Protein AF-A0A7C2YXE5-F1 (afdb_monomer)

Radius of gyration: 30.3 Å; Cα contacts (8 Å, |Δi|>4): 1051; chains: 1; bounding box: 99×69×76 Å

Solvent-accessible surface area (backbone atoms only — not comparable to full-atom values): 34344 Å² total; per-residue (Å²): 98,76,77,43,63,76,30,57,74,39,71,88,39,46,28,42,40,44,79,45,75,40,90,48,51,65,73,38,102,84,75,46,48,40,37,23,24,35,11,40,19,33,41,84,88,53,98,63,64,23,65,28,72,77,42,80,48,96,65,91,45,67,64,34,44,48,43,1,45,32,47,32,22,63,79,73,65,59,35,31,50,18,30,36,36,22,63,41,67,69,57,23,55,57,46,29,68,68,29,45,88,66,64,26,45,51,40,67,36,90,72,56,67,70,56,53,55,44,43,53,53,49,44,54,50,41,45,46,38,67,77,46,65,54,74,90,74,52,74,24,60,70,72,21,63,80,35,45,73,68,47,55,38,49,29,26,45,16,49,23,44,25,59,70,52,46,39,65,77,70,33,41,76,60,31,53,34,37,43,75,28,56,88,53,58,94,35,43,35,26,37,32,32,41,77,56,102,86,46,63,31,37,42,22,24,67,44,70,69,51,48,50,45,42,71,62,35,83,49,69,72,44,36,55,58,36,48,37,54,25,35,37,37,37,60,33,46,69,86,68,44,37,62,64,40,41,51,49,38,68,77,64,68,49,57,54,52,47,103,63,28,37,76,40,63,38,31,37,42,73,50,96,83,49,65,72,39,52,51,32,38,66,53,41,31,48,53,21,31,49,32,41,38,50,34,73,50,53,70,70,43,60,69,63,23,55,44,74,36,80,34,77,34,83,86,43,78,47,58,36,33,41,28,28,52,57,57,75,60,55,73,49,72,75,50,37,48,74,64,74,50,77,42,77,67,24,58,48,49,59,54,53,37,49,52,54,65,48,56,98,61,88,65,96,42,72,68,54,44,52,50,52,47,44,73,65,59,52,95,49,90,66,66,78,79,75,49,62,63,92,46,52,54,49,46,14,47,52,32,33,24,50,21,41,63,47,60,39,57,38,24,51,48,28,16,56,50,12,38,73,59,22,76,44,35,10,45,24,26,37,56,49,22,75,70,39,95,39,59,66,55,19,26,54,28,9,49,51,4,33,55,15,23,48,61,66,58,41,95,60,36,71,72,78,30,51,94,40,30,83,79,37,74,85,47,46,36,28,54,52,7,40,52,50,25,22,52,27,27,44,73,71,66,39,52,72,60,15,51,52,40,48,51,50,48,40,73,52,30,76,84,40,91,85,52,56,62,64,60,47,46,28,51,30,46,39,74,61,43,51,70,60,36,51,50,54,54,57,78,50,62,84,59,80,58,57,46,48,41,45,50,54,16,50,53,41,29,72,76,66,38,98,36,78,66,23,51,52,35,39,53,50,20,44,69,54,26,68,50,25,62,37,40,62,69,69,73,40,80,67,80,84,81,74,97,72,71,51,93,56,34,66,60,40,18,35,55,27,20,66,48,34,39,65,22,46,72,58,39,88,64,44,60,63,51,48,56,68,68,71,54,80,79,79,77,78,79,75,82,76,87,78,84,133

pLDDT: mean 84.81, std 15.54, range [29.86, 98.88]

Secondary structure (DSSP, 8-state):
-HHHHTSPEEEEEEEEEEEEEES-SSBPTTSSBPPEEEEEEEETT-S--EE---EES----HHHHHHHHHHHIIIIISSEEEEEEES-HHHHHHHHHHHGGGT-EEEE-S--HHHHHHHHHHHHHHHHHHHH--TTTPPPGGGSTT--HHHHHHHHHHHHHHHHH-GGGTS-TT-PEEEEES-PPTT-SEEEEEE-SS-EEEEEESSHHHHHHHHS--SHHHHHHHHTT-EEEEEE-GGGS-HHHHHHHHHHT---SBTTBEEEEEE--SSSSSPPBPP-HHHHHHHHHHHHHHHT--HHHHHHSEEEEEEEETTEEEEEEEE-HHHHSPPPHHHHHHTT---GGGGHHHHHHHHHHHTT---SSHHHHHHHHHHHHSSS---TTTS--SSHHHHHHHHHHHHHT--HHHHHHHHHHHHHH-TT-HHHHHHHHHT-SSHHHHHHHHHHHHHHHHHHH-TTHHHHSTTTTTT-GGGHHHHHHHHHHHHHHHHTT-HHHHHHHHHHHHHH-TT-TT-THHHHHHHHHHHT-HHHHHHHHHHTTT--STHHHHHHHHHHHHHH-S-HHHHHHHHHHHHH-SSHHHHHTTSSPPPS--S---TTSHHHHHHHHHHHHHHHHHSTTHHHHHHHHHS-------------

Mean predicted aligned error: 13.85 Å

Structure (mmCIF, N/CA/C/O backbone):
data_AF-A0A7C2YXE5-F1
#
_entry.id   AF-A0A7C2YXE5-F1
#
loop_
_atom_site.group_PDB
_atom_site.id
_atom_site.type_symbol
_atom_site.label_atom_id
_atom_site.label_alt_id
_atom_site.label_comp_id
_atom_site.label_asym_id
_atom_site.label_entity_id
_atom_site.label_seq_id
_atom_site.pdbx_PDB_ins_code
_atom_site.Cartn_x
_atom_site.Cartn_y
_atom_site.Cartn_z
_atom_site.occupancy
_atom_site.B_iso_or_equiv
_atom_site.auth_seq_id
_atom_site.auth_comp_id
_atom_site.auth_asym_id
_atom_site.auth_atom_id
_atom_site.pdbx_PDB_model_num
ATOM 1 N N . MET A 1 1 ? 34.137 -23.594 23.077 1.00 67.25 1 MET A N 1
ATOM 2 C CA . MET A 1 1 ? 35.209 -24.103 22.185 1.00 67.25 1 MET A CA 1
ATOM 3 C C . MET A 1 1 ? 35.049 -25.602 21.866 1.00 67.25 1 MET A C 1
ATOM 5 O O . MET A 1 1 ? 34.575 -25.885 20.777 1.00 67.25 1 MET A O 1
ATOM 9 N N . GLN A 1 2 ? 35.337 -26.566 22.759 1.00 70.00 2 GLN A N 1
ATOM 10 C CA . GLN A 1 2 ? 35.301 -28.020 22.436 1.00 70.00 2 GLN A CA 1
ATOM 11 C C . GLN A 1 2 ? 34.011 -28.496 21.724 1.00 70.00 2 GLN A C 1
ATOM 13 O O . GLN A 1 2 ? 34.077 -29.281 20.782 1.00 70.00 2 GLN A O 1
ATOM 18 N N . LYS A 1 3 ? 32.851 -27.936 22.100 1.00 76.25 3 LYS A N 1
ATOM 19 C CA . LYS A 1 3 ? 31.543 -28.190 21.463 1.00 76.25 3 LYS A CA 1
ATOM 20 C C . LYS A 1 3 ? 31.433 -27.756 19.990 1.00 76.25 3 LYS A C 1
ATOM 22 O O . LYS A 1 3 ? 30.605 -28.294 19.272 1.00 76.25 3 LYS A O 1
ATOM 27 N N . LEU A 1 4 ? 32.235 -26.796 19.530 1.00 79.50 4 LEU A N 1
ATOM 28 C CA . LEU A 1 4 ? 32.271 -26.356 18.127 1.00 79.50 4 LEU A CA 1
ATOM 29 C C . LEU A 1 4 ? 33.221 -27.221 17.290 1.00 79.50 4 LEU A C 1
ATOM 31 O O . LEU A 1 4 ? 32.920 -27.539 16.144 1.00 79.50 4 LEU A O 1
ATOM 35 N N . GLN A 1 5 ? 34.354 -27.643 17.863 1.00 83.50 5 GLN A N 1
ATOM 36 C CA . GLN A 1 5 ? 35.374 -28.441 17.163 1.00 83.50 5 GLN A CA 1
ATOM 37 C C . GLN A 1 5 ? 34.896 -29.838 16.755 1.00 83.50 5 GLN A C 1
ATOM 39 O O . GLN A 1 5 ? 35.437 -30.406 15.807 1.00 83.50 5 GLN A O 1
ATOM 44 N N . GLN A 1 6 ? 33.894 -30.382 17.449 1.00 86.31 6 GLN A N 1
ATOM 45 C CA . GLN A 1 6 ? 33.310 -31.683 17.118 1.00 86.31 6 GLN A CA 1
ATOM 46 C C . GLN A 1 6 ? 32.544 -31.678 15.785 1.00 86.31 6 GLN A C 1
ATOM 48 O O . GLN A 1 6 ? 32.343 -32.736 15.195 1.00 86.31 6 GLN A O 1
ATOM 53 N N . TRP A 1 7 ? 32.117 -30.504 15.307 1.00 88.88 7 TRP A N 1
ATOM 54 C CA . TRP A 1 7 ? 31.342 -30.370 14.078 1.00 88.88 7 TRP A CA 1
ATOM 55 C C . TRP A 1 7 ? 32.250 -30.123 12.863 1.00 88.88 7 TRP A C 1
ATOM 57 O O . TRP A 1 7 ? 33.243 -29.398 12.996 1.00 88.88 7 TRP A O 1
ATOM 67 N N . PRO A 1 8 ? 31.938 -30.685 11.677 1.00 90.81 8 PRO A N 1
ATOM 68 C CA . PRO A 1 8 ? 32.682 -30.418 10.446 1.00 90.81 8 PRO A CA 1
ATOM 69 C C . PRO A 1 8 ? 32.694 -28.922 10.118 1.00 90.81 8 PRO A C 1
ATOM 71 O O . PRO A 1 8 ? 31.759 -28.195 10.442 1.00 90.81 8 PRO A O 1
ATOM 74 N N . GLN A 1 9 ? 33.763 -28.453 9.478 1.00 92.12 9 GLN A N 1
ATOM 75 C CA . GLN A 1 9 ? 33.894 -27.048 9.105 1.00 92.12 9 GLN A CA 1
ATOM 76 C C . GLN A 1 9 ? 33.395 -26.794 7.681 1.00 92.12 9 GLN A C 1
ATOM 78 O O . GLN A 1 9 ? 33.798 -27.497 6.754 1.00 92.12 9 GLN A O 1
ATOM 83 N N . ARG A 1 10 ? 32.596 -25.739 7.504 1.00 90.06 10 ARG A N 1
ATOM 84 C CA . ARG A 1 10 ? 32.240 -25.165 6.201 1.00 90.06 10 ARG A CA 1
ATOM 85 C C . ARG A 1 10 ? 33.001 -23.864 5.985 1.00 90.06 10 ARG A C 1
ATOM 87 O O . ARG A 1 10 ? 32.605 -22.821 6.489 1.00 90.06 10 ARG A O 1
ATOM 94 N N . ALA A 1 11 ? 34.130 -23.945 5.283 1.00 86.25 11 ALA A N 1
ATOM 95 C CA . ALA A 1 11 ? 35.054 -22.821 5.109 1.00 86.25 11 ALA A CA 1
ATOM 96 C C . ALA A 1 11 ? 34.482 -21.658 4.271 1.00 86.25 11 ALA A C 1
ATOM 98 O O . ALA A 1 11 ? 35.005 -20.551 4.331 1.00 86.25 11 ALA A O 1
ATOM 99 N N . ASP A 1 12 ? 33.441 -21.922 3.486 1.00 83.75 12 ASP A N 1
ATOM 100 C CA . ASP A 1 12 ? 32.698 -20.978 2.648 1.00 83.75 12 ASP A CA 1
ATOM 101 C C . ASP A 1 12 ? 31.608 -20.209 3.410 1.00 83.75 12 ASP A C 1
ATOM 103 O O . ASP A 1 12 ? 31.162 -19.165 2.940 1.00 83.75 12 ASP A O 1
ATOM 107 N N . ASN A 1 13 ? 31.205 -20.694 4.587 1.00 87.31 13 ASN A N 1
ATOM 108 C CA . ASN A 1 13 ? 30.085 -20.139 5.332 1.00 87.31 13 ASN A CA 1
ATOM 109 C C . ASN A 1 13 ? 30.529 -19.078 6.352 1.00 87.31 13 ASN A C 1
ATOM 111 O O . ASN A 1 13 ? 31.520 -19.262 7.071 1.00 87.31 13 ASN A O 1
ATOM 115 N N . THR A 1 14 ? 29.754 -17.993 6.436 1.00 92.19 14 THR A N 1
ATOM 116 C CA . THR A 1 14 ? 29.951 -16.901 7.396 1.00 92.19 14 THR A CA 1
ATOM 117 C C . THR A 1 14 ? 28.808 -16.884 8.399 1.00 92.19 14 THR A C 1
ATOM 119 O O . THR A 1 14 ? 27.644 -17.045 8.035 1.00 92.19 14 THR A O 1
ATOM 122 N N . TRP A 1 15 ? 29.132 -16.719 9.677 1.00 93.06 15 TRP A N 1
ATOM 123 C CA . TRP A 1 15 ? 28.151 -16.417 10.717 1.00 93.06 15 TRP A CA 1
ATOM 124 C C . TRP A 1 15 ? 28.287 -14.959 11.134 1.00 93.06 15 TRP A C 1
ATOM 126 O O . TRP A 1 15 ? 29.371 -14.391 11.042 1.00 93.06 15 TRP A O 1
ATOM 136 N N . GLN A 1 16 ? 27.203 -14.364 11.606 1.00 93.50 16 GLN A N 1
ATOM 137 C CA . GLN A 1 16 ? 27.239 -13.090 12.311 1.00 93.50 16 GLN A CA 1
ATOM 138 C C . GLN A 1 16 ? 26.942 -13.352 13.781 1.00 93.50 16 GLN A C 1
ATOM 140 O O . GLN A 1 16 ? 26.162 -14.254 14.108 1.00 93.50 16 GLN A O 1
ATOM 145 N N . ALA A 1 17 ? 27.599 -12.612 14.667 1.00 89.31 17 ALA A N 1
ATOM 146 C CA . ALA A 1 17 ? 27.293 -12.653 16.082 1.00 89.31 17 ALA A CA 1
ATOM 147 C C . ALA A 1 17 ? 27.465 -11.283 16.730 1.00 89.31 17 ALA A C 1
ATOM 149 O O . ALA A 1 17 ? 28.431 -10.575 16.458 1.00 89.31 17 ALA A O 1
ATOM 150 N N . ALA A 1 18 ? 26.555 -10.934 17.627 1.00 88.44 18 ALA A N 1
ATOM 151 C CA . ALA A 1 18 ? 26.662 -9.718 18.419 1.00 88.44 18 ALA A CA 1
ATOM 152 C C . ALA A 1 18 ? 26.224 -9.989 19.848 1.00 88.44 18 ALA A C 1
ATOM 154 O O . ALA A 1 18 ? 25.384 -10.855 20.093 1.00 88.44 18 ALA A O 1
ATOM 155 N N . VAL A 1 19 ? 26.781 -9.217 20.775 1.00 84.19 19 VAL A N 1
ATOM 156 C CA . VAL A 1 19 ? 26.209 -9.062 22.109 1.00 84.19 19 VAL A CA 1
ATOM 157 C C . VAL A 1 19 ? 25.257 -7.877 22.033 1.00 84.19 19 VAL A C 1
ATOM 159 O O . VAL A 1 19 ? 25.683 -6.769 21.715 1.00 84.19 19 VAL A O 1
ATOM 162 N N . VAL A 1 20 ? 23.981 -8.125 22.289 1.00 76.06 20 VAL A N 1
ATOM 163 C CA . VAL A 1 20 ? 22.924 -7.116 22.261 1.00 76.06 20 VAL A CA 1
ATOM 164 C C . VAL A 1 20 ? 22.396 -6.895 23.672 1.00 76.06 20 VAL A C 1
ATOM 166 O O . VAL A 1 20 ? 22.384 -7.810 24.503 1.00 76.06 20 VAL A O 1
ATOM 169 N N . ARG A 1 21 ? 21.988 -5.657 23.946 1.00 72.81 21 ARG A N 1
ATOM 170 C CA . ARG A 1 21 ? 21.279 -5.306 25.174 1.00 72.81 21 ARG A CA 1
ATOM 171 C C . ARG A 1 21 ? 19.805 -5.240 24.849 1.00 72.81 21 ARG A C 1
ATOM 173 O O . ARG A 1 21 ? 19.418 -4.567 23.902 1.00 72.81 21 ARG A O 1
ATOM 180 N N . LEU A 1 22 ? 19.021 -5.939 25.643 1.00 64.12 22 LEU A N 1
ATOM 181 C CA . LEU A 1 22 ? 17.581 -5.900 25.574 1.00 64.12 22 LEU A CA 1
ATOM 182 C C . LEU A 1 22 ? 17.100 -4.935 26.665 1.00 64.12 22 LEU A C 1
ATOM 184 O O . LEU A 1 22 ? 17.575 -5.034 27.801 1.00 64.12 22 LEU A O 1
ATOM 188 N N . PRO A 1 23 ? 16.169 -4.015 26.370 1.00 57.69 23 PRO A N 1
ATOM 189 C CA . PRO A 1 23 ? 15.612 -3.083 27.352 1.00 57.69 23 PRO A CA 1
ATOM 190 C C . PRO A 1 23 ? 14.571 -3.762 28.267 1.00 57.69 23 PRO A C 1
ATOM 192 O O . PRO A 1 23 ? 13.574 -3.160 28.655 1.00 57.69 23 PRO A O 1
ATOM 195 N N . VAL A 1 24 ? 14.787 -5.037 28.590 1.00 58.22 24 VAL A N 1
ATOM 196 C CA . VAL A 1 24 ? 13.929 -5.873 29.436 1.00 58.22 24 VAL A CA 1
ATOM 197 C C . VAL A 1 24 ? 14.795 -6.508 30.518 1.00 58.22 24 VAL A C 1
ATOM 199 O O . VAL A 1 24 ? 15.936 -6.876 30.239 1.00 58.22 24 VAL A O 1
ATOM 202 N N . GLY A 1 25 ? 14.265 -6.639 31.734 1.00 57.34 25 GLY A N 1
ATOM 203 C CA . GLY A 1 25 ? 14.953 -7.242 32.876 1.00 57.34 25 GLY A CA 1
ATOM 204 C C . GLY A 1 25 ? 14.324 -6.861 34.219 1.00 57.34 25 GLY A C 1
ATOM 205 O O . GLY A 1 25 ? 13.336 -6.123 34.230 1.00 57.34 25 GLY A O 1
ATOM 206 N N . PRO A 1 26 ? 14.839 -7.399 35.340 1.00 50.72 26 PRO A N 1
ATOM 207 C CA . PRO A 1 26 ? 14.328 -7.092 36.673 1.00 50.72 26 PRO A CA 1
ATOM 208 C C . PRO A 1 26 ? 14.512 -5.609 37.009 1.00 50.72 26 PRO A C 1
ATOM 210 O O . PRO A 1 26 ? 15.459 -4.968 36.560 1.00 50.72 26 PRO A O 1
ATOM 213 N N . GLU A 1 27 ? 13.587 -5.057 37.785 1.00 46.47 27 GLU A N 1
ATOM 214 C CA . GLU A 1 27 ? 13.575 -3.637 38.132 1.00 46.47 27 GLU A CA 1
ATOM 215 C C . GLU A 1 27 ? 14.770 -3.276 39.032 1.00 46.47 27 GLU A C 1
ATOM 217 O O . GLU A 1 27 ? 14.989 -3.905 40.072 1.00 46.47 27 GLU A O 1
ATOM 222 N N . GLY A 1 28 ? 15.556 -2.283 38.609 1.00 54.50 28 GLY A N 1
ATOM 223 C CA . GLY A 1 28 ? 16.680 -1.749 39.370 1.00 54.50 28 GLY A CA 1
ATOM 224 C C . GLY A 1 28 ? 16.233 -0.813 40.495 1.00 54.50 28 GLY A C 1
ATOM 225 O O . GLY A 1 28 ? 15.082 -0.382 40.564 1.00 54.50 28 GLY A O 1
ATOM 226 N N . ASP A 1 29 ? 17.168 -0.433 41.371 1.00 41.59 29 ASP A N 1
ATOM 227 C CA . ASP A 1 29 ? 16.911 0.474 42.508 1.00 41.59 29 ASP A CA 1
ATOM 228 C C . ASP A 1 29 ? 16.362 1.865 42.090 1.00 41.59 29 ASP A C 1
ATOM 230 O O . ASP A 1 29 ? 15.897 2.634 42.937 1.00 41.59 29 ASP A O 1
ATOM 234 N N . ASP A 1 30 ? 16.432 2.212 40.800 1.00 45.12 30 ASP A N 1
ATOM 235 C CA . ASP A 1 30 ? 15.954 3.458 40.195 1.00 45.12 30 ASP A CA 1
ATOM 236 C C . ASP A 1 30 ? 14.589 3.344 39.483 1.00 45.12 30 ASP A C 1
ATOM 238 O O . ASP A 1 30 ? 14.102 4.350 38.959 1.00 45.12 30 ASP A O 1
ATOM 242 N N . GLY A 1 31 ? 13.950 2.169 39.505 1.00 39.34 31 GLY A N 1
ATOM 243 C CA . GLY A 1 31 ? 12.652 1.924 38.865 1.00 39.34 31 GLY A CA 1
ATOM 244 C C . GLY A 1 31 ? 12.721 1.737 37.344 1.00 39.34 31 GLY A C 1
ATOM 24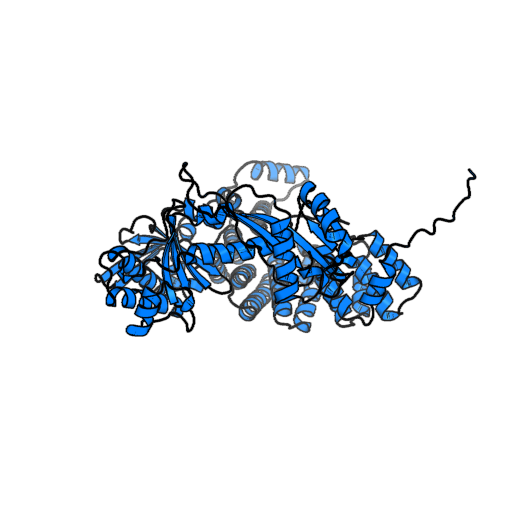5 O O . GLY A 1 31 ? 11.692 1.770 36.672 1.00 39.34 31 GLY A O 1
ATOM 246 N N . LEU A 1 32 ? 13.922 1.584 36.772 1.00 43.66 32 LEU A N 1
ATOM 247 C CA . LEU A 1 32 ? 14.116 1.196 35.373 1.00 43.66 32 LEU A CA 1
ATOM 248 C C . LEU A 1 32 ? 14.461 -0.301 35.299 1.00 43.66 32 LEU A C 1
ATOM 250 O O . LEU A 1 32 ? 15.183 -0.798 36.165 1.00 43.66 32 LEU A O 1
ATOM 254 N N . PRO A 1 33 ? 13.980 -1.046 34.283 1.00 53.44 33 PRO A N 1
ATOM 255 C CA . PRO A 1 33 ? 14.399 -2.430 34.094 1.00 53.44 33 PRO A CA 1
ATOM 256 C C . PRO A 1 33 ? 15.908 -2.472 33.844 1.00 53.44 33 PRO A C 1
ATOM 258 O O . PRO A 1 33 ? 16.414 -1.810 32.932 1.00 53.44 33 PRO A O 1
ATOM 261 N N . GLU A 1 34 ? 16.635 -3.251 34.648 1.00 60.53 34 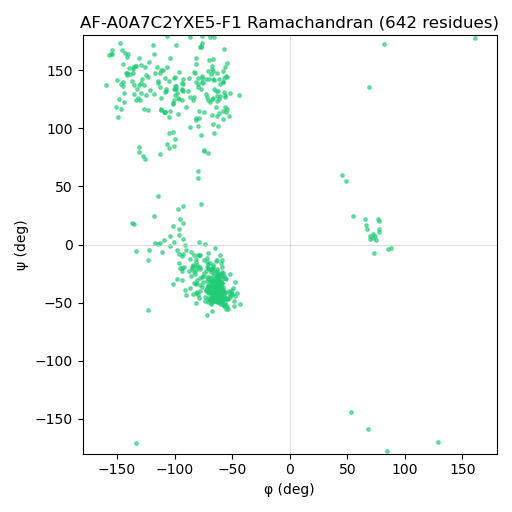GLU A N 1
ATOM 262 C CA . GLU A 1 34 ? 18.050 -3.484 34.402 1.00 60.53 34 GLU A CA 1
ATOM 263 C C . GLU A 1 34 ? 18.187 -4.230 33.068 1.00 60.53 34 GLU A C 1
ATOM 265 O O . GLU A 1 34 ? 17.683 -5.346 32.935 1.00 60.53 34 GLU A O 1
ATOM 270 N N . PRO A 1 35 ? 18.853 -3.651 32.056 1.00 63.12 35 PRO A N 1
ATOM 271 C CA . PRO A 1 35 ? 18.889 -4.240 30.726 1.00 63.12 35 PRO A CA 1
ATOM 272 C C . PRO A 1 35 ? 19.595 -5.597 30.754 1.00 63.12 35 PRO A C 1
ATOM 274 O O . PRO A 1 35 ? 20.768 -5.695 31.144 1.00 63.12 35 PRO A O 1
ATOM 277 N N . LEU A 1 36 ? 18.896 -6.635 30.293 1.00 68.25 36 LEU A N 1
ATOM 278 C CA . LEU A 1 36 ? 19.480 -7.950 30.077 1.00 68.25 36 LEU A CA 1
ATOM 279 C C . LEU A 1 36 ? 20.391 -7.930 28.850 1.00 68.25 36 LEU A C 1
ATOM 281 O O . LEU A 1 36 ? 20.114 -7.315 27.823 1.00 68.25 36 LEU A O 1
ATOM 285 N N . THR A 1 37 ? 21.493 -8.655 28.947 1.00 75.62 37 THR A N 1
ATOM 286 C CA . THR A 1 37 ? 22.448 -8.849 27.864 1.00 75.62 37 THR A CA 1
ATOM 287 C C . THR A 1 37 ? 22.326 -10.272 27.325 1.00 75.62 37 THR A C 1
ATOM 289 O O . THR A 1 37 ? 22.303 -11.241 28.088 1.00 75.62 37 THR A O 1
ATOM 292 N N . VAL A 1 38 ? 22.285 -10.415 26.001 1.00 80.81 38 VAL A N 1
ATOM 293 C CA . VAL A 1 38 ? 22.283 -11.709 25.300 1.00 80.81 38 VAL A CA 1
ATOM 294 C C . VAL A 1 38 ? 23.231 -11.651 24.109 1.00 80.81 38 VAL A C 1
ATOM 296 O O . VAL A 1 38 ? 23.443 -10.592 23.526 1.00 80.81 38 VAL A O 1
ATOM 299 N N . ALA A 1 39 ? 23.820 -12.780 23.724 1.00 85.62 39 ALA A N 1
ATOM 300 C CA . ALA A 1 39 ? 24.491 -12.892 22.438 1.00 85.62 39 ALA A CA 1
ATOM 301 C C . ALA A 1 39 ? 23.596 -13.596 21.425 1.00 85.62 39 ALA A C 1
ATOM 303 O O . ALA A 1 39 ? 23.043 -14.656 21.709 1.00 85.62 39 ALA A O 1
ATOM 304 N N . LEU A 1 40 ? 23.515 -13.043 20.222 1.00 84.50 40 LEU A N 1
ATOM 305 C CA . LEU A 1 40 ? 22.856 -13.669 19.084 1.00 84.50 40 LEU A CA 1
ATOM 306 C C . LEU A 1 40 ? 23.907 -14.192 18.122 1.00 84.50 40 LEU A C 1
ATOM 308 O O . LEU A 1 40 ? 24.927 -13.544 17.900 1.00 84.50 40 LEU A O 1
ATOM 312 N N . CYS A 1 41 ? 23.661 -15.368 17.549 1.00 87.25 41 CYS A N 1
ATOM 313 C CA . CYS A 1 41 ? 24.478 -15.907 16.474 1.00 87.25 41 CYS A CA 1
ATOM 314 C C . CYS A 1 41 ? 23.597 -16.484 15.368 1.00 87.25 41 CYS A C 1
ATOM 316 O O . CYS A 1 41 ? 22.716 -17.304 15.630 1.00 87.25 41 CYS A O 1
ATOM 318 N N . ALA A 1 42 ? 23.864 -16.084 14.129 1.00 86.25 42 ALA A N 1
ATOM 319 C CA . ALA A 1 42 ? 23.107 -16.492 12.954 1.00 86.25 42 ALA A CA 1
ATOM 320 C C . ALA A 1 42 ? 24.046 -16.846 11.794 1.00 86.25 42 ALA A C 1
ATOM 322 O O . ALA A 1 42 ? 25.163 -16.336 11.706 1.00 86.25 42 ALA A O 1
ATOM 323 N N . SER A 1 43 ? 23.607 -17.732 10.898 1.00 86.44 43 SER A N 1
ATOM 324 C CA . SER A 1 43 ? 24.360 -18.093 9.689 1.00 86.44 43 SER A CA 1
ATOM 325 C C . SER A 1 43 ? 23.821 -17.333 8.488 1.00 86.44 43 SER A C 1
ATOM 327 O O . SER A 1 43 ? 22.618 -17.339 8.274 1.00 86.44 43 SER A O 1
ATOM 329 N N . THR A 1 44 ? 24.695 -16.787 7.640 1.00 79.81 44 THR A N 1
ATOM 330 C CA . THR A 1 44 ? 24.296 -16.059 6.418 1.00 79.81 44 THR A CA 1
ATOM 331 C C . THR A 1 44 ? 23.595 -16.926 5.362 1.00 79.81 44 THR A C 1
ATOM 333 O O . THR A 1 44 ? 23.216 -16.420 4.314 1.00 79.81 44 THR A O 1
ATOM 336 N N . GLU A 1 45 ? 23.464 -18.234 5.599 1.00 73.69 45 GLU A N 1
ATOM 337 C CA . GLU A 1 45 ? 22.763 -19.193 4.732 1.00 73.69 45 GLU A CA 1
ATOM 338 C C . GLU A 1 45 ? 21.508 -19.798 5.394 1.00 73.69 45 GLU A C 1
ATOM 340 O O . GLU A 1 45 ? 20.875 -20.665 4.799 1.00 73.69 45 GLU A O 1
ATOM 345 N N . GLY A 1 46 ? 21.167 -19.414 6.632 1.00 57.59 46 GLY A N 1
ATOM 346 C CA . GLY A 1 46 ? 20.058 -20.004 7.389 1.00 57.59 46 GLY A CA 1
ATOM 347 C C . GLY A 1 46 ? 19.046 -18.964 7.866 1.00 57.59 46 GLY A C 1
ATOM 348 O O . GLY A 1 46 ? 19.423 -17.864 8.243 1.00 57.59 46 GLY A O 1
ATOM 349 N N . GLU A 1 47 ? 17.769 -19.346 7.903 1.00 50.62 47 GLU A N 1
ATOM 350 C CA . GLU A 1 47 ? 16.635 -18.456 8.215 1.00 50.62 47 GLU A CA 1
ATOM 351 C C . GLU A 1 47 ? 16.441 -18.154 9.721 1.00 50.62 47 GLU A C 1
ATOM 353 O O . GLU A 1 47 ? 15.476 -17.492 10.079 1.00 50.62 47 GLU A O 1
ATOM 358 N N . VAL A 1 48 ? 17.292 -18.657 10.638 1.00 55.97 48 VAL A N 1
ATOM 359 C CA . VAL A 1 48 ? 17.050 -18.557 12.101 1.00 55.97 48 VAL A CA 1
ATOM 360 C C . VAL A 1 48 ? 18.340 -18.359 12.919 1.00 55.97 48 VAL A C 1
ATOM 362 O O . VAL A 1 48 ? 19.289 -19.140 12.786 1.00 55.97 48 VAL A O 1
ATOM 365 N N . ALA A 1 49 ? 18.348 -17.372 13.826 1.00 71.19 49 ALA A N 1
ATOM 366 C CA . ALA A 1 49 ? 19.396 -17.149 14.834 1.00 71.19 49 ALA A CA 1
ATOM 367 C C . ALA A 1 49 ? 19.256 -18.045 16.077 1.00 71.19 49 ALA A C 1
ATOM 369 O O . ALA A 1 49 ? 18.185 -18.565 16.391 1.00 71.19 49 ALA A O 1
ATOM 370 N N . ARG A 1 50 ? 20.344 -18.197 16.841 1.00 78.81 50 ARG A N 1
ATOM 371 C CA . ARG A 1 50 ? 20.312 -18.755 18.199 1.00 78.81 50 ARG A CA 1
ATOM 372 C C . ARG A 1 50 ? 20.792 -17.740 19.235 1.00 78.81 50 ARG A C 1
ATOM 374 O O . ARG A 1 50 ? 21.891 -17.206 19.061 1.00 78.81 50 ARG A O 1
ATOM 381 N N . PRO A 1 51 ? 20.021 -17.527 20.315 1.00 77.25 51 PRO A N 1
ATOM 382 C CA . PRO A 1 51 ? 20.479 -16.754 21.455 1.00 77.25 51 PRO A CA 1
ATOM 383 C C . PRO A 1 51 ? 21.357 -17.594 22.391 1.00 77.25 51 PRO A C 1
ATOM 385 O O . PRO A 1 51 ? 21.262 -18.825 22.436 1.00 77.25 51 PRO A O 1
ATOM 388 N N . SER A 1 52 ? 22.219 -16.922 23.148 1.00 79.44 52 SER A N 1
ATOM 389 C CA . SER A 1 52 ? 22.790 -17.448 24.388 1.00 79.44 52 SER A CA 1
ATOM 390 C C . SER A 1 52 ? 21.765 -17.376 25.522 1.00 79.44 52 SER A C 1
ATOM 392 O O . SER A 1 52 ? 20.674 -16.833 25.360 1.00 79.44 52 SER A O 1
ATOM 394 N N . ARG A 1 53 ? 22.140 -17.832 26.720 1.00 73.31 53 ARG A N 1
ATOM 395 C CA . ARG A 1 53 ? 21.455 -17.399 27.946 1.00 73.31 53 ARG A CA 1
ATOM 396 C C . ARG A 1 53 ? 21.456 -15.871 28.107 1.00 73.31 53 ARG A C 1
ATOM 398 O O . ARG A 1 53 ? 22.388 -15.201 27.649 1.00 73.31 53 ARG A O 1
ATOM 405 N N . LEU A 1 54 ? 20.443 -15.370 28.808 1.00 71.94 54 LEU A N 1
ATOM 406 C CA . LEU A 1 54 ? 20.323 -13.987 29.274 1.00 71.94 54 LEU A CA 1
ATOM 407 C C . LEU A 1 54 ? 21.165 -13.777 30.541 1.00 71.94 54 LEU A C 1
ATOM 409 O O . LEU A 1 54 ? 21.256 -14.678 31.381 1.00 71.94 54 LEU A O 1
ATOM 413 N N . VAL A 1 55 ? 21.784 -12.605 30.682 1.00 72.75 55 VAL A N 1
ATOM 414 C CA . VAL A 1 55 ? 22.524 -12.198 31.889 1.00 72.75 55 VAL A CA 1
ATOM 415 C C . VAL A 1 55 ? 22.253 -10.735 32.237 1.00 72.75 55 VAL A C 1
ATOM 417 O O . VAL A 1 55 ? 22.093 -9.910 31.347 1.00 72.75 55 VAL A O 1
ATOM 420 N N . GLU A 1 56 ? 22.236 -10.408 33.525 1.00 68.94 56 GLU A N 1
ATOM 421 C CA . GLU A 1 56 ? 22.048 -9.038 34.023 1.00 68.94 56 GLU A CA 1
ATOM 422 C C . GLU A 1 56 ? 23.327 -8.189 33.862 1.00 68.94 56 GLU A C 1
ATOM 424 O O . GLU A 1 56 ? 24.446 -8.682 34.049 1.00 68.94 56 GLU A O 1
ATOM 429 N N . GLY A 1 57 ? 23.163 -6.900 33.532 1.00 58.09 57 GLY A N 1
ATOM 430 C CA . GLY A 1 57 ? 24.237 -5.895 33.514 1.00 58.09 57 GLY A CA 1
ATOM 431 C C . GLY A 1 57 ? 25.087 -5.826 32.233 1.00 58.09 57 GLY A C 1
ATOM 432 O O . GLY A 1 57 ? 24.847 -6.527 31.251 1.00 58.09 57 GLY A O 1
ATOM 433 N N . GLU A 1 58 ? 26.103 -4.946 32.221 1.00 51.28 58 GLU A N 1
ATOM 434 C CA . GLU A 1 58 ? 27.057 -4.798 31.101 1.00 51.28 58 GLU A CA 1
ATOM 435 C C . GLU A 1 58 ? 28.057 -5.953 31.050 1.00 51.28 58 GLU A C 1
ATOM 437 O O . GLU A 1 58 ? 29.211 -5.853 31.470 1.00 51.28 58 GLU A O 1
ATOM 442 N N . VAL A 1 59 ? 27.614 -7.074 30.494 1.00 58.59 59 VAL A N 1
ATOM 443 C CA . VAL A 1 59 ? 28.457 -8.251 30.314 1.00 58.59 59 VAL A CA 1
ATOM 444 C C . VAL A 1 59 ? 28.837 -8.366 28.840 1.00 58.59 59 VAL A C 1
ATOM 446 O O . VAL A 1 59 ? 28.247 -9.127 28.075 1.00 58.59 59 VAL A O 1
ATOM 449 N N . ARG A 1 60 ? 29.877 -7.631 28.422 1.00 58.03 60 ARG A N 1
ATOM 450 C CA . ARG A 1 60 ? 30.546 -7.865 27.127 1.00 58.03 60 ARG A CA 1
ATOM 451 C C . ARG A 1 60 ? 31.339 -9.163 27.200 1.00 58.03 60 ARG A C 1
ATOM 453 O O . ARG A 1 60 ? 32.545 -9.169 27.447 1.00 58.03 60 ARG A O 1
ATOM 460 N N . SER A 1 61 ? 30.640 -10.285 27.069 1.00 69.94 61 SER A N 1
ATOM 461 C CA . SER A 1 61 ? 31.246 -11.593 27.272 1.00 69.94 61 SER A CA 1
ATOM 462 C C . SER A 1 61 ? 31.349 -12.388 25.984 1.00 69.94 61 SER A C 1
ATOM 464 O O . SER A 1 61 ? 30.369 -12.833 25.390 1.00 69.94 61 SER A O 1
ATOM 466 N N . VAL A 1 62 ? 32.601 -12.651 25.635 1.00 81.94 62 VAL A N 1
ATOM 467 C CA . VAL A 1 62 ? 33.041 -13.664 24.678 1.00 81.94 62 VAL A CA 1
ATOM 468 C C . VAL A 1 62 ? 32.372 -15.024 24.936 1.00 81.94 62 VAL A C 1
ATOM 470 O O . VAL A 1 62 ? 32.088 -15.755 23.987 1.00 81.94 62 VAL A O 1
ATOM 473 N N . ASP A 1 63 ? 32.072 -15.362 26.196 1.00 83.88 63 ASP A N 1
ATOM 474 C CA . ASP A 1 63 ? 31.433 -16.635 26.541 1.00 83.88 63 ASP A CA 1
ATOM 475 C C . ASP A 1 63 ? 29.999 -16.726 26.014 1.00 83.88 63 ASP A C 1
ATOM 477 O O . ASP A 1 63 ? 29.608 -17.793 25.544 1.00 83.88 63 ASP A O 1
ATOM 481 N N . LEU A 1 64 ? 29.242 -15.621 26.029 1.00 84.44 64 LEU A N 1
ATOM 482 C CA . LEU A 1 64 ? 27.877 -15.587 25.494 1.00 84.44 64 LEU A CA 1
ATOM 483 C C . LEU A 1 64 ? 27.890 -15.842 23.986 1.00 84.44 64 LEU A C 1
ATOM 485 O O . LEU A 1 64 ? 27.137 -16.675 23.488 1.00 84.44 64 LEU A O 1
ATOM 489 N N . VAL A 1 65 ? 28.813 -15.207 23.259 1.00 88.25 65 VAL A N 1
ATOM 490 C CA . VAL A 1 65 ? 28.959 -15.428 21.812 1.00 88.25 65 VAL A CA 1
ATOM 491 C C . VAL A 1 65 ? 29.345 -16.877 21.513 1.00 88.25 65 VAL A C 1
ATOM 493 O O . VAL A 1 65 ? 28.753 -17.513 20.642 1.00 88.25 65 VAL A O 1
ATOM 496 N N . LEU A 1 66 ? 30.292 -17.447 22.262 1.00 89.06 66 LEU A N 1
ATOM 497 C CA . LEU A 1 66 ? 30.686 -18.850 22.098 1.00 89.06 66 LEU A CA 1
ATOM 498 C C . LEU A 1 66 ? 29.554 -19.832 22.438 1.00 89.06 66 LEU A C 1
ATOM 500 O O . LEU A 1 66 ? 29.500 -20.918 21.851 1.00 89.06 66 LEU A O 1
ATOM 504 N N . GLU A 1 67 ? 28.682 -19.479 23.381 1.00 85.12 67 GLU A N 1
ATOM 505 C CA . GLU A 1 67 ? 27.487 -20.238 23.744 1.00 85.12 67 GLU A CA 1
ATOM 506 C C . GLU A 1 67 ? 26.453 -20.214 22.613 1.00 85.12 67 GLU A C 1
ATOM 508 O O . GLU A 1 67 ? 26.065 -21.285 22.142 1.00 85.12 67 GLU A O 1
ATOM 513 N N . ALA A 1 68 ? 26.106 -19.026 22.106 1.00 86.06 68 ALA A N 1
ATOM 514 C CA . ALA A 1 68 ? 25.199 -18.847 20.972 1.00 86.06 68 ALA A CA 1
ATOM 515 C C . ALA A 1 68 ? 25.698 -19.594 19.721 1.00 86.06 68 ALA A C 1
ATOM 517 O O . ALA A 1 68 ? 24.955 -20.343 19.084 1.00 86.06 68 ALA A O 1
ATOM 518 N N . MET A 1 69 ? 26.998 -19.491 19.417 1.00 90.56 69 MET A N 1
ATOM 519 C CA . MET A 1 69 ? 27.630 -20.245 18.331 1.00 90.56 69 MET A CA 1
ATOM 520 C C . MET A 1 69 ? 27.532 -21.761 18.542 1.00 90.56 69 MET A C 1
ATOM 522 O O . MET A 1 69 ? 27.251 -22.512 17.606 1.00 90.56 69 MET A O 1
ATOM 526 N N . ALA A 1 70 ? 27.794 -22.247 19.759 1.00 86.94 70 ALA A N 1
ATOM 527 C CA . ALA A 1 70 ? 27.712 -23.673 20.056 1.00 86.94 70 ALA A CA 1
ATOM 528 C C . ALA A 1 70 ? 26.273 -24.196 19.938 1.00 86.94 70 ALA A C 1
ATOM 530 O O . ALA A 1 70 ? 26.088 -25.291 19.406 1.00 86.94 70 ALA A O 1
ATOM 531 N N . ALA A 1 71 ? 25.282 -23.416 20.378 1.00 81.75 71 ALA A N 1
ATOM 532 C CA . ALA A 1 71 ? 23.863 -23.723 20.231 1.00 81.75 71 ALA A CA 1
ATOM 533 C C . ALA A 1 71 ? 23.445 -23.763 18.754 1.00 81.75 71 ALA A C 1
ATOM 535 O O . ALA A 1 71 ? 22.809 -24.722 18.320 1.00 81.75 71 ALA A O 1
ATOM 536 N N . LEU A 1 72 ? 23.880 -22.793 17.941 1.00 83.81 72 LEU A N 1
ATOM 537 C CA . LEU A 1 72 ? 23.611 -22.774 16.500 1.00 83.81 72 LEU A CA 1
ATOM 538 C C . LEU A 1 72 ? 24.200 -24.001 15.785 1.00 83.81 72 LEU A C 1
ATOM 540 O O . LEU A 1 72 ? 23.510 -24.680 15.014 1.00 83.81 72 LEU A O 1
ATOM 544 N N . ALA A 1 73 ? 25.457 -24.334 16.093 1.00 85.69 73 ALA A N 1
ATOM 545 C CA . ALA A 1 73 ? 26.127 -25.516 15.557 1.00 85.69 73 ALA A CA 1
ATOM 546 C C . ALA A 1 73 ? 25.434 -26.810 15.991 1.00 85.69 73 ALA A C 1
ATOM 548 O O . ALA A 1 73 ? 25.270 -27.732 15.196 1.00 85.69 73 ALA A O 1
ATOM 549 N N . GLN A 1 74 ? 25.054 -26.903 17.263 1.00 82.19 74 GLN A N 1
ATOM 550 C CA . GLN A 1 74 ? 24.435 -28.094 17.811 1.00 82.19 74 GLN A CA 1
ATOM 551 C C . GLN A 1 74 ? 23.011 -28.236 17.279 1.00 82.19 74 GLN A C 1
ATOM 553 O O . GLN A 1 74 ? 22.729 -29.203 16.594 1.00 82.19 74 GLN A O 1
ATOM 558 N N . ASP A 1 75 ? 22.111 -27.301 17.520 1.00 68.50 75 ASP A N 1
ATOM 559 C CA . ASP A 1 75 ? 20.680 -27.583 17.394 1.00 68.50 75 ASP A CA 1
ATOM 560 C C . ASP A 1 75 ? 20.154 -27.514 15.963 1.00 68.50 75 ASP A C 1
ATOM 562 O O . ASP A 1 75 ? 19.113 -28.102 15.670 1.00 68.50 75 ASP A O 1
ATOM 566 N N . ARG A 1 76 ? 20.856 -26.810 15.068 1.00 67.75 76 ARG A N 1
ATOM 567 C CA . ARG A 1 76 ? 20.377 -26.553 13.702 1.00 67.75 76 ARG A CA 1
ATOM 568 C C . ARG A 1 76 ? 21.341 -27.046 12.635 1.00 67.75 76 ARG A C 1
ATOM 570 O O . ARG A 1 76 ? 20.949 -27.838 11.785 1.00 67.75 76 ARG A O 1
ATOM 577 N N . LEU A 1 77 ? 22.591 -26.589 12.678 1.00 80.44 77 LEU A N 1
ATOM 578 C CA . LEU A 1 77 ? 23.458 -26.644 11.497 1.00 80.44 77 LEU A CA 1
ATOM 579 C C . LEU A 1 77 ? 24.347 -27.889 11.429 1.00 80.44 77 LEU A C 1
ATOM 581 O O . LEU A 1 77 ? 24.658 -28.367 10.343 1.00 80.44 77 LEU A O 1
ATOM 585 N N . ARG A 1 78 ? 24.758 -28.440 12.577 1.00 86.75 78 ARG A N 1
ATOM 586 C CA . ARG A 1 78 ? 25.705 -29.569 12.683 1.00 86.75 78 ARG A CA 1
ATOM 587 C C . ARG A 1 78 ? 27.038 -29.320 11.955 1.00 86.75 78 ARG A C 1
ATOM 589 O O . ARG A 1 78 ? 27.727 -30.270 11.593 1.00 86.75 78 ARG A O 1
ATOM 596 N N . TYR A 1 79 ? 27.426 -28.058 11.767 1.00 88.25 79 TYR A N 1
ATOM 597 C CA . TYR A 1 79 ? 28.724 -27.628 11.239 1.00 88.25 79 TYR A CA 1
ATOM 598 C C . TYR A 1 79 ? 29.202 -26.353 11.953 1.00 88.25 79 TYR A C 1
ATOM 600 O O . TYR A 1 79 ? 28.422 -25.683 12.629 1.00 88.25 79 TYR A O 1
ATOM 608 N N . ARG A 1 80 ? 30.488 -26.018 11.799 1.00 91.38 80 ARG A N 1
ATOM 609 C CA . ARG A 1 80 ? 31.087 -24.742 12.236 1.00 91.38 80 ARG A CA 1
ATOM 610 C C . ARG A 1 80 ? 31.507 -23.881 11.030 1.00 91.38 80 ARG A C 1
ATOM 612 O O . ARG A 1 80 ? 31.851 -24.463 9.995 1.00 91.38 80 ARG A O 1
ATOM 619 N N . PRO A 1 81 ? 31.505 -22.540 11.132 1.00 93.31 81 PRO A N 1
ATOM 620 C CA . PRO A 1 81 ? 31.731 -21.660 9.985 1.00 93.31 81 PRO A CA 1
ATOM 621 C C . PRO A 1 81 ? 33.208 -21.563 9.578 1.00 93.31 81 PRO A C 1
ATOM 623 O O . PRO A 1 81 ? 34.110 -22.041 10.270 1.00 93.31 81 PRO A O 1
ATOM 626 N N . GLY A 1 82 ? 33.470 -20.929 8.439 1.00 92.12 82 GLY A N 1
ATOM 627 C CA . GLY A 1 82 ? 34.801 -20.470 8.044 1.00 92.12 82 GLY A CA 1
ATOM 628 C C . GLY A 1 82 ? 35.135 -19.119 8.666 1.00 92.12 82 GLY A C 1
ATOM 629 O O . GLY A 1 82 ? 36.288 -18.878 9.026 1.00 92.12 82 GLY A O 1
ATOM 630 N N . LYS A 1 83 ? 34.115 -18.270 8.837 1.00 95.38 83 LYS A N 1
ATOM 631 C CA . LYS A 1 83 ? 34.242 -16.895 9.318 1.00 95.38 83 LYS A CA 1
ATOM 632 C C . LYS A 1 83 ? 33.094 -16.503 10.253 1.00 95.38 83 LYS A C 1
ATOM 634 O O . LYS A 1 83 ? 31.972 -16.967 10.067 1.00 95.38 83 LYS A O 1
ATOM 639 N N . VAL A 1 84 ? 33.369 -15.642 11.227 1.00 94.06 84 VAL A N 1
ATOM 640 C CA . VAL A 1 84 ? 32.378 -14.980 12.082 1.00 94.06 84 VAL A CA 1
ATOM 641 C C . VAL A 1 84 ? 32.587 -13.470 12.005 1.00 94.06 84 VAL A C 1
ATOM 643 O O . VAL A 1 84 ? 33.706 -13.000 12.189 1.00 94.06 84 VAL A O 1
ATOM 646 N N . GLU A 1 85 ? 31.526 -12.720 11.734 1.00 94.94 85 GLU A N 1
ATOM 647 C CA . GLU A 1 85 ? 31.518 -11.255 11.759 1.00 94.94 85 GLU A CA 1
ATOM 648 C C . GLU A 1 85 ? 30.901 -10.762 13.074 1.00 94.94 85 GLU A C 1
ATOM 650 O O . GLU A 1 85 ? 29.859 -11.275 13.488 1.00 94.94 85 GLU A O 1
ATOM 655 N N . VAL A 1 86 ? 31.536 -9.784 13.725 1.00 91.88 86 VAL A N 1
ATOM 656 C CA . VAL A 1 86 ? 31.058 -9.165 14.976 1.00 91.88 86 VAL A CA 1
ATOM 657 C C . VAL A 1 86 ? 31.165 -7.638 14.916 1.00 91.88 86 VAL A C 1
ATOM 659 O O . VAL A 1 86 ? 32.020 -7.113 14.209 1.00 91.88 86 VAL A O 1
ATOM 662 N N . ASN A 1 87 ? 30.331 -6.914 15.663 1.00 85.19 87 ASN A N 1
ATOM 663 C CA . ASN A 1 87 ? 30.235 -5.444 15.626 1.00 85.19 87 ASN A CA 1
ATOM 664 C C . ASN A 1 87 ? 30.948 -4.722 16.778 1.00 85.19 87 ASN A C 1
ATOM 666 O O . ASN A 1 87 ? 30.724 -3.534 16.993 1.00 85.19 87 ASN A O 1
ATOM 670 N N . ASP A 1 88 ? 31.831 -5.415 17.496 1.00 83.94 88 ASP A N 1
ATOM 671 C CA . ASP A 1 88 ? 32.674 -4.846 18.549 1.00 83.94 88 ASP A CA 1
ATOM 672 C C . ASP A 1 88 ? 34.135 -5.268 18.298 1.00 83.94 88 ASP A C 1
ATOM 674 O O . ASP A 1 88 ? 34.431 -6.452 18.112 1.00 83.94 88 ASP A O 1
ATOM 678 N N . GLU A 1 89 ? 35.042 -4.289 18.207 1.00 84.62 89 GLU A N 1
ATOM 679 C CA . GLU A 1 89 ? 36.453 -4.515 17.853 1.00 84.62 89 GLU A CA 1
ATOM 680 C C . GLU A 1 89 ? 37.206 -5.323 18.925 1.00 84.62 89 GLU A C 1
ATOM 682 O O . GLU A 1 89 ? 38.011 -6.196 18.592 1.00 84.62 89 GLU A O 1
ATOM 687 N N . GLU A 1 90 ? 36.914 -5.088 20.208 1.00 83.81 90 GLU A N 1
ATOM 688 C CA . GLU A 1 90 ? 37.538 -5.799 21.331 1.00 83.81 90 GLU A CA 1
ATOM 689 C C . GLU A 1 90 ? 37.043 -7.253 21.390 1.00 83.81 90 GLU A C 1
ATOM 691 O O . GLU A 1 90 ? 37.810 -8.198 21.610 1.00 83.81 90 GLU A O 1
ATOM 696 N N . LEU A 1 91 ? 35.751 -7.453 21.129 1.00 85.06 91 LEU A N 1
ATOM 697 C CA . LEU A 1 91 ? 35.136 -8.767 20.997 1.00 85.06 91 LEU A CA 1
ATOM 698 C C . LEU A 1 91 ? 35.740 -9.550 19.822 1.00 85.06 91 LEU A C 1
ATOM 700 O O . LEU A 1 91 ? 36.005 -10.747 19.968 1.00 85.06 91 LEU A O 1
ATOM 704 N N . ALA A 1 92 ? 35.997 -8.888 18.688 1.00 88.56 92 ALA A N 1
ATOM 705 C CA . ALA A 1 92 ? 36.607 -9.498 17.508 1.00 88.56 92 ALA A CA 1
ATOM 706 C C . ALA A 1 92 ? 38.017 -10.031 17.798 1.00 88.56 92 ALA A C 1
ATOM 708 O O . ALA A 1 92 ? 38.330 -11.171 17.445 1.00 88.56 92 ALA A O 1
ATOM 709 N N . GLU A 1 93 ? 38.850 -9.238 18.479 1.00 89.50 93 GLU A N 1
ATOM 710 C CA . GLU A 1 93 ? 40.214 -9.624 18.853 1.00 89.50 93 GLU A CA 1
ATOM 711 C C . GLU A 1 93 ? 40.208 -10.864 19.761 1.00 89.50 93 GLU A C 1
ATOM 713 O O . GLU A 1 93 ? 40.834 -11.883 19.450 1.00 89.50 93 GLU A O 1
ATOM 718 N N . ARG A 1 94 ? 39.413 -10.829 20.838 1.00 88.19 94 ARG A N 1
ATOM 719 C CA . ARG A 1 94 ? 39.352 -11.917 21.830 1.00 88.19 94 ARG A CA 1
ATOM 720 C C . ARG A 1 94 ? 38.742 -13.199 21.260 1.00 88.19 94 ARG A C 1
ATOM 722 O O . ARG A 1 94 ? 39.225 -14.296 21.548 1.00 88.19 94 ARG A O 1
ATOM 729 N N . LEU A 1 95 ? 37.696 -13.093 20.436 1.00 89.81 95 LEU A N 1
ATOM 730 C CA . LEU A 1 95 ? 37.130 -14.250 19.736 1.00 89.81 95 LEU A CA 1
ATOM 731 C C . LEU A 1 95 ? 38.118 -14.824 18.721 1.00 89.81 95 LEU A C 1
ATOM 733 O O . LEU A 1 95 ? 38.211 -16.046 18.608 1.00 89.81 95 LEU A O 1
ATOM 737 N N . GLY A 1 96 ? 38.870 -13.972 18.020 1.00 90.56 96 GLY A N 1
ATOM 738 C CA . GLY A 1 96 ? 39.887 -14.383 17.055 1.00 90.56 96 GLY A CA 1
ATOM 739 C C . GLY A 1 96 ? 40.932 -15.313 17.669 1.00 90.56 96 GLY A C 1
ATOM 740 O O . GLY A 1 96 ? 41.205 -16.383 17.118 1.00 90.56 96 GLY A O 1
ATOM 741 N N . GLU A 1 97 ? 41.451 -14.973 18.851 1.00 90.69 97 GLU A N 1
ATOM 742 C CA . GLU A 1 97 ? 42.402 -15.822 19.583 1.00 90.69 97 GLU A CA 1
ATOM 743 C C . GLU A 1 97 ? 41.804 -17.186 19.965 1.00 90.69 97 GLU A C 1
ATOM 745 O O . GLU A 1 97 ? 42.445 -18.230 19.809 1.00 90.69 97 GLU A O 1
ATOM 750 N N . LEU A 1 98 ? 40.555 -17.197 20.437 1.00 89.75 98 LEU A N 1
ATOM 751 C CA . LEU A 1 98 ? 39.887 -18.404 20.935 1.00 89.75 98 LEU A CA 1
ATOM 752 C C . LEU A 1 98 ? 39.376 -19.329 19.828 1.00 89.75 98 LEU A C 1
ATOM 754 O O . LEU A 1 98 ? 39.270 -20.545 20.030 1.00 89.75 98 LEU A O 1
ATOM 758 N N . LEU A 1 99 ? 39.032 -18.767 18.671 1.00 91.00 99 LEU A N 1
ATOM 759 C CA . LEU A 1 99 ? 38.459 -19.483 17.537 1.00 91.00 99 LEU A CA 1
ATOM 760 C C . LEU A 1 99 ? 39.504 -19.896 16.491 1.00 91.00 99 LEU A C 1
ATOM 762 O O . LEU A 1 99 ? 39.248 -20.828 15.721 1.00 91.00 99 LEU A O 1
ATOM 766 N N . ALA A 1 100 ? 40.713 -19.324 16.527 1.00 89.56 100 ALA A N 1
ATOM 767 C CA . ALA A 1 100 ? 41.822 -19.727 15.661 1.00 89.56 100 ALA A CA 1
ATOM 768 C C . ALA A 1 100 ? 42.118 -21.247 15.697 1.00 89.56 100 ALA A C 1
ATOM 770 O O . ALA A 1 100 ? 42.241 -21.847 14.624 1.00 89.56 100 ALA A O 1
ATOM 771 N N . PRO A 1 101 ? 42.134 -21.944 16.858 1.00 88.38 101 PRO A N 1
ATOM 772 C CA . PRO A 1 101 ? 42.308 -23.401 16.902 1.00 88.38 101 PRO A CA 1
ATOM 773 C C . PRO A 1 101 ? 41.146 -24.198 16.286 1.00 88.38 101 PRO A C 1
ATOM 775 O O . PRO A 1 101 ? 41.287 -25.389 16.008 1.00 88.38 101 PRO A O 1
ATOM 778 N N . ALA A 1 102 ? 39.974 -23.584 16.104 1.00 85.06 102 ALA A N 1
ATOM 779 C CA . ALA A 1 102 ? 38.835 -24.184 15.408 1.00 85.06 102 ALA A CA 1
ATOM 780 C C . ALA A 1 102 ? 38.901 -23.981 13.881 1.00 85.06 102 ALA A C 1
ATOM 782 O O . ALA A 1 102 ? 38.080 -24.553 13.159 1.00 85.06 102 ALA A O 1
ATOM 783 N N . GLY A 1 103 ? 39.870 -23.195 13.396 1.00 89.00 103 GLY A N 1
ATOM 784 C CA . GLY A 1 103 ? 40.003 -22.798 11.996 1.00 89.00 103 GLY A CA 1
ATOM 785 C C . GLY A 1 103 ? 39.031 -21.696 11.571 1.00 89.00 103 GLY A C 1
ATOM 786 O O . GLY A 1 103 ? 38.857 -21.500 10.372 1.00 89.00 103 GLY A O 1
ATOM 787 N N . VAL A 1 104 ? 38.373 -21.020 12.515 1.00 93.00 104 VAL A N 1
ATOM 788 C CA . VAL A 1 104 ? 37.346 -20.004 12.247 1.00 93.00 104 VAL A CA 1
ATOM 789 C C . VAL A 1 104 ? 37.993 -18.619 12.296 1.00 93.00 104 VAL A C 1
ATOM 791 O O . VAL A 1 104 ? 38.639 -18.278 13.285 1.00 93.00 104 VAL A O 1
ATOM 794 N N . GLN A 1 105 ? 37.838 -17.834 11.231 1.00 94.38 105 GLN A N 1
ATOM 795 C CA . GLN A 1 105 ? 38.294 -16.442 11.175 1.00 94.38 105 GLN A CA 1
ATOM 796 C C . GLN A 1 105 ? 37.274 -15.517 11.842 1.00 94.38 105 GLN A C 1
ATOM 798 O O . GLN A 1 105 ? 36.078 -15.783 11.764 1.00 94.38 105 GLN A O 1
ATOM 803 N N . VAL A 1 106 ? 37.729 -14.434 12.471 1.00 94.94 106 VAL A N 1
ATOM 804 C CA . VAL A 1 106 ? 36.854 -13.419 13.076 1.00 94.94 106 VAL A CA 1
ATOM 805 C C . VAL A 1 106 ? 37.146 -12.067 12.437 1.00 94.94 106 VAL A C 1
ATOM 807 O O . VAL A 1 106 ? 38.312 -11.714 12.263 1.00 94.94 106 VAL A O 1
ATOM 810 N N . GLU A 1 107 ? 36.100 -11.343 12.050 1.00 93.81 107 GLU A N 1
ATOM 811 C CA . GLU A 1 107 ? 36.182 -10.050 11.368 1.00 93.81 107 GLU A CA 1
ATOM 812 C C . GLU A 1 107 ? 35.264 -9.032 12.054 1.00 93.81 107 GLU A C 1
ATOM 814 O O . GLU A 1 107 ? 34.129 -9.352 12.406 1.00 93.81 107 GLU A O 1
ATOM 819 N N . PHE A 1 108 ? 35.752 -7.805 12.243 1.00 91.44 108 PHE A N 1
ATOM 820 C CA . PHE A 1 108 ? 34.924 -6.702 12.719 1.00 91.44 108 PHE A CA 1
ATOM 821 C C . PHE A 1 108 ? 34.101 -6.113 11.569 1.00 91.44 108 PHE A C 1
ATOM 823 O O . PHE A 1 108 ? 34.635 -5.840 10.491 1.00 91.44 108 PHE A O 1
ATOM 830 N N . ARG A 1 109 ? 32.816 -5.860 11.819 1.00 86.06 109 ARG A N 1
ATOM 831 C CA . ARG A 1 109 ? 31.903 -5.210 10.883 1.00 86.06 109 ARG A CA 1
ATOM 832 C C . ARG A 1 109 ? 30.927 -4.318 11.643 1.00 86.06 109 ARG A C 1
ATOM 834 O O . ARG A 1 109 ? 30.191 -4.800 12.490 1.00 86.06 109 ARG A O 1
ATOM 841 N N . ALA A 1 110 ? 30.901 -3.028 11.309 1.00 67.31 110 ALA A N 1
ATOM 842 C CA . ALA A 1 110 ? 30.113 -2.031 12.040 1.00 67.31 110 ALA A CA 1
ATOM 843 C C . ALA A 1 110 ? 28.591 -2.281 12.018 1.00 67.31 110 ALA A C 1
ATOM 845 O O . ALA A 1 110 ? 27.905 -1.878 12.948 1.00 67.31 110 ALA A O 1
ATOM 846 N N . GLN A 1 111 ? 28.080 -2.941 10.976 1.00 69.00 111 GLN A N 1
ATOM 847 C CA . GLN A 1 111 ? 26.665 -3.287 10.810 1.00 69.00 111 GLN A CA 1
ATOM 848 C C . GLN A 1 111 ? 26.525 -4.783 10.538 1.00 69.00 111 GLN A C 1
ATOM 850 O O . GLN A 1 111 ? 27.295 -5.351 9.751 1.00 69.00 111 GLN A O 1
ATOM 855 N N . LEU A 1 112 ? 25.545 -5.410 11.184 1.00 79.81 112 LEU A N 1
ATOM 856 C CA . LEU A 1 112 ? 25.291 -6.846 11.107 1.00 79.81 112 LEU A CA 1
ATOM 857 C C . LEU A 1 112 ? 23.823 -7.060 10.737 1.00 79.81 112 LEU A C 1
ATOM 859 O O . LEU A 1 112 ? 23.021 -7.427 11.585 1.00 79.81 112 LEU A O 1
ATOM 863 N N . GLU A 1 113 ? 23.501 -6.845 9.460 1.00 70.31 113 GLU A N 1
ATOM 864 C CA . GLU A 1 113 ? 22.141 -6.918 8.891 1.00 70.31 113 GLU A CA 1
ATOM 865 C C . GLU A 1 113 ? 21.361 -8.169 9.355 1.00 70.31 113 GLU A C 1
ATOM 867 O O . GLU A 1 113 ? 20.209 -8.075 9.759 1.00 70.31 113 GLU A O 1
ATOM 872 N N . LEU A 1 114 ? 22.005 -9.344 9.411 1.00 72.12 114 LEU A N 1
ATOM 873 C CA . LEU A 1 114 ? 21.342 -10.580 9.843 1.00 72.12 114 LEU A CA 1
ATOM 874 C C . LEU A 1 114 ? 21.029 -10.580 11.343 1.00 72.12 114 LEU A C 1
ATOM 876 O O . LEU A 1 114 ? 20.039 -11.164 11.772 1.00 72.12 114 LEU A O 1
ATOM 880 N N . ILE A 1 115 ? 21.897 -9.970 12.152 1.00 76.06 115 ILE A N 1
ATOM 881 C CA . ILE A 1 115 ? 21.639 -9.793 13.579 1.00 76.06 115 ILE A CA 1
ATOM 882 C C . ILE A 1 115 ? 20.548 -8.750 13.790 1.00 76.06 115 ILE A C 1
ATOM 884 O O . ILE A 1 115 ? 19.725 -8.971 14.662 1.00 76.06 115 ILE A O 1
ATOM 888 N N . GLU A 1 116 ? 20.501 -7.681 12.998 1.00 68.19 116 GLU A N 1
ATOM 889 C CA . GLU A 1 116 ? 19.448 -6.657 13.050 1.00 68.19 116 GLU A CA 1
ATOM 890 C C . GLU A 1 116 ? 18.069 -7.259 12.713 1.00 68.19 116 GLU A C 1
ATOM 892 O O . GLU A 1 116 ? 17.128 -7.101 13.490 1.00 68.19 116 GLU A O 1
ATOM 897 N N . ASP A 1 117 ? 17.967 -8.067 11.652 1.00 63.06 117 ASP A N 1
ATOM 898 C CA . ASP A 1 117 ? 16.736 -8.792 11.292 1.00 63.06 117 ASP A CA 1
ATOM 899 C C . ASP A 1 117 ? 16.331 -9.825 12.357 1.00 63.06 117 ASP A C 1
ATOM 901 O O . ASP A 1 117 ? 15.168 -9.931 12.753 1.00 63.06 117 ASP A O 1
ATOM 905 N N . CYS A 1 118 ? 17.300 -10.597 12.858 1.00 63.53 118 CYS A N 1
ATOM 906 C CA . CYS A 1 118 ? 17.044 -11.576 13.912 1.00 63.53 118 CYS A CA 1
ATOM 907 C C . CYS A 1 118 ? 16.706 -10.911 15.244 1.00 63.53 118 CYS A C 1
ATOM 909 O O . CYS A 1 118 ? 15.997 -11.511 16.044 1.00 63.53 118 CYS A O 1
ATOM 911 N N . MET A 1 119 ? 17.213 -9.704 15.487 1.00 62.88 119 MET A N 1
ATOM 912 C CA . MET A 1 119 ? 16.866 -8.882 16.633 1.00 62.88 119 MET A CA 1
ATOM 913 C C . MET A 1 119 ? 15.419 -8.437 16.477 1.00 62.88 119 MET A C 1
ATOM 915 O O . MET A 1 119 ? 14.654 -8.722 17.380 1.00 62.88 119 MET A O 1
ATOM 919 N N . LYS A 1 120 ? 14.992 -7.909 15.322 1.00 58.91 120 LYS A N 1
ATOM 920 C CA . LYS A 1 120 ? 13.581 -7.570 15.071 1.00 58.91 120 LYS A CA 1
ATOM 921 C C . LYS A 1 120 ? 12.638 -8.752 15.328 1.00 58.91 120 LYS A C 1
ATOM 923 O O . LYS A 1 120 ? 11.667 -8.598 16.054 1.00 58.91 120 LYS A O 1
ATOM 928 N N . PHE A 1 121 ? 12.959 -9.948 14.829 1.00 55.34 121 PHE A N 1
ATOM 929 C CA . PHE A 1 121 ? 12.159 -11.152 15.096 1.00 55.34 121 PHE A CA 1
ATOM 930 C C . PHE A 1 121 ? 12.239 -11.614 16.556 1.00 55.34 121 PHE A C 1
ATOM 932 O O . PHE A 1 121 ? 11.235 -12.025 17.129 1.00 55.34 121 PHE A O 1
ATOM 939 N N . LEU A 1 122 ? 13.426 -11.569 17.173 1.00 52.88 122 LEU A N 1
ATOM 940 C CA . LEU A 1 122 ? 13.600 -11.864 18.593 1.00 52.88 122 LEU A CA 1
ATOM 941 C C . LEU A 1 122 ? 12.836 -10.859 19.435 1.00 52.88 122 LEU A C 1
ATOM 943 O O . LEU A 1 122 ? 12.357 -11.250 20.469 1.00 52.88 122 LEU A O 1
ATOM 947 N N . LEU A 1 123 ? 12.709 -9.609 19.018 1.00 53.34 123 LEU A N 1
ATOM 948 C CA . LEU A 1 123 ? 11.994 -8.560 19.718 1.00 53.34 123 LEU A CA 1
ATOM 949 C C . LEU A 1 123 ? 10.510 -8.631 19.472 1.00 53.34 123 LEU A C 1
ATOM 951 O O . LEU A 1 123 ? 9.789 -8.385 20.407 1.00 53.34 123 LEU A O 1
ATOM 955 N N . GLU A 1 124 ? 10.040 -9.030 18.295 1.00 52.50 124 GLU A N 1
ATOM 956 C CA . GLU A 1 124 ? 8.646 -9.421 18.071 1.00 52.50 124 GLU A CA 1
ATOM 957 C C . GLU A 1 124 ? 8.302 -10.664 18.902 1.00 52.50 124 GLU A C 1
ATOM 959 O O . GLU A 1 124 ? 7.239 -10.722 19.508 1.00 52.50 124 GLU A O 1
ATOM 964 N N . SER A 1 125 ? 9.233 -11.617 19.007 1.00 46.06 125 SER A N 1
ATOM 965 C CA . SER A 1 125 ? 9.111 -12.824 19.834 1.00 46.06 125 SER A CA 1
ATOM 966 C C . SER A 1 125 ? 9.324 -12.554 21.319 1.00 46.06 125 SER A C 1
ATOM 968 O O . SER A 1 125 ? 8.772 -13.280 22.120 1.00 46.06 125 SER A O 1
ATOM 970 N N . LEU A 1 126 ? 10.099 -11.536 21.697 1.00 44.59 126 LEU A N 1
ATOM 971 C CA . LEU A 1 126 ? 10.328 -11.065 23.062 1.00 44.59 126 LEU A CA 1
ATOM 972 C C . LEU A 1 126 ? 9.273 -10.056 23.446 1.00 44.59 126 LEU A C 1
ATOM 974 O O . LEU A 1 126 ? 9.065 -9.885 24.618 1.00 44.59 126 LEU A O 1
ATOM 978 N N . LEU A 1 127 ? 8.613 -9.385 22.509 1.00 46.78 127 LEU A N 1
ATOM 979 C CA . LEU A 1 127 ? 7.397 -8.615 22.711 1.00 46.78 127 LEU A CA 1
ATOM 980 C C . LEU A 1 127 ? 6.264 -9.581 22.895 1.00 46.78 127 LEU A C 1
ATOM 982 O O . LEU A 1 127 ? 5.539 -9.437 23.855 1.00 46.78 127 LEU A O 1
ATOM 986 N N . SER A 1 128 ? 6.175 -10.611 22.061 1.00 44.94 128 SER A N 1
ATOM 987 C CA . SER A 1 128 ? 5.353 -11.783 22.312 1.00 44.94 128 SER A CA 1
ATOM 988 C C . SER A 1 128 ? 5.717 -12.364 23.688 1.00 44.94 128 SER A C 1
ATOM 990 O O . SER A 1 128 ? 4.878 -12.313 24.563 1.00 44.94 128 SER A O 1
ATOM 992 N N . GLU A 1 129 ? 6.963 -12.719 24.016 1.00 40.28 129 GLU A N 1
ATOM 993 C CA . GLU A 1 129 ? 7.398 -13.178 25.354 1.00 40.28 129 GLU A CA 1
ATOM 994 C C . GLU A 1 129 ? 7.422 -12.086 26.445 1.00 40.28 129 GLU A C 1
ATOM 996 O O . GLU A 1 129 ? 7.584 -12.415 27.600 1.00 40.28 129 GLU A O 1
ATOM 1001 N N . TYR A 1 130 ? 7.221 -10.799 26.195 1.00 39.72 130 TYR A N 1
ATOM 1002 C CA . TYR A 1 130 ? 7.098 -9.751 27.232 1.00 39.72 130 TYR A CA 1
ATOM 1003 C C . TYR A 1 130 ? 5.612 -9.476 27.482 1.00 39.72 130 TYR A C 1
ATOM 1005 O O . TYR A 1 130 ? 5.187 -9.244 28.609 1.00 39.72 130 TYR A O 1
ATOM 1013 N N . LEU A 1 131 ? 4.792 -9.666 26.446 1.00 42.03 131 LEU A N 1
ATOM 1014 C CA . LEU A 1 131 ? 3.352 -9.888 26.503 1.00 42.03 131 LEU A CA 1
ATOM 1015 C C . LEU A 1 131 ? 3.010 -11.295 27.056 1.00 42.03 131 LEU A C 1
ATOM 1017 O O . LEU A 1 131 ? 1.881 -11.504 27.511 1.00 42.03 131 LEU A O 1
ATOM 1021 N N . HIS A 1 132 ? 3.950 -12.257 27.048 1.00 45.59 132 HIS A N 1
ATOM 1022 C CA . HIS A 1 132 ? 3.723 -13.670 27.406 1.00 45.59 132 HIS A CA 1
ATOM 1023 C C . HIS A 1 132 ? 4.606 -14.238 28.544 1.00 45.59 132 HIS A C 1
ATOM 1025 O O . HIS A 1 132 ? 4.268 -15.287 29.090 1.00 45.59 132 HIS A O 1
ATOM 1031 N N . GLY A 1 133 ? 5.683 -13.575 28.967 1.00 37.75 133 GLY A N 1
ATOM 1032 C CA . GLY A 1 133 ? 6.794 -14.155 29.756 1.00 37.75 133 GLY A CA 1
ATOM 1033 C C . GLY A 1 133 ? 6.730 -13.962 31.262 1.00 37.75 133 GLY A C 1
ATOM 1034 O O . GLY A 1 133 ? 7.755 -13.946 31.937 1.00 37.75 133 GLY A O 1
ATOM 1035 N N . LEU A 1 134 ? 5.523 -13.890 31.808 1.00 42.53 134 LEU A N 1
ATOM 1036 C CA . LEU A 1 134 ? 5.263 -14.262 33.196 1.00 42.53 134 LEU A CA 1
ATOM 1037 C C . LEU A 1 134 ? 4.138 -15.300 33.165 1.00 42.53 134 LEU A C 1
ATOM 1039 O O . LEU A 1 134 ? 2.978 -14.988 33.421 1.00 42.53 134 LEU A O 1
ATOM 1043 N N . GLU A 1 135 ? 4.455 -16.528 32.740 1.00 44.25 135 GLU A N 1
ATOM 1044 C CA . GLU A 1 135 ? 3.460 -17.592 32.515 1.00 44.25 135 GLU A CA 1
ATOM 1045 C C . GLU A 1 135 ? 2.615 -17.917 33.760 1.00 44.25 135 GLU A C 1
ATOM 1047 O O . GLU A 1 135 ? 1.464 -18.316 33.613 1.00 44.25 135 GLU A O 1
ATOM 1052 N N . GLU A 1 136 ? 3.128 -17.693 34.973 1.00 44.44 136 GLU A N 1
ATOM 1053 C CA . GLU A 1 136 ? 2.439 -18.101 36.206 1.00 44.44 136 GLU A CA 1
ATOM 1054 C C . GLU A 1 136 ? 1.525 -17.020 36.833 1.00 44.44 136 GLU A C 1
ATOM 1056 O O . GLU A 1 136 ? 0.749 -17.353 37.726 1.00 44.44 136 GLU A O 1
ATOM 1061 N N . GLU A 1 137 ? 1.531 -15.760 36.359 1.00 52.94 137 GLU A N 1
ATOM 1062 C CA . GLU A 1 137 ? 0.764 -14.652 36.986 1.00 52.94 137 GLU A CA 1
ATOM 1063 C C . GLU A 1 137 ? 0.016 -13.719 36.002 1.00 52.94 137 GLU A C 1
ATOM 1065 O O . GLU A 1 137 ? -0.379 -12.610 36.369 1.00 52.94 137 GLU A O 1
ATOM 1070 N N . ARG A 1 138 ? -0.226 -14.122 34.743 1.00 64.81 138 ARG A N 1
ATOM 1071 C CA . ARG A 1 138 ? -1.025 -13.289 33.817 1.00 64.81 138 ARG A CA 1
ATOM 1072 C C . ARG A 1 138 ? -2.514 -13.285 34.214 1.00 64.81 138 ARG A C 1
ATOM 1074 O O . ARG A 1 138 ? -3.117 -14.360 34.237 1.00 64.81 138 ARG A O 1
ATOM 1081 N N . PRO A 1 139 ? -3.144 -12.113 34.446 1.00 77.00 139 PRO A N 1
ATOM 1082 C CA . PRO A 1 139 ? -4.564 -12.056 34.767 1.00 77.00 139 PRO A CA 1
ATOM 1083 C C . PRO A 1 139 ? -5.403 -12.504 33.565 1.00 77.00 139 PRO A C 1
ATOM 1085 O O . PRO A 1 139 ? -5.288 -11.965 32.454 1.00 77.00 139 PRO A O 1
ATOM 1088 N N . GLY A 1 140 ? -6.269 -13.484 33.793 1.00 87.56 140 GLY A N 1
ATOM 1089 C CA . GLY A 1 140 ? -7.339 -13.843 32.876 1.00 87.56 140 GLY A CA 1
ATOM 1090 C C . GLY A 1 140 ? -8.487 -12.839 32.945 1.00 87.56 140 GLY A C 1
ATOM 1091 O O . GLY A 1 140 ? -8.541 -11.950 33.800 1.00 87.56 140 GLY A O 1
ATOM 1092 N N . TYR A 1 141 ? -9.464 -12.983 32.056 1.00 92.00 141 TYR A N 1
ATOM 1093 C CA . TYR A 1 141 ? -10.634 -12.104 32.042 1.00 92.00 141 TYR A CA 1
ATOM 1094 C C . TYR A 1 141 ? -11.406 -12.112 33.365 1.00 92.00 141 TYR A C 1
ATOM 1096 O O . TYR A 1 141 ? -11.921 -11.074 33.774 1.00 92.00 141 TYR A O 1
ATOM 1104 N N . LEU A 1 142 ? -11.498 -13.264 34.036 1.00 93.31 142 LEU A N 1
ATOM 1105 C CA . LEU A 1 142 ? -12.262 -13.404 35.281 1.00 93.31 142 LEU A CA 1
ATOM 1106 C C . LEU A 1 142 ? -11.577 -12.775 36.502 1.00 93.31 142 LEU A C 1
ATOM 1108 O O . LEU A 1 142 ? -12.246 -12.565 37.513 1.00 93.31 142 LEU A O 1
ATOM 1112 N N . ASP A 1 143 ? -10.292 -12.432 36.399 1.00 89.69 143 ASP A N 1
ATOM 1113 C CA . ASP A 1 143 ? -9.563 -11.732 37.461 1.00 89.69 143 ASP A CA 1
ATOM 1114 C C . ASP A 1 143 ? -9.900 -10.232 37.486 1.00 89.69 143 ASP A C 1
ATOM 1116 O O . ASP A 1 143 ? -9.723 -9.550 38.500 1.00 89.69 143 ASP A O 1
ATOM 1120 N N . ALA A 1 144 ? -10.430 -9.702 36.380 1.00 91.44 144 ALA A N 1
ATOM 1121 C CA . ALA A 1 144 ? -10.808 -8.304 36.266 1.00 91.44 144 ALA A CA 1
ATOM 1122 C C . ALA A 1 144 ? -12.127 -7.990 36.990 1.00 91.44 144 ALA A C 1
ATOM 1124 O O . ALA A 1 144 ? -13.094 -8.759 37.003 1.00 91.44 144 ALA A O 1
ATOM 1125 N N . ALA A 1 145 ? -12.195 -6.789 37.569 1.00 92.75 145 ALA A N 1
ATOM 1126 C CA . ALA A 1 145 ? -13.307 -6.372 38.414 1.00 92.75 145 ALA A CA 1
ATOM 1127 C C . ALA A 1 145 ? -14.672 -6.484 37.704 1.00 92.75 145 ALA A C 1
ATOM 1129 O O . ALA A 1 145 ? -14.953 -5.805 36.712 1.00 92.75 145 ALA A O 1
ATOM 1130 N N . GLY A 1 146 ? -15.548 -7.326 38.261 1.00 94.25 146 GLY A N 1
ATOM 1131 C CA . GLY A 1 146 ? -16.939 -7.483 37.828 1.00 94.25 146 GLY A CA 1
ATOM 1132 C C . GLY A 1 146 ? -17.138 -8.246 36.513 1.00 94.25 146 GLY A C 1
ATOM 1133 O O . GLY A 1 146 ? -18.269 -8.269 36.003 1.00 94.25 146 GLY A O 1
ATOM 1134 N N . VAL A 1 147 ? -16.084 -8.837 35.946 1.00 96.88 147 VAL A N 1
ATOM 1135 C CA . VAL A 1 147 ? -16.177 -9.663 34.738 1.00 96.88 147 VAL A CA 1
ATOM 1136 C C . VAL A 1 147 ? -16.756 -11.035 35.090 1.00 96.88 147 VAL A C 1
ATOM 1138 O O . VAL A 1 147 ? -16.488 -11.605 36.143 1.00 96.88 147 VAL A O 1
ATOM 1141 N N . THR A 1 148 ? -17.624 -11.550 34.221 1.00 97.00 148 THR A N 1
ATOM 1142 C CA . THR A 1 148 ? -18.267 -12.862 34.363 1.00 97.00 148 THR A CA 1
ATOM 1143 C C . THR A 1 148 ? -18.129 -13.635 33.060 1.00 97.00 148 THR A C 1
ATOM 1145 O O . THR A 1 148 ? -17.959 -13.028 32.003 1.00 97.00 148 THR A O 1
ATOM 1148 N N . VAL A 1 149 ? -18.278 -14.961 33.111 1.00 97.19 149 VAL A N 1
ATOM 1149 C CA . VAL A 1 149 ? -18.238 -15.825 31.916 1.00 97.19 149 VAL A CA 1
ATOM 1150 C C . VAL A 1 149 ? -19.196 -15.331 30.825 1.00 97.19 149 VAL A C 1
ATOM 1152 O O . VAL A 1 149 ? -18.821 -15.280 29.659 1.00 97.19 149 VAL A O 1
ATOM 1155 N N . ASP A 1 150 ? -20.404 -14.897 31.197 1.00 96.56 150 ASP A N 1
ATOM 1156 C CA . ASP A 1 150 ? -21.390 -14.379 30.241 1.00 96.56 150 ASP A CA 1
ATOM 1157 C C . ASP A 1 150 ? -20.919 -13.096 29.542 1.00 96.56 150 ASP A C 1
ATOM 1159 O O . ASP A 1 150 ? -21.159 -12.927 28.348 1.00 96.56 150 ASP A O 1
ATOM 1163 N N . LYS A 1 151 ? -20.209 -12.207 30.251 1.00 97.06 151 LYS A N 1
ATOM 1164 C CA . LYS A 1 151 ? -19.633 -10.988 29.659 1.00 97.06 151 LYS A CA 1
ATOM 1165 C C . LYS A 1 151 ? -18.483 -11.314 28.711 1.00 97.06 151 LYS A C 1
ATOM 1167 O O . LYS A 1 151 ? -18.409 -10.732 27.634 1.00 97.06 151 LYS A O 1
ATOM 1172 N N . VAL A 1 152 ? -17.623 -12.268 29.079 1.00 96.75 152 VAL A N 1
ATOM 1173 C CA . VAL A 1 152 ? -16.536 -12.730 28.199 1.00 96.75 152 VAL A CA 1
ATOM 1174 C C . VAL A 1 152 ? -17.107 -13.389 26.946 1.00 96.75 152 VAL A C 1
ATOM 1176 O O . VAL A 1 152 ? -16.661 -13.089 25.843 1.00 96.75 152 VAL A O 1
ATOM 1179 N N . ARG A 1 153 ? -18.156 -14.212 27.085 1.00 96.62 153 ARG A N 1
ATOM 1180 C CA . ARG A 1 153 ? -18.867 -14.801 25.944 1.00 96.62 153 ARG A CA 1
ATOM 1181 C C . ARG A 1 153 ? -19.443 -13.729 25.026 1.00 96.62 153 ARG A C 1
ATOM 1183 O O . ARG A 1 153 ? -19.253 -13.808 23.818 1.00 96.62 153 ARG A O 1
ATOM 1190 N N . ALA A 1 154 ? -20.116 -12.729 25.593 1.00 96.81 154 ALA A N 1
ATOM 1191 C CA . ALA A 1 154 ? -20.725 -11.651 24.825 1.00 96.81 154 ALA A CA 1
ATOM 1192 C C . ALA A 1 154 ? -19.676 -10.839 24.043 1.00 96.81 154 ALA A C 1
ATOM 1194 O O . ALA A 1 154 ? -19.885 -10.550 22.863 1.00 96.81 154 ALA A O 1
ATOM 1195 N N . PHE A 1 155 ? -18.526 -10.551 24.664 1.00 95.94 155 PHE A N 1
ATOM 1196 C CA . PHE A 1 155 ? -17.370 -9.946 24.000 1.00 95.94 155 PHE A CA 1
ATOM 1197 C C . PHE A 1 155 ? -16.808 -10.837 22.882 1.00 95.94 155 PHE A C 1
ATOM 1199 O O . PHE A 1 155 ? -16.644 -10.370 21.757 1.00 95.94 155 PHE A O 1
ATOM 1206 N N . ALA A 1 156 ? -16.575 -12.124 23.146 1.00 94.19 156 ALA A N 1
ATOM 1207 C CA . ALA A 1 156 ? -16.070 -13.061 22.144 1.00 94.19 156 ALA A CA 1
ATOM 1208 C C . ALA A 1 156 ? -17.025 -13.194 20.941 1.00 94.19 156 ALA A C 1
ATOM 1210 O O . ALA A 1 156 ? -16.588 -13.195 19.789 1.00 94.19 156 ALA A O 1
ATOM 1211 N N . ASP A 1 157 ? -18.338 -13.213 21.188 1.00 94.31 157 ASP A N 1
ATOM 1212 C CA . ASP A 1 157 ? -19.367 -13.173 20.146 1.00 94.31 157 ASP A CA 1
ATOM 1213 C C . ASP A 1 157 ? -19.295 -11.889 19.307 1.00 94.31 157 ASP A C 1
ATOM 1215 O O . ASP A 1 157 ? -19.468 -11.939 18.085 1.00 94.31 157 ASP A O 1
ATOM 1219 N N . ALA A 1 158 ? -19.051 -10.739 19.944 1.00 95.19 158 ALA A N 1
ATOM 1220 C CA . ALA A 1 158 ? -18.903 -9.454 19.263 1.00 95.19 158 ALA A CA 1
ATOM 1221 C C . ALA A 1 158 ? -17.655 -9.416 18.374 1.00 95.19 158 ALA A C 1
ATOM 1223 O O . ALA A 1 158 ? -17.748 -8.999 17.220 1.00 95.19 158 ALA A O 1
ATOM 1224 N N . VAL A 1 159 ? -16.520 -9.918 18.866 1.00 91.44 159 VAL A N 1
ATOM 1225 C CA . VAL A 1 159 ? -15.284 -10.054 18.082 1.00 91.44 159 VAL A CA 1
ATOM 1226 C C . VAL A 1 159 ? -15.527 -10.954 16.873 1.00 91.44 159 VAL A C 1
ATOM 1228 O O . VAL A 1 159 ? -15.246 -10.567 15.741 1.00 91.44 159 VAL A O 1
ATOM 1231 N N . ALA A 1 160 ? -16.137 -12.122 17.075 1.00 89.12 160 ALA A N 1
ATOM 1232 C CA . ALA A 1 160 ? -16.430 -13.039 15.983 1.00 89.12 160 ALA A CA 1
ATOM 1233 C C . ALA A 1 160 ? -17.416 -12.434 14.960 1.00 89.12 160 ALA A C 1
ATOM 1235 O O . ALA A 1 160 ? -17.293 -12.668 13.757 1.00 89.12 160 ALA A O 1
ATOM 1236 N N . ALA A 1 161 ? -18.390 -11.631 15.405 1.00 91.56 161 ALA A N 1
ATOM 1237 C CA . ALA A 1 161 ? -19.283 -10.889 14.513 1.00 91.56 161 ALA A CA 1
ATOM 1238 C C . ALA A 1 161 ? -18.533 -9.822 13.701 1.00 91.56 161 ALA A C 1
ATOM 1240 O O . ALA A 1 161 ? -18.739 -9.729 12.491 1.00 91.56 161 ALA A O 1
ATOM 1241 N N . PHE A 1 162 ? -17.632 -9.074 14.337 1.00 90.25 162 PHE A N 1
ATOM 1242 C CA . PHE A 1 162 ? -16.777 -8.088 13.684 1.00 90.25 162 PHE A CA 1
ATOM 1243 C C . PHE A 1 162 ? -15.892 -8.721 12.604 1.00 90.25 162 PHE A C 1
ATOM 1245 O O . PHE A 1 162 ? -15.925 -8.273 11.456 1.00 90.25 162 PHE A O 1
ATOM 1252 N N . VAL A 1 163 ? -15.200 -9.824 12.908 1.00 85.25 163 VAL A N 1
ATOM 1253 C CA . VAL A 1 163 ? -14.379 -10.544 11.918 1.00 85.25 163 VAL A CA 1
ATOM 1254 C C . VAL A 1 163 ? -15.220 -11.025 10.736 1.00 85.25 163 VAL A C 1
ATOM 1256 O O . VAL A 1 163 ? -14.857 -10.778 9.581 1.00 85.25 163 VAL A O 1
ATOM 1259 N N . ARG A 1 164 ? -16.373 -11.653 11.012 1.00 86.50 164 ARG A N 1
ATOM 1260 C CA . ARG A 1 164 ? -17.288 -12.162 9.977 1.00 86.50 164 ARG A CA 1
ATOM 1261 C C . ARG A 1 164 ? -17.906 -11.063 9.117 1.00 86.50 164 ARG A C 1
ATOM 1263 O O . ARG A 1 164 ? -18.146 -11.314 7.940 1.00 86.50 164 ARG A O 1
ATOM 1270 N N . SER A 1 165 ? -18.161 -9.878 9.677 1.00 89.19 165 SER A N 1
ATOM 1271 C CA . SER A 1 165 ? -18.708 -8.743 8.920 1.00 89.19 165 SER A CA 1
ATOM 1272 C C . SER A 1 165 ? -17.771 -8.300 7.795 1.00 89.19 165 SER A C 1
ATOM 1274 O O . SER A 1 165 ? -18.222 -7.850 6.748 1.00 89.19 165 SER A O 1
ATOM 1276 N N . GLY A 1 166 ? -16.458 -8.452 8.000 1.00 84.44 166 GLY A N 1
ATOM 1277 C CA . GLY A 1 166 ? -15.448 -7.997 7.057 1.00 84.44 166 GLY A CA 1
ATOM 1278 C C . GLY A 1 166 ? -15.268 -6.481 6.994 1.00 84.44 166 GLY A C 1
ATOM 1279 O O . GLY A 1 166 ? -14.471 -6.044 6.171 1.00 84.44 166 GLY A O 1
ATOM 1280 N N . VAL A 1 167 ? -15.938 -5.696 7.850 1.00 86.62 167 VAL A N 1
ATOM 1281 C CA . VAL A 1 167 ? -15.837 -4.221 7.875 1.00 86.62 167 VAL A CA 1
ATOM 1282 C C . VAL A 1 167 ? -14.407 -3.731 8.112 1.00 86.62 167 VAL A C 1
ATOM 1284 O O . VAL A 1 167 ? -13.997 -2.700 7.596 1.00 86.62 167 VAL A O 1
ATOM 1287 N N . TRP A 1 168 ? -13.603 -4.515 8.827 1.00 79.88 168 TRP A N 1
ATOM 1288 C CA . TRP A 1 168 ? -12.182 -4.260 9.046 1.00 79.88 168 TRP A CA 1
ATOM 1289 C C . TRP A 1 168 ? -11.338 -4.277 7.768 1.00 79.88 168 TRP A C 1
ATOM 1291 O O . TRP A 1 168 ? -10.187 -3.870 7.796 1.00 79.88 168 TRP A O 1
ATOM 1301 N N . ARG A 1 169 ? -11.883 -4.781 6.655 1.00 76.69 169 ARG A N 1
ATOM 1302 C CA . ARG A 1 169 ? -11.254 -4.686 5.332 1.00 76.69 169 ARG A CA 1
ATOM 1303 C C . ARG A 1 169 ? -11.576 -3.366 4.634 1.00 76.69 169 ARG A C 1
ATOM 1305 O O . ARG A 1 169 ? -10.877 -3.001 3.701 1.00 76.69 169 ARG A O 1
ATOM 1312 N N . GLU A 1 170 ? -12.650 -2.701 5.055 1.00 80.69 170 GLU A N 1
ATOM 1313 C CA . GLU A 1 170 ? -13.117 -1.416 4.521 1.00 80.69 170 GLU A CA 1
ATOM 1314 C C . GLU A 1 170 ? -12.571 -0.220 5.314 1.00 80.69 170 GLU A C 1
ATOM 1316 O O . GLU A 1 170 ? -12.558 0.898 4.796 1.00 80.69 170 GLU A O 1
ATOM 1321 N N . LEU A 1 171 ? -12.136 -0.472 6.554 1.00 78.94 171 LEU A N 1
ATOM 1322 C CA . LEU A 1 171 ? -11.411 0.438 7.436 1.00 78.94 171 LEU A CA 1
ATOM 1323 C C . LEU A 1 171 ? -9.939 0.004 7.461 1.00 78.94 171 LEU A C 1
ATOM 1325 O O . LEU A 1 171 ? -9.621 -1.065 7.982 1.00 78.94 171 LEU A O 1
ATOM 1329 N N . GLY A 1 172 ? -9.045 0.785 6.862 1.00 71.88 172 GLY A N 1
ATOM 1330 C CA . GLY A 1 172 ? -7.606 0.515 6.882 1.00 71.88 172 GLY A CA 1
ATOM 1331 C C . GLY A 1 172 ? -6.905 1.103 8.110 1.00 71.88 172 GLY A C 1
ATOM 1332 O O . GLY A 1 172 ? -7.505 1.837 8.888 1.00 71.88 172 GLY A O 1
ATOM 1333 N N . GLY A 1 173 ? -5.590 0.878 8.218 1.00 74.69 173 GLY A N 1
ATOM 1334 C CA . GLY A 1 173 ? -4.738 1.495 9.255 1.00 74.69 173 GLY A CA 1
ATOM 1335 C C . GLY A 1 173 ? -4.689 3.031 9.219 1.00 74.69 173 GLY A C 1
ATOM 1336 O O . GLY A 1 173 ? -4.189 3.666 10.143 1.00 74.69 173 GLY A O 1
ATOM 1337 N N . ASP A 1 174 ? -5.247 3.624 8.164 1.00 83.50 174 ASP A N 1
ATOM 1338 C CA . ASP A 1 174 ? -5.362 5.065 7.948 1.00 83.50 174 ASP A CA 1
ATOM 1339 C C . ASP A 1 174 ? -6.743 5.620 8.350 1.00 83.50 174 ASP A C 1
ATOM 1341 O O . ASP A 1 174 ? -6.962 6.832 8.286 1.00 83.50 174 ASP A O 1
ATOM 1345 N N . ASP A 1 175 ? -7.681 4.752 8.740 1.00 88.38 175 ASP A N 1
ATOM 1346 C CA . ASP A 1 175 ? -9.068 5.096 9.044 1.00 88.38 175 ASP A CA 1
ATOM 1347 C C . ASP A 1 175 ? -9.309 5.202 10.547 1.00 88.38 175 ASP A C 1
ATOM 1349 O O . ASP A 1 175 ? -9.786 4.276 11.206 1.00 88.38 175 ASP A O 1
ATOM 1353 N N . LEU A 1 176 ? -9.009 6.381 11.090 1.00 94.38 176 LEU A N 1
ATOM 1354 C CA . LEU A 1 176 ? -9.327 6.701 12.474 1.00 94.38 176 LEU A CA 1
ATOM 1355 C C . LEU A 1 176 ? -10.845 6.830 12.647 1.00 94.38 176 LEU A C 1
ATOM 1357 O O . LEU A 1 176 ? -11.479 7.658 11.994 1.00 94.38 176 LEU A O 1
ATOM 1361 N N . VAL A 1 177 ? -11.421 6.043 13.552 1.00 96.94 177 VAL A N 1
ATOM 1362 C CA . VAL A 1 177 ? -12.827 6.110 13.962 1.00 96.94 177 VAL A CA 1
ATOM 1363 C C . VAL A 1 177 ? -12.918 6.842 15.294 1.00 96.94 177 VAL A C 1
ATOM 1365 O O . VAL A 1 177 ? -12.354 6.404 16.290 1.00 96.94 177 VAL A O 1
ATOM 1368 N N . GLU A 1 178 ? -13.660 7.940 15.346 1.00 98.00 178 GLU A N 1
ATOM 1369 C CA . GLU A 1 178 ? -14.001 8.633 16.586 1.00 98.00 178 GLU A CA 1
ATOM 1370 C C . GLU A 1 178 ? -15.289 8.061 17.185 1.00 98.00 178 GLU A C 1
ATOM 1372 O O . GLU A 1 178 ? -16.307 7.944 16.499 1.00 98.00 178 GLU A O 1
ATOM 1377 N N . ILE A 1 179 ? -15.267 7.774 18.487 1.00 98.19 179 ILE A N 1
ATOM 1378 C CA . ILE A 1 179 ? -16.426 7.295 19.242 1.00 98.19 179 ILE A CA 1
ATOM 1379 C C . ILE A 1 179 ? -16.999 8.468 20.033 1.00 98.19 179 ILE A C 1
ATOM 1381 O O . ILE A 1 179 ? -16.520 8.822 21.113 1.00 98.19 179 ILE A O 1
ATOM 1385 N N . SER A 1 180 ? -18.025 9.103 19.465 1.00 95.69 180 SER A N 1
ATOM 1386 C CA . SER A 1 180 ? -18.676 10.285 20.037 1.00 95.69 180 SER A CA 1
ATOM 1387 C C . SER A 1 180 ? -19.690 9.943 21.124 1.00 95.69 180 SER A C 1
ATOM 1389 O O . SER A 1 180 ? -19.843 10.720 22.068 1.00 95.69 180 SER A O 1
ATOM 1391 N N . ARG A 1 181 ? -20.369 8.796 20.993 1.00 95.56 181 ARG A N 1
ATOM 1392 C CA . ARG A 1 181 ? -21.280 8.224 21.995 1.00 95.56 181 ARG A CA 1
ATOM 1393 C C . ARG A 1 181 ? -21.141 6.699 22.016 1.00 95.56 181 ARG A C 1
ATOM 1395 O O . ARG A 1 181 ? -20.904 6.143 20.944 1.00 95.56 181 ARG A O 1
ATOM 1402 N N . PRO A 1 182 ? -21.318 6.030 23.172 1.00 95.75 182 PRO A N 1
ATOM 1403 C CA . PRO A 1 182 ? -21.447 6.612 24.517 1.00 95.75 182 PRO A CA 1
ATOM 1404 C C . PRO A 1 182 ? -20.144 7.307 24.959 1.00 95.75 182 PRO A C 1
ATOM 1406 O O . PRO A 1 182 ? -19.164 7.304 24.216 1.00 95.75 182 PRO A O 1
ATOM 1409 N N . ASP A 1 183 ? -20.123 7.912 26.151 1.00 93.62 183 ASP A N 1
ATOM 1410 C CA . ASP A 1 183 ? -18.870 8.420 26.722 1.00 93.62 183 ASP A CA 1
ATOM 1411 C C . ASP A 1 183 ? -17.875 7.258 26.852 1.00 93.62 183 ASP A C 1
ATOM 1413 O O . ASP A 1 183 ? -18.119 6.288 27.575 1.00 93.62 183 ASP A O 1
ATOM 1417 N N . ALA A 1 184 ? -16.784 7.333 26.091 1.00 93.69 184 ALA A N 1
ATOM 1418 C CA . ALA A 1 184 ? -15.797 6.271 26.037 1.00 93.69 184 ALA A CA 1
ATOM 1419 C C . ALA A 1 184 ? -15.011 6.182 27.357 1.00 93.69 184 ALA A C 1
ATOM 1421 O O . ALA A 1 184 ? -14.666 7.223 27.932 1.00 93.69 184 ALA A O 1
ATOM 1422 N N . PRO A 1 185 ? -14.665 4.966 27.825 1.00 94.88 185 PRO A N 1
ATOM 1423 C CA . PRO A 1 185 ? -13.703 4.800 28.903 1.00 94.88 185 PRO A CA 1
ATOM 1424 C C . PRO A 1 185 ? -12.370 5.507 28.591 1.00 94.88 185 PRO A C 1
ATOM 1426 O O . PRO A 1 185 ? -12.029 5.707 27.417 1.00 94.88 185 PRO A O 1
ATOM 1429 N N . PRO A 1 186 ? -11.580 5.872 29.618 1.00 91.12 186 PRO A N 1
ATOM 1430 C CA . PRO A 1 186 ? -10.270 6.482 29.414 1.00 91.12 186 PRO A CA 1
ATOM 1431 C C . PRO A 1 186 ? -9.397 5.661 28.453 1.00 91.12 186 PRO A C 1
ATOM 1433 O O . PRO A 1 186 ? -9.253 4.450 28.611 1.00 91.12 186 PRO A O 1
ATOM 1436 N N . GLY A 1 187 ? -8.819 6.328 27.451 1.00 90.44 187 GLY A N 1
ATOM 1437 C CA . GLY A 1 187 ? -7.977 5.679 26.439 1.00 90.44 187 GLY A CA 1
ATOM 1438 C C . GLY A 1 187 ? -8.717 5.121 25.221 1.00 90.44 187 GLY A C 1
ATOM 1439 O O . GLY A 1 187 ? -8.057 4.639 24.311 1.00 90.44 187 GLY A O 1
ATOM 1440 N N . MET A 1 188 ? -10.052 5.196 25.167 1.00 96.06 188 MET A N 1
ATOM 1441 C CA . MET A 1 188 ? -10.857 4.555 24.115 1.00 96.06 188 MET A CA 1
ATOM 1442 C C . MET A 1 188 ? -11.659 5.537 23.244 1.00 96.06 188 MET A C 1
ATOM 1444 O O . MET A 1 188 ? -12.703 5.177 22.702 1.00 96.06 188 MET A O 1
ATOM 1448 N N . ARG A 1 189 ? -11.226 6.801 23.135 1.00 97.00 189 ARG A N 1
ATOM 1449 C CA . ARG A 1 189 ? -11.972 7.836 22.393 1.00 97.00 189 ARG A CA 1
ATOM 1450 C C . ARG A 1 189 ? -11.973 7.582 20.887 1.00 97.00 189 ARG A C 1
ATOM 1452 O O . ARG A 1 189 ? -12.968 7.871 20.224 1.00 97.00 189 ARG A O 1
ATOM 1459 N N . TYR A 1 190 ? -10.871 7.059 20.370 1.00 96.88 190 TYR A N 1
ATOM 1460 C CA . TYR A 1 190 ? -10.719 6.709 18.968 1.00 96.88 190 TYR A CA 1
ATOM 1461 C C . TYR A 1 190 ? -10.365 5.234 18.823 1.00 96.88 190 TYR A C 1
ATOM 1463 O O . TYR A 1 190 ? -9.827 4.635 19.751 1.00 96.88 190 TYR A O 1
ATOM 1471 N N . ALA A 1 191 ? -10.637 4.658 17.659 1.00 94.25 191 ALA A N 1
ATOM 1472 C CA . ALA A 1 191 ? -10.244 3.307 17.297 1.00 94.25 191 ALA A CA 1
ATOM 1473 C C . ALA A 1 191 ? -9.693 3.275 15.869 1.00 94.25 191 ALA A C 1
ATOM 1475 O O . ALA A 1 191 ? -10.146 4.031 15.014 1.00 94.25 191 ALA A O 1
ATOM 1476 N N . CYS A 1 192 ? -8.738 2.390 15.610 1.00 88.06 192 CYS A N 1
ATOM 1477 C CA . CYS A 1 192 ? -8.233 2.104 14.272 1.00 88.06 192 CYS A CA 1
ATOM 1478 C C . CYS A 1 192 ? -8.076 0.593 14.104 1.00 88.06 192 CYS A C 1
ATOM 1480 O O . CYS A 1 192 ? -7.661 -0.110 15.032 1.00 88.06 192 CYS A O 1
ATOM 1482 N N . THR A 1 193 ? -8.418 0.094 12.922 1.00 81.25 193 THR A N 1
ATOM 1483 C CA . THR A 1 193 ? -8.175 -1.287 12.519 1.00 81.25 193 THR A CA 1
ATOM 1484 C C . THR A 1 193 ? -6.762 -1.423 11.979 1.00 81.25 193 THR A C 1
ATOM 1486 O O . THR A 1 193 ? -6.358 -0.751 11.038 1.00 81.25 193 THR A O 1
ATOM 1489 N N . LEU A 1 194 ? -6.005 -2.336 12.567 1.00 68.75 194 LEU A N 1
ATOM 1490 C CA . LEU A 1 194 ? -4.650 -2.659 12.161 1.00 68.75 194 LEU A CA 1
ATOM 1491 C C . LEU A 1 194 ? -4.700 -4.046 11.525 1.00 68.75 194 LEU A C 1
ATOM 1493 O O . LEU A 1 194 ? -5.049 -5.027 12.179 1.00 68.75 194 LEU A O 1
ATOM 1497 N N . ALA A 1 195 ? -4.428 -4.124 10.227 1.00 53.84 195 ALA A N 1
ATOM 1498 C CA . ALA A 1 195 ? -4.408 -5.384 9.497 1.00 53.84 195 ALA A CA 1
ATOM 1499 C C . ALA A 1 195 ? -2.959 -5.738 9.151 1.00 53.84 195 ALA A C 1
ATOM 1501 O O . ALA A 1 195 ? -2.317 -5.029 8.378 1.00 53.84 195 ALA A O 1
ATOM 1502 N N . GLY A 1 196 ? -2.452 -6.826 9.733 1.00 46.19 196 GLY A N 1
ATOM 1503 C CA . GLY A 1 196 ? -1.203 -7.469 9.324 1.00 46.19 196 GLY A CA 1
ATOM 1504 C C . GLY A 1 196 ? -1.464 -8.675 8.418 1.00 46.19 196 GLY A C 1
ATOM 1505 O O . GLY A 1 196 ? -2.600 -9.127 8.278 1.00 46.19 196 GLY A O 1
ATOM 1506 N N . GLU A 1 197 ? -0.407 -9.253 7.837 1.00 34.72 197 GLU A N 1
ATOM 1507 C CA . GLU A 1 197 ? -0.509 -10.439 6.962 1.00 34.72 197 GLU A CA 1
ATOM 1508 C C . GLU A 1 197 ? -1.138 -11.668 7.652 1.00 34.72 197 GLU A C 1
ATOM 1510 O O . GLU A 1 197 ? -1.606 -12.584 6.974 1.00 34.72 197 GLU A O 1
ATOM 1515 N N . ARG A 1 198 ? -1.150 -11.700 8.994 1.00 35.03 198 ARG A N 1
ATOM 1516 C CA . ARG A 1 198 ? -1.604 -12.844 9.805 1.00 35.03 198 ARG A CA 1
ATOM 1517 C C . ARG A 1 198 ? -2.543 -12.509 10.964 1.00 35.03 198 ARG A C 1
ATOM 1519 O O . ARG A 1 198 ? -3.055 -13.429 11.590 1.00 35.03 198 ARG A O 1
ATOM 1526 N N . SER A 1 199 ? -2.806 -11.236 11.250 1.00 51.00 199 SER A N 1
ATOM 1527 C CA . SER A 1 199 ? -3.661 -10.851 12.374 1.00 51.00 199 SER A CA 1
ATOM 1528 C C . SER A 1 199 ? -4.456 -9.587 12.067 1.00 51.00 199 SER A C 1
ATOM 1530 O O . SER A 1 199 ? -3.963 -8.624 11.480 1.00 51.00 199 SER A O 1
ATOM 1532 N N . LEU A 1 200 ? -5.726 -9.615 12.462 1.00 64.00 200 LEU A N 1
ATOM 1533 C CA . LEU A 1 200 ? -6.562 -8.431 12.555 1.00 64.00 200 LEU A CA 1
ATOM 1534 C C . LEU A 1 200 ? -6.471 -7.913 13.995 1.00 64.00 200 LEU A C 1
ATOM 1536 O O . LEU A 1 200 ? -6.599 -8.670 14.952 1.00 64.00 200 LEU A O 1
ATOM 1540 N N . ALA A 1 201 ? -6.256 -6.621 14.151 1.00 73.06 201 ALA A N 1
ATOM 1541 C CA . ALA A 1 201 ? -6.195 -5.964 15.440 1.00 73.06 201 ALA A CA 1
ATOM 1542 C C . ALA A 1 201 ? -7.038 -4.689 15.428 1.00 73.06 201 ALA A C 1
ATOM 1544 O O . ALA A 1 201 ? -7.260 -4.070 14.388 1.00 73.06 201 ALA A O 1
ATOM 1545 N N . VAL A 1 202 ? -7.520 -4.291 16.600 1.00 84.88 202 VAL A N 1
ATOM 1546 C CA . VAL A 1 202 ? -8.138 -2.985 16.830 1.00 84.88 202 VAL A CA 1
ATOM 1547 C C . VAL A 1 202 ? -7.364 -2.305 17.944 1.00 84.88 202 VAL A C 1
ATOM 1549 O O . VAL A 1 202 ? -7.364 -2.780 19.080 1.00 84.88 202 VAL A O 1
ATOM 1552 N N . ALA A 1 203 ? -6.711 -1.194 17.621 1.00 86.56 203 ALA A N 1
ATOM 1553 C CA . ALA A 1 203 ? -6.103 -0.320 18.612 1.00 86.56 203 ALA A CA 1
ATOM 1554 C C . ALA A 1 203 ? -7.093 0.786 18.985 1.00 86.56 203 ALA A C 1
ATOM 1556 O O . ALA A 1 203 ? -7.778 1.320 18.108 1.00 86.56 203 ALA A O 1
ATOM 1557 N N . LEU A 1 204 ? -7.174 1.133 20.270 1.00 92.50 204 LEU A N 1
ATOM 1558 C CA . LEU A 1 204 ? -7.932 2.289 20.737 1.00 92.50 204 LEU A CA 1
ATOM 1559 C C . LEU A 1 204 ? -7.006 3.345 21.333 1.00 92.50 204 LEU A C 1
ATOM 1561 O O . LEU A 1 204 ? -6.049 3.031 22.043 1.00 92.50 204 LEU A O 1
ATOM 1565 N N . PHE A 1 205 ? -7.328 4.601 21.038 1.00 91.56 205 PHE A N 1
ATOM 1566 C CA . PHE A 1 205 ? -6.489 5.755 21.317 1.00 91.56 205 PHE A CA 1
ATOM 1567 C C . PHE A 1 205 ? -7.230 6.785 22.175 1.00 91.56 205 PHE A C 1
ATOM 1569 O O . PHE A 1 205 ? -8.426 7.036 21.976 1.00 91.56 205 PHE A O 1
ATOM 1576 N N . PRO A 1 206 ? -6.524 7.460 23.098 1.00 93.25 206 PRO A N 1
ATOM 1577 C CA . PRO A 1 206 ? -7.080 8.597 23.823 1.00 93.25 206 PRO A CA 1
ATOM 1578 C C . PRO A 1 206 ? -7.220 9.844 22.941 1.00 93.25 206 PRO A C 1
ATOM 1580 O O . PRO A 1 206 ? -8.070 10.687 23.226 1.00 93.25 206 PRO A O 1
ATOM 1583 N N . SER A 1 207 ? -6.384 9.988 21.906 1.00 94.06 207 SER A N 1
ATOM 1584 C CA . SER A 1 207 ? -6.313 11.192 21.078 1.00 94.06 207 SER A CA 1
ATOM 1585 C C . SER A 1 207 ? -5.784 10.913 19.669 1.00 94.06 207 SER A C 1
ATOM 1587 O O . SER A 1 207 ? -5.176 9.869 19.421 1.00 94.06 207 SER A O 1
ATOM 1589 N N . GLU A 1 208 ? -6.002 11.864 18.760 1.00 93.81 208 GLU A N 1
ATOM 1590 C CA . GLU A 1 208 ? -5.484 11.821 17.389 1.00 93.81 208 GLU A CA 1
ATOM 1591 C C . GLU A 1 208 ? -3.947 11.855 17.363 1.00 93.81 208 GLU A C 1
ATOM 1593 O O . GLU A 1 208 ? -3.318 11.149 16.583 1.00 93.81 208 GLU A O 1
ATOM 1598 N N . GLU A 1 209 ? -3.313 12.593 18.279 1.00 92.75 209 GLU A N 1
ATOM 1599 C CA . GLU A 1 209 ? -1.851 12.656 18.371 1.00 92.75 209 GLU A CA 1
ATOM 1600 C C . GLU A 1 209 ? -1.235 11.289 18.695 1.00 92.75 209 GLU A C 1
ATOM 1602 O O . GLU A 1 209 ? -0.158 10.970 18.197 1.00 92.75 209 GLU A O 1
ATOM 1607 N N . ARG A 1 210 ? -1.916 10.458 19.500 1.00 90.31 210 ARG A N 1
ATOM 1608 C CA . ARG A 1 210 ? -1.463 9.082 19.766 1.00 90.31 210 ARG A CA 1
ATOM 1609 C C . ARG A 1 210 ? -1.649 8.164 18.566 1.00 90.31 210 ARG A C 1
ATOM 1611 O O . ARG A 1 210 ? -0.842 7.258 18.392 1.00 90.31 210 ARG A O 1
ATOM 1618 N N . PHE A 1 211 ? -2.667 8.404 17.743 1.00 88.94 211 PHE A N 1
ATOM 1619 C CA . PHE A 1 211 ? -2.806 7.704 16.470 1.00 88.94 211 PHE A CA 1
ATOM 1620 C C . PHE A 1 211 ? -1.636 8.036 15.534 1.00 88.94 211 PHE A C 1
ATOM 1622 O O . PHE A 1 211 ? -0.986 7.119 15.038 1.00 88.94 211 PHE A O 1
ATOM 1629 N N . TRP A 1 212 ? -1.314 9.323 15.360 1.00 88.38 212 TRP A N 1
ATOM 1630 C CA . TRP A 1 212 ? -0.178 9.740 14.534 1.00 88.38 212 TRP A CA 1
ATOM 1631 C C . TRP A 1 212 ? 1.153 9.200 15.059 1.00 88.38 212 TRP A C 1
ATOM 1633 O O . TRP A 1 212 ? 1.931 8.671 14.277 1.00 88.38 212 TRP A O 1
ATOM 1643 N N . ALA A 1 213 ? 1.380 9.237 16.376 1.00 87.50 213 ALA A N 1
ATOM 1644 C CA . ALA A 1 213 ? 2.593 8.683 16.977 1.00 87.50 213 ALA A CA 1
ATOM 1645 C C . ALA A 1 213 ? 2.781 7.188 16.667 1.00 87.50 213 ALA A C 1
ATOM 1647 O O . ALA A 1 213 ? 3.900 6.766 16.406 1.00 87.50 213 ALA A O 1
ATOM 1648 N N . LEU A 1 214 ? 1.701 6.396 16.672 1.00 80.25 214 LEU A N 1
ATOM 1649 C CA . LEU A 1 214 ? 1.773 4.976 16.317 1.00 80.25 214 LEU A CA 1
ATOM 1650 C C . LEU A 1 214 ? 1.971 4.756 14.818 1.00 80.25 214 LEU A C 1
ATOM 1652 O O . LEU A 1 214 ? 2.720 3.867 14.427 1.00 80.25 214 LEU A O 1
ATOM 1656 N N . ARG A 1 215 ? 1.299 5.550 13.983 1.00 81.50 215 ARG A N 1
ATOM 1657 C CA . ARG A 1 215 ? 1.397 5.455 12.524 1.00 81.50 215 ARG A CA 1
ATOM 1658 C C . ARG A 1 215 ? 2.794 5.822 12.013 1.00 81.50 215 ARG A C 1
ATOM 1660 O O . ARG A 1 215 ? 3.287 5.172 11.099 1.00 81.50 215 ARG A O 1
ATOM 1667 N N . ASP A 1 216 ? 3.389 6.864 12.583 1.00 79.81 216 ASP A N 1
ATOM 1668 C CA . ASP A 1 216 ? 4.680 7.410 12.152 1.00 79.81 216 ASP A CA 1
ATOM 1669 C C . ASP A 1 216 ? 5.878 6.659 12.740 1.00 79.81 216 ASP A C 1
ATOM 1671 O O . ASP A 1 216 ? 7.012 6.940 12.366 1.00 79.81 216 ASP A O 1
ATOM 1675 N N . ALA A 1 217 ? 5.651 5.751 13.691 1.00 68.00 217 ALA A N 1
ATOM 1676 C CA . ALA A 1 217 ? 6.726 5.022 14.337 1.00 68.00 217 ALA A CA 1
ATOM 1677 C C . ALA A 1 217 ? 7.403 4.069 13.339 1.00 68.00 217 ALA A C 1
ATOM 1679 O O . ALA A 1 217 ? 6.822 3.070 12.909 1.00 68.00 217 ALA A O 1
ATOM 1680 N N . GLU A 1 218 ? 8.652 4.372 12.989 1.00 55.91 218 GLU A N 1
ATOM 1681 C CA . GLU A 1 218 ? 9.462 3.564 12.067 1.00 55.91 218 GLU A CA 1
ATOM 1682 C C . GLU A 1 218 ? 10.468 2.697 12.826 1.00 55.91 218 GLU A C 1
ATOM 1684 O O . GLU A 1 218 ? 10.787 1.577 12.411 1.00 55.91 218 GLU A O 1
ATOM 1689 N N . HIS A 1 219 ? 10.975 3.215 13.947 1.00 52.25 219 HIS A N 1
ATOM 1690 C CA . HIS A 1 219 ? 11.969 2.547 14.772 1.00 52.25 219 HIS A CA 1
ATOM 1691 C C . HIS A 1 219 ? 11.330 1.804 15.940 1.00 52.25 219 HIS A C 1
ATOM 1693 O O . HIS A 1 219 ? 10.323 2.209 16.509 1.00 52.25 219 HIS A O 1
ATOM 1699 N N . GLU A 1 220 ? 11.953 0.703 16.331 1.00 47.00 220 GLU A N 1
ATOM 1700 C CA . GLU A 1 220 ? 11.437 -0.216 17.342 1.00 47.00 220 GLU A CA 1
ATOM 1701 C C . GLU A 1 220 ? 11.102 0.451 18.688 1.00 47.00 220 GLU A C 1
ATOM 1703 O O . GLU A 1 220 ? 10.021 0.225 19.232 1.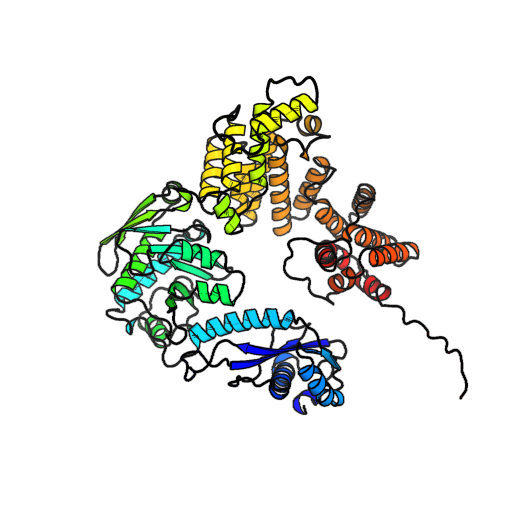00 47.00 220 GLU A O 1
ATOM 1708 N N . GLU A 1 221 ? 11.992 1.303 19.207 1.00 58.50 221 GLU A N 1
ATOM 1709 C CA . GLU A 1 221 ? 11.758 2.036 20.459 1.00 58.50 221 GLU A CA 1
ATOM 1710 C C . GLU A 1 221 ? 10.541 2.969 20.349 1.00 58.50 221 GLU A C 1
ATOM 1712 O O . GLU A 1 221 ? 9.760 3.088 21.293 1.00 58.50 221 GLU A O 1
ATOM 1717 N N . GLU A 1 222 ? 10.343 3.582 19.179 1.00 63.88 222 GLU A N 1
ATOM 1718 C CA . GLU A 1 222 ? 9.214 4.470 18.896 1.00 63.88 222 GLU A CA 1
ATOM 1719 C C . GLU A 1 222 ? 7.910 3.681 18.786 1.00 63.88 222 GLU A C 1
ATOM 1721 O O . GLU A 1 222 ? 6.896 4.098 19.341 1.00 63.88 222 GLU A O 1
ATOM 1726 N N . VAL A 1 223 ? 7.934 2.516 18.130 1.00 61.50 223 VAL A N 1
ATOM 1727 C CA . VAL A 1 223 ? 6.765 1.636 17.994 1.00 61.50 223 VAL A CA 1
ATOM 1728 C C . VAL A 1 223 ? 6.311 1.178 19.377 1.00 61.50 223 VAL A C 1
ATOM 1730 O O . VAL A 1 223 ? 5.138 1.307 19.723 1.00 61.50 223 VAL A O 1
ATOM 1733 N N . LEU A 1 224 ? 7.242 0.697 20.200 1.00 64.12 224 LEU A N 1
ATOM 1734 C CA . LEU A 1 224 ? 6.973 0.264 21.569 1.00 64.12 224 LEU A CA 1
ATOM 1735 C C . LEU A 1 224 ? 6.383 1.380 22.431 1.00 64.12 224 LEU A C 1
ATOM 1737 O O . LEU A 1 224 ? 5.373 1.174 23.108 1.00 64.12 224 LEU A O 1
ATOM 1741 N N . ASP A 1 225 ? 6.988 2.566 22.402 1.00 70.00 225 ASP A N 1
ATOM 1742 C CA . ASP A 1 225 ? 6.494 3.726 23.144 1.00 70.00 225 ASP A CA 1
ATOM 1743 C C . ASP A 1 225 ? 5.124 4.206 22.635 1.00 70.00 225 ASP A C 1
ATOM 1745 O O . ASP A 1 225 ? 4.240 4.587 23.412 1.00 70.00 225 ASP A O 1
ATOM 1749 N N . ALA A 1 226 ? 4.890 4.122 21.327 1.00 71.31 226 ALA A N 1
ATOM 1750 C CA . ALA A 1 226 ? 3.607 4.459 20.733 1.00 71.31 226 ALA A CA 1
ATOM 1751 C C . ALA A 1 226 ? 2.498 3.461 21.106 1.00 71.31 226 ALA A C 1
ATOM 1753 O O . ALA A 1 226 ? 1.351 3.872 21.284 1.00 71.31 226 ALA A O 1
ATOM 1754 N N . TRP A 1 227 ? 2.828 2.182 21.305 1.00 71.38 227 TRP A N 1
ATOM 1755 C CA . TRP A 1 227 ? 1.889 1.160 21.782 1.00 71.38 227 TRP A CA 1
ATOM 1756 C C . TRP A 1 227 ? 1.567 1.262 23.279 1.00 71.38 227 TRP A C 1
ATOM 1758 O O . TRP A 1 227 ? 0.473 0.876 23.702 1.00 71.38 227 TRP A O 1
ATOM 1768 N N . ARG A 1 228 ? 2.479 1.800 24.098 1.00 76.12 228 ARG A N 1
ATOM 1769 C CA . ARG A 1 228 ? 2.251 1.989 25.541 1.00 76.12 228 ARG A CA 1
ATOM 1770 C C . ARG A 1 228 ? 1.027 2.868 25.810 1.00 76.12 228 ARG A C 1
ATOM 1772 O O . ARG A 1 228 ? 0.765 3.867 25.146 1.00 76.12 228 ARG A O 1
ATOM 1779 N N . GLY A 1 229 ? 0.253 2.505 26.821 1.00 77.81 229 GLY A N 1
ATOM 1780 C CA . GLY A 1 229 ? -0.980 3.189 27.204 1.00 77.81 229 GLY A CA 1
ATOM 1781 C C . GLY A 1 229 ? -2.145 3.031 26.221 1.00 77.81 229 GLY A C 1
ATOM 1782 O O . GLY A 1 229 ? -3.159 3.706 26.409 1.00 77.81 229 GLY A O 1
ATOM 1783 N N . LEU A 1 230 ? -2.028 2.183 25.191 1.00 83.19 230 LEU A N 1
ATOM 1784 C CA . LEU A 1 230 ? -3.107 1.912 24.242 1.00 83.19 230 LEU A CA 1
ATOM 1785 C C . LEU A 1 230 ? -3.826 0.605 24.563 1.00 83.19 230 LEU A C 1
ATOM 1787 O O . LEU A 1 230 ? -3.228 -0.393 24.977 1.00 83.19 230 LEU A O 1
ATOM 1791 N N . TRP A 1 231 ? -5.134 0.614 24.328 1.00 87.38 231 TRP A N 1
ATOM 1792 C CA . TRP A 1 231 ? -5.913 -0.613 24.322 1.00 87.38 231 TRP A CA 1
ATOM 1793 C C . TRP A 1 231 ? -5.737 -1.331 22.999 1.00 87.38 231 TRP A C 1
ATOM 1795 O O . TRP A 1 231 ? -5.808 -0.720 21.935 1.00 87.38 231 TRP A O 1
ATOM 1805 N N . HIS A 1 232 ? -5.590 -2.643 23.079 1.00 82.88 232 HIS A N 1
ATOM 1806 C CA . HIS A 1 232 ? -5.450 -3.516 21.935 1.00 82.88 232 HIS A CA 1
ATOM 1807 C C . HIS A 1 232 ? -6.443 -4.671 22.034 1.00 82.88 232 HIS A C 1
ATOM 1809 O O . HIS A 1 232 ? -6.547 -5.339 23.067 1.00 82.88 232 HIS A O 1
ATOM 1815 N N . ILE A 1 233 ? -7.169 -4.903 20.943 1.00 85.38 233 ILE A N 1
ATOM 1816 C CA . ILE A 1 233 ? -7.951 -6.111 20.712 1.00 85.38 233 ILE A CA 1
ATOM 1817 C C . ILE A 1 233 ? -7.278 -6.869 19.577 1.00 85.38 233 ILE A C 1
ATOM 1819 O O . ILE A 1 233 ? -7.262 -6.379 18.453 1.00 85.38 233 ILE A O 1
ATOM 1823 N N . GLY A 1 234 ? -6.759 -8.057 19.858 1.00 76.62 234 GLY A N 1
ATOM 1824 C CA . GLY A 1 234 ? -6.125 -8.917 18.866 1.00 76.62 234 GLY A CA 1
ATOM 1825 C C . GLY A 1 234 ? -6.594 -10.361 18.954 1.00 76.62 234 GLY A C 1
ATOM 1826 O O . GLY A 1 234 ? -7.526 -10.697 19.693 1.00 76.62 234 GLY A O 1
ATOM 1827 N N . PHE A 1 235 ? -5.904 -11.203 18.195 1.00 75.69 235 PHE A N 1
ATOM 1828 C CA . PHE A 1 235 ? -6.064 -12.650 18.199 1.00 75.69 235 PHE A CA 1
ATOM 1829 C C . PHE A 1 235 ? -4.787 -13.292 18.718 1.00 75.69 235 PHE A C 1
ATOM 1831 O O . PHE A 1 235 ? -3.699 -12.845 18.363 1.00 75.69 235 PHE A O 1
ATOM 1838 N N . ALA A 1 236 ? -4.952 -14.313 19.545 1.00 72.31 236 ALA A N 1
ATOM 1839 C CA . ALA A 1 236 ? -3.877 -15.159 20.033 1.00 72.31 236 ALA A CA 1
ATOM 1840 C C . ALA A 1 236 ? -4.212 -16.622 19.722 1.00 72.31 236 ALA A C 1
ATOM 1842 O O . ALA A 1 236 ? -5.395 -16.979 19.647 1.00 72.31 236 ALA A O 1
ATOM 1843 N N . GLU A 1 237 ? -3.195 -17.462 19.569 1.00 77.38 237 GLU A N 1
ATOM 1844 C CA . GLU A 1 237 ? -3.372 -18.913 19.604 1.00 77.38 237 GLU A CA 1
ATOM 1845 C C . GLU A 1 237 ? -3.798 -19.349 21.018 1.00 77.38 237 GLU A C 1
ATOM 1847 O O . GLU A 1 237 ? -3.613 -18.625 22.004 1.00 77.38 237 GLU A O 1
ATOM 1852 N N . LEU A 1 238 ? -4.397 -20.537 21.148 1.00 79.94 238 LEU A N 1
ATOM 1853 C CA . LEU A 1 238 ? -4.871 -21.021 22.450 1.00 79.94 238 LEU A CA 1
ATOM 1854 C C . LEU A 1 238 ? -3.719 -21.086 23.457 1.00 79.94 238 LEU A C 1
ATOM 1856 O O . LEU A 1 238 ? -3.876 -20.693 24.608 1.00 79.94 238 LEU A O 1
ATOM 1860 N N . GLU A 1 239 ? -2.563 -21.557 23.008 1.00 75.88 239 GLU A N 1
ATOM 1861 C CA . GLU A 1 239 ? -1.351 -21.732 23.798 1.00 75.88 239 GLU A CA 1
ATOM 1862 C C . GLU A 1 239 ? -0.745 -20.397 24.267 1.00 75.88 239 GLU A C 1
ATOM 1864 O O . GLU A 1 239 ? -0.049 -20.364 25.281 1.00 75.88 239 GLU A O 1
ATOM 1869 N N . GLU A 1 240 ? -1.041 -19.292 23.579 1.00 71.44 240 GLU A N 1
ATOM 1870 C CA . GLU A 1 240 ? -0.534 -17.948 23.888 1.00 71.44 240 GLU A CA 1
ATOM 1871 C C . GLU A 1 240 ? -1.374 -17.224 24.959 1.00 71.44 240 GLU A C 1
ATOM 1873 O O . GLU A 1 240 ? -0.902 -16.277 25.610 1.00 71.44 240 GLU A O 1
ATOM 1878 N N . LEU A 1 241 ? -2.620 -17.667 25.176 1.00 77.44 241 LEU A N 1
ATOM 1879 C CA . LEU A 1 241 ? -3.504 -17.122 26.206 1.00 77.44 241 LEU A CA 1
ATOM 1880 C C . LEU A 1 241 ? -2.990 -17.431 27.623 1.00 77.44 241 LEU A C 1
ATOM 1882 O O . LEU A 1 241 ? -2.397 -18.488 27.847 1.00 77.44 241 LEU A O 1
ATOM 1886 N N . PRO A 1 242 ? -3.286 -16.582 28.628 1.00 80.62 242 PRO A N 1
ATOM 1887 C CA . PRO A 1 242 ? -3.087 -16.953 30.028 1.00 80.62 242 PRO A CA 1
ATOM 1888 C C . PRO A 1 242 ? -3.805 -18.259 30.366 1.00 80.62 242 PRO A C 1
ATOM 1890 O O . PRO A 1 242 ? -4.918 -18.488 29.891 1.00 80.62 242 PRO A O 1
ATOM 1893 N N . GLN A 1 243 ? -3.217 -19.086 31.233 1.00 82.50 243 GLN A N 1
ATOM 1894 C CA . GLN A 1 243 ? -3.779 -20.397 31.580 1.00 82.50 243 GLN A CA 1
ATOM 1895 C C . GLN A 1 243 ? -5.248 -20.308 32.038 1.00 82.50 243 GLN A C 1
ATOM 1897 O O . GLN A 1 243 ? -6.076 -21.117 31.623 1.00 82.50 243 GLN A O 1
ATOM 1902 N N . ALA A 1 244 ? -5.596 -19.287 32.828 1.00 86.31 244 ALA A N 1
ATOM 1903 C CA . ALA A 1 244 ? -6.972 -19.047 33.264 1.00 86.31 244 ALA A CA 1
ATOM 1904 C C . ALA A 1 244 ? -7.946 -18.829 32.088 1.00 86.31 244 ALA A C 1
ATOM 1906 O O . ALA A 1 244 ? -9.084 -19.297 32.132 1.00 86.31 244 ALA A O 1
ATOM 1907 N N . ASP A 1 245 ? -7.502 -18.161 31.020 1.00 90.00 245 ASP A N 1
ATOM 1908 C CA . ASP A 1 245 ? -8.303 -17.949 29.813 1.00 90.00 245 ASP A CA 1
ATOM 1909 C C . ASP A 1 245 ? -8.371 -19.219 28.951 1.00 90.00 245 ASP A C 1
ATOM 1911 O O . ASP A 1 245 ? -9.433 -19.528 28.411 1.00 90.00 245 ASP A O 1
ATOM 1915 N N . GLN A 1 246 ? -7.292 -20.008 28.876 1.00 89.44 246 GLN A N 1
ATOM 1916 C CA . GLN A 1 246 ? -7.319 -21.319 28.211 1.00 89.44 246 GLN A CA 1
ATOM 1917 C C . GLN A 1 246 ? -8.382 -22.229 28.840 1.00 89.44 246 GLN A C 1
ATOM 1919 O O . GLN A 1 246 ? -9.241 -22.778 28.144 1.00 89.44 246 GLN A O 1
ATOM 1924 N N . GLU A 1 247 ? -8.361 -22.339 30.170 1.00 90.44 247 GLU A N 1
ATOM 1925 C CA . GLU A 1 247 ? -9.333 -23.117 30.938 1.00 90.44 247 GLU A CA 1
ATOM 1926 C C . GLU A 1 247 ? -10.752 -22.561 30.770 1.00 90.44 247 GLU A C 1
ATOM 1928 O O . GLU A 1 247 ? -11.692 -23.328 30.562 1.00 90.44 247 GLU A O 1
ATOM 1933 N N . LEU A 1 248 ? -10.917 -21.234 30.789 1.00 92.81 248 LEU A N 1
ATOM 1934 C CA . LEU A 1 248 ? -12.196 -20.563 30.558 1.00 92.81 248 LEU A CA 1
ATOM 1935 C C . LEU A 1 248 ? -12.790 -20.908 29.183 1.00 92.81 248 LEU A C 1
ATOM 1937 O O . LEU A 1 248 ? -13.968 -21.272 29.104 1.00 92.81 248 LEU A O 1
ATOM 1941 N N . TRP A 1 249 ? -11.998 -20.823 28.109 1.00 92.62 249 TRP A N 1
ATOM 1942 C CA . TRP A 1 249 ? -12.462 -21.137 26.753 1.00 92.62 249 TRP A CA 1
ATOM 1943 C C . TRP A 1 249 ? -12.824 -22.613 26.604 1.00 92.62 249 TRP A C 1
ATOM 1945 O O . TRP A 1 249 ? -13.874 -22.926 26.039 1.00 92.62 249 TRP A O 1
ATOM 1955 N N . GLN A 1 250 ? -12.000 -23.513 27.146 1.00 90.50 250 GLN A N 1
ATOM 1956 C CA . GLN A 1 250 ? -12.235 -24.957 27.085 1.00 90.50 250 GLN A CA 1
ATOM 1957 C C . GLN A 1 250 ? -13.447 -25.386 27.923 1.00 90.50 250 GLN A C 1
ATOM 1959 O O . GLN A 1 250 ? -14.279 -26.159 27.451 1.00 90.50 250 GLN A O 1
ATOM 1964 N N . ALA A 1 251 ? -13.578 -24.883 29.153 1.00 94.56 251 ALA A N 1
ATOM 1965 C CA . ALA A 1 251 ? -14.634 -25.293 30.079 1.00 94.56 251 ALA A CA 1
ATOM 1966 C C . ALA A 1 251 ? -16.024 -24.789 29.670 1.00 94.56 251 ALA A C 1
ATOM 1968 O O . ALA A 1 251 ? -17.032 -25.426 29.984 1.00 94.56 251 ALA A O 1
ATOM 1969 N N . HIS A 1 252 ? -16.085 -23.640 28.995 1.00 94.56 252 HIS A N 1
ATOM 1970 C CA . HIS A 1 252 ? -17.341 -22.986 28.646 1.00 94.56 252 HIS A CA 1
ATOM 1971 C C . HIS A 1 252 ? -17.638 -22.967 27.145 1.00 94.56 252 HIS A C 1
ATOM 1973 O O . HIS A 1 252 ? -18.674 -22.416 26.771 1.00 94.56 252 HIS A O 1
ATOM 1979 N N . GLU A 1 253 ? -16.786 -23.551 26.298 1.00 91.62 253 GLU A N 1
ATOM 1980 C CA . GLU A 1 253 ? -16.957 -23.560 24.836 1.00 91.62 253 GLU A CA 1
ATOM 1981 C C . GLU A 1 253 ? -17.251 -22.136 24.325 1.00 91.62 253 GLU A C 1
ATOM 1983 O O . GLU A 1 253 ? -18.313 -21.842 23.760 1.00 91.62 253 GLU A O 1
ATOM 1988 N N . LEU A 1 254 ? -16.368 -21.191 24.668 1.00 92.44 254 LEU A N 1
ATOM 1989 C CA . LEU A 1 254 ? -16.540 -19.794 24.271 1.00 92.44 254 LEU A CA 1
ATOM 1990 C C . LEU A 1 254 ? -16.313 -19.618 22.756 1.00 92.44 254 LEU A C 1
ATOM 1992 O O . LEU A 1 254 ? -15.527 -20.358 22.161 1.00 92.44 254 LEU A O 1
ATOM 1996 N N . PRO A 1 255 ? -16.988 -18.643 22.117 1.00 88.88 255 PRO A N 1
ATOM 1997 C CA . PRO A 1 255 ? -16.792 -18.340 20.704 1.00 88.88 255 PRO A CA 1
ATOM 1998 C C . PRO A 1 255 ? -15.330 -18.002 20.379 1.00 88.88 255 PRO A C 1
ATOM 2000 O O . PRO A 1 255 ? -14.652 -17.317 21.145 1.00 88.88 255 PRO A O 1
ATOM 2003 N N . VAL A 1 256 ? -14.877 -18.427 19.201 1.00 85.38 256 VAL A N 1
ATOM 2004 C CA . VAL A 1 256 ? -13.608 -18.012 18.585 1.00 85.38 256 VAL A CA 1
ATOM 2005 C C . VAL A 1 256 ? -13.897 -17.246 17.296 1.00 85.38 256 VAL A C 1
ATOM 2007 O O . VAL A 1 256 ? -14.955 -17.425 16.679 1.00 85.38 256 VAL A O 1
ATOM 2010 N N . ALA A 1 257 ? -12.989 -16.352 16.910 1.00 70.19 257 ALA A N 1
ATOM 2011 C CA . ALA A 1 257 ? -13.176 -15.498 15.739 1.00 70.19 257 ALA A CA 1
ATOM 2012 C C . ALA A 1 257 ? -12.844 -16.213 14.418 1.00 70.19 257 ALA A C 1
ATOM 2014 O O . ALA A 1 257 ? -13.480 -15.929 13.403 1.00 70.19 257 ALA A O 1
ATOM 2015 N N . ASP A 1 258 ? -11.905 -17.160 14.478 1.00 69.25 258 ASP A N 1
ATOM 2016 C CA . ASP A 1 258 ? -11.461 -18.102 13.438 1.00 69.25 258 ASP A CA 1
ATOM 2017 C C . ASP A 1 258 ? -10.876 -19.356 14.149 1.00 69.25 258 ASP A C 1
ATOM 2019 O O . ASP A 1 258 ? -10.674 -19.270 15.365 1.00 69.25 258 ASP A O 1
ATOM 2023 N N . PRO A 1 259 ? -10.610 -20.517 13.501 1.00 58.56 259 PRO A N 1
ATOM 2024 C CA . PRO A 1 259 ? -10.114 -21.722 14.179 1.00 58.56 259 PRO A CA 1
ATOM 2025 C C . PRO A 1 259 ? -8.871 -21.537 15.059 1.00 58.56 259 PRO A C 1
ATOM 2027 O O . PRO A 1 259 ? -8.701 -22.304 16.001 1.00 58.56 259 PRO A O 1
ATOM 2030 N N . GLU A 1 260 ? -8.042 -20.533 14.772 1.00 62.22 260 GLU A N 1
ATOM 2031 C CA . GLU A 1 260 ? -6.800 -20.226 15.500 1.00 62.22 260 GLU A CA 1
ATOM 2032 C C . GLU A 1 260 ? -6.850 -18.844 16.188 1.00 62.22 260 GLU A C 1
ATOM 2034 O O . GLU A 1 260 ? -5.891 -18.433 16.826 1.00 62.22 260 GLU A O 1
ATOM 2039 N N . GLY A 1 261 ? -7.969 -18.112 16.087 1.00 75.25 261 GLY A N 1
ATOM 2040 C CA . GLY A 1 261 ? -8.067 -16.720 16.535 1.00 75.25 261 GLY A CA 1
ATOM 2041 C C . GLY A 1 261 ? -8.865 -16.544 17.824 1.00 75.25 261 GLY A C 1
ATOM 2042 O O . GLY A 1 261 ? -10.068 -16.244 17.771 1.00 75.25 261 GLY A O 1
ATOM 2043 N N . TYR A 1 262 ? -8.210 -16.677 18.979 1.00 85.25 262 TYR A N 1
ATOM 2044 C CA . TYR A 1 262 ? -8.833 -16.438 20.281 1.00 85.25 262 TYR A CA 1
ATOM 2045 C C . TYR A 1 262 ? -8.824 -14.943 20.628 1.00 85.25 262 TYR A C 1
ATOM 2047 O O . TYR A 1 262 ? -7.763 -14.318 20.592 1.00 85.25 262 TYR A O 1
ATOM 2055 N N . PRO A 1 263 ? -9.979 -14.341 20.971 1.00 87.88 263 PRO A N 1
ATOM 2056 C CA . PRO A 1 263 ? -10.040 -12.919 21.287 1.00 87.88 263 PRO A CA 1
ATOM 2057 C C . PRO A 1 263 ? -9.215 -12.529 22.516 1.00 87.88 263 PRO A C 1
ATOM 2059 O O . PRO A 1 263 ? -9.427 -13.058 23.608 1.00 87.88 263 PRO A O 1
ATOM 2062 N N . LEU A 1 264 ? -8.349 -11.529 22.355 1.00 85.88 264 LEU A N 1
ATOM 2063 C CA . LEU A 1 264 ? -7.526 -10.970 23.421 1.00 85.88 264 LEU A CA 1
ATOM 2064 C C . LEU A 1 264 ? -7.717 -9.453 23.493 1.00 85.88 264 LEU A C 1
ATOM 2066 O O . LEU A 1 264 ? -7.358 -8.741 22.564 1.00 85.88 264 LEU A O 1
ATOM 2070 N N . ALA A 1 265 ? -8.242 -8.954 24.611 1.00 89.44 265 ALA A N 1
ATOM 2071 C CA . ALA A 1 265 ? -8.324 -7.530 24.923 1.00 89.44 265 ALA A CA 1
ATOM 2072 C C . ALA A 1 265 ? -7.387 -7.198 26.084 1.00 89.44 265 ALA A C 1
ATOM 2074 O O . ALA A 1 265 ? -7.461 -7.819 27.153 1.00 89.44 265 ALA A O 1
ATOM 2075 N N . VAL A 1 266 ? -6.510 -6.225 25.866 1.00 86.31 266 VAL A N 1
ATOM 2076 C CA . VAL A 1 266 ? -5.456 -5.860 26.810 1.00 86.31 266 VAL A CA 1
ATOM 2077 C C . VAL A 1 266 ? -5.113 -4.378 26.696 1.00 86.31 266 VAL A C 1
ATOM 2079 O O . VAL A 1 266 ? -5.102 -3.819 25.602 1.00 86.31 266 VAL A O 1
ATOM 2082 N N . LEU A 1 267 ? -4.850 -3.741 27.832 1.00 83.88 267 LEU A N 1
ATOM 2083 C CA . LEU A 1 267 ? -4.175 -2.451 27.902 1.00 83.88 267 LEU A CA 1
ATOM 2084 C C . LEU A 1 267 ? -2.700 -2.712 28.185 1.00 83.88 267 LEU A C 1
ATOM 2086 O O . LEU A 1 267 ? -2.370 -3.372 29.174 1.00 83.88 267 LEU A O 1
ATOM 2090 N N . LEU A 1 268 ? -1.831 -2.169 27.343 1.00 69.00 268 LEU A N 1
ATOM 2091 C CA . LEU A 1 268 ? -0.403 -2.108 27.633 1.00 69.00 268 LEU A CA 1
ATOM 2092 C C . LEU A 1 268 ? -0.196 -0.901 28.540 1.00 69.00 268 LEU A C 1
ATOM 2094 O O . LEU A 1 268 ? -0.381 0.224 28.088 1.00 69.00 268 LEU A O 1
ATOM 2098 N N . GLU A 1 269 ? 0.074 -1.090 29.830 1.00 66.38 269 GLU A N 1
ATOM 2099 C CA . GLU A 1 269 ? 0.207 0.057 30.732 1.00 66.38 269 GLU A CA 1
ATOM 2100 C C . GLU A 1 269 ? 1.456 0.894 30.395 1.00 66.38 269 GLU A C 1
ATOM 2102 O O . GLU A 1 269 ? 2.408 0.436 29.763 1.00 66.38 269 GLU A O 1
ATOM 2107 N N . GLY A 1 270 ? 1.408 2.188 30.729 1.00 49.75 270 GLY A N 1
ATOM 2108 C CA . GLY A 1 270 ? 2.439 3.147 30.318 1.00 49.75 270 GLY A CA 1
ATOM 2109 C C . GLY A 1 270 ? 3.789 2.950 31.015 1.00 49.75 270 GLY A C 1
ATOM 2110 O O . GLY A 1 270 ? 4.825 3.275 30.439 1.00 49.75 270 GLY A O 1
ATOM 2111 N N . ALA A 1 271 ? 3.785 2.406 32.234 1.00 51.19 271 ALA A N 1
ATOM 2112 C CA . ALA A 1 271 ? 4.989 2.130 33.012 1.00 51.19 271 ALA A CA 1
ATOM 2113 C C . ALA A 1 271 ? 5.549 0.735 32.660 1.00 51.19 271 ALA A C 1
ATOM 2115 O O . ALA A 1 271 ? 4.789 -0.176 32.354 1.00 51.19 271 ALA A O 1
ATOM 2116 N N . ALA A 1 272 ? 6.875 0.571 32.614 1.00 44.84 272 ALA A N 1
ATOM 2117 C CA . ALA A 1 272 ? 7.527 -0.669 32.156 1.00 44.84 272 ALA A CA 1
ATOM 2118 C C . ALA A 1 272 ? 7.408 -1.857 33.131 1.00 44.84 272 ALA A C 1
ATOM 2120 O O . ALA A 1 272 ? 7.652 -2.995 32.745 1.00 44.84 272 ALA A O 1
ATOM 2121 N N . ASP A 1 273 ? 7.028 -1.586 34.370 1.00 43.06 273 ASP A N 1
ATOM 2122 C CA . ASP A 1 273 ? 6.794 -2.511 35.481 1.00 43.06 273 ASP A CA 1
ATOM 2123 C C . ASP A 1 273 ? 5.322 -2.944 35.594 1.00 43.06 273 ASP A C 1
ATOM 2125 O O . ASP A 1 273 ? 4.997 -4.001 36.140 1.00 43.06 273 ASP A O 1
ATOM 2129 N N . ALA A 1 274 ? 4.413 -2.137 35.052 1.00 54.84 274 ALA A N 1
ATOM 2130 C CA . ALA A 1 274 ? 2.994 -2.413 35.060 1.00 54.84 274 ALA A CA 1
ATOM 2131 C C . ALA A 1 274 ? 2.644 -3.425 33.955 1.00 54.84 274 ALA A C 1
ATOM 2133 O O . ALA A 1 274 ? 2.589 -3.101 32.768 1.00 54.84 274 ALA A O 1
ATOM 2134 N N . GLY A 1 275 ? 2.439 -4.683 34.354 1.00 59.91 275 GLY A N 1
ATOM 2135 C CA . GLY A 1 275 ? 2.032 -5.758 33.449 1.00 59.91 275 GLY A CA 1
ATOM 2136 C C . GLY A 1 275 ? 0.721 -5.466 32.694 1.00 59.91 275 GLY A C 1
ATOM 2137 O O . GLY A 1 275 ? -0.017 -4.535 33.027 1.00 59.91 275 GLY A O 1
ATOM 2138 N N . PRO A 1 276 ? 0.387 -6.273 31.671 1.00 73.25 276 PRO A N 1
ATOM 2139 C CA . PRO A 1 276 ? -0.813 -6.076 30.865 1.00 73.25 276 PRO A CA 1
ATOM 2140 C C . PRO A 1 276 ? -2.085 -6.075 31.720 1.00 73.25 276 PRO A C 1
ATOM 2142 O O . PRO A 1 276 ? -2.329 -6.999 32.502 1.00 73.25 276 PRO A O 1
ATOM 2145 N N . ARG A 1 277 ? -2.951 -5.075 31.522 1.00 86.50 277 ARG A N 1
ATOM 2146 C CA . ARG A 1 277 ? -4.218 -4.970 32.253 1.00 86.50 277 ARG A CA 1
ATOM 2147 C C . ARG A 1 277 ? -5.393 -5.482 31.425 1.00 86.50 277 ARG A C 1
ATOM 2149 O O . ARG A 1 277 ? -5.558 -5.148 30.252 1.00 86.50 277 ARG A O 1
ATOM 2156 N N . ARG A 1 278 ? -6.270 -6.254 32.069 1.00 89.38 278 ARG A N 1
ATOM 2157 C CA . ARG A 1 278 ? -7.546 -6.703 31.498 1.00 89.38 278 ARG A CA 1
ATOM 2158 C C . ARG A 1 278 ? -8.653 -5.653 31.641 1.00 89.38 278 ARG A C 1
ATOM 2160 O O . ARG A 1 278 ? -8.664 -4.904 32.625 1.00 89.38 278 ARG A O 1
ATOM 2167 N N . PRO A 1 279 ? -9.603 -5.597 30.691 1.00 93.88 279 PRO A N 1
ATOM 2168 C CA . PRO A 1 279 ? -10.763 -4.724 30.813 1.00 93.88 279 PRO A CA 1
ATOM 2169 C C . PRO A 1 279 ? -11.646 -5.171 31.976 1.00 93.88 279 PRO A C 1
ATOM 2171 O O . PRO A 1 279 ? -11.957 -6.353 32.123 1.00 93.88 279 PRO A O 1
ATOM 2174 N N . ASN A 1 280 ? -12.073 -4.215 32.796 1.00 95.75 280 ASN A N 1
ATOM 2175 C CA . ASN A 1 280 ? -13.112 -4.455 33.790 1.00 95.75 280 ASN A CA 1
ATOM 2176 C C . ASN A 1 280 ? -14.482 -4.676 33.112 1.00 95.75 280 ASN A C 1
ATOM 2178 O O . ASN A 1 280 ? -14.626 -4.591 31.893 1.00 95.75 280 ASN A O 1
ATOM 2182 N N . ALA A 1 281 ? -15.517 -4.936 33.909 1.00 95.88 281 ALA A N 1
ATOM 2183 C CA . ALA A 1 281 ? -16.880 -5.155 33.425 1.00 95.88 281 ALA A CA 1
ATOM 2184 C C . ALA A 1 281 ? -17.431 -4.094 32.453 1.00 95.88 281 ALA A C 1
ATOM 2186 O O . ALA A 1 281 ? -18.145 -4.452 31.516 1.00 95.88 281 ALA A O 1
ATOM 2187 N N . GLU A 1 282 ? -17.188 -2.814 32.730 1.00 95.69 282 GLU A N 1
ATOM 2188 C CA . GLU A 1 282 ? -17.721 -1.689 31.955 1.00 95.69 282 GLU A CA 1
ATOM 2189 C C . GLU A 1 282 ? -16.905 -1.479 30.680 1.00 95.69 282 GLU A C 1
ATOM 2191 O O . GLU A 1 282 ? -17.478 -1.345 29.601 1.00 95.69 282 GLU A O 1
ATOM 2196 N N . GLU A 1 283 ? -15.576 -1.552 30.788 1.00 96.88 283 GLU A N 1
ATOM 2197 C CA . GLU A 1 283 ? -14.657 -1.499 29.647 1.00 96.88 283 GLU A CA 1
ATOM 2198 C C . GLU A 1 283 ? -14.926 -2.655 28.673 1.00 96.88 283 GLU A C 1
ATOM 2200 O O . GLU A 1 283 ? -15.062 -2.431 27.474 1.00 96.88 283 GLU A O 1
ATOM 2205 N N . LEU A 1 284 ? -15.099 -3.884 29.171 1.00 97.19 284 LEU A N 1
ATOM 2206 C CA . LEU A 1 284 ? -15.362 -5.057 28.334 1.00 97.19 284 LEU A CA 1
ATOM 2207 C C . LEU A 1 284 ? -16.706 -4.945 27.600 1.00 97.19 284 LEU A C 1
ATOM 2209 O O . LEU A 1 284 ? -16.794 -5.282 26.421 1.00 97.19 284 LEU A O 1
ATOM 2213 N N . ALA A 1 285 ? -17.742 -4.433 28.272 1.00 97.06 285 ALA A N 1
ATOM 2214 C CA . ALA A 1 285 ? -19.043 -4.188 27.652 1.00 97.06 285 ALA A CA 1
ATOM 2215 C C . ALA A 1 285 ? -19.002 -3.036 26.631 1.00 97.06 285 ALA A C 1
ATOM 2217 O O . ALA A 1 285 ? -19.731 -3.073 25.638 1.00 97.06 285 ALA A O 1
ATOM 2218 N N . PHE A 1 286 ? -18.147 -2.030 26.843 1.00 97.88 286 PHE A N 1
ATOM 2219 C CA . PHE A 1 286 ? -17.906 -0.976 25.860 1.00 97.88 286 PHE A CA 1
ATOM 2220 C C . PHE A 1 286 ? -17.201 -1.519 24.610 1.00 97.88 286 PHE A C 1
ATOM 2222 O O . PHE A 1 286 ? -17.633 -1.216 23.498 1.00 97.88 286 PHE A O 1
ATOM 2229 N N . LEU A 1 287 ? -16.162 -2.348 24.773 1.00 97.12 287 LEU A N 1
ATOM 2230 C CA . LEU A 1 287 ? -15.474 -2.999 23.652 1.00 97.12 287 LEU A CA 1
ATOM 2231 C C . LEU A 1 287 ? -16.415 -3.948 22.895 1.00 97.12 287 LEU A C 1
ATOM 2233 O O . LEU A 1 287 ? -16.439 -3.941 21.666 1.00 97.12 287 LEU A O 1
ATOM 2237 N N . GLU A 1 288 ? -17.246 -4.710 23.616 1.00 97.19 288 GLU A N 1
ATOM 2238 C CA . GLU A 1 288 ? -18.315 -5.520 23.025 1.00 97.19 288 GLU A CA 1
ATOM 2239 C C . GLU A 1 288 ? -19.235 -4.663 22.142 1.00 97.19 288 GLU A C 1
ATOM 2241 O O . GLU A 1 288 ? -19.464 -4.987 20.974 1.00 97.19 288 GLU A O 1
ATOM 2246 N N . GLY A 1 289 ? -19.769 -3.567 22.690 1.00 97.94 289 GLY A N 1
ATOM 2247 C CA . GLY A 1 289 ? -20.680 -2.690 21.964 1.00 97.94 289 GLY A CA 1
ATOM 2248 C C . GLY A 1 289 ? -20.025 -2.032 20.749 1.00 97.94 289 GLY A C 1
ATOM 2249 O O . GLY A 1 289 ? -20.627 -2.025 19.678 1.00 97.94 289 GLY A O 1
ATOM 2250 N N . LEU A 1 290 ? -18.777 -1.571 20.874 1.00 97.56 290 LEU A N 1
ATOM 2251 C CA . LEU A 1 290 ? -18.023 -0.972 19.772 1.00 97.56 290 LEU A CA 1
ATOM 2252 C C . LEU A 1 290 ? -17.854 -1.960 18.614 1.00 97.56 290 LEU A C 1
ATOM 2254 O O . LEU A 1 290 ? -18.170 -1.635 17.472 1.00 97.56 290 LEU A O 1
ATOM 2258 N N . LEU A 1 291 ? -17.410 -3.184 18.905 1.00 96.12 291 LEU A N 1
ATOM 2259 C CA . LEU A 1 291 ? -17.208 -4.211 17.883 1.00 96.12 291 LEU A CA 1
ATOM 2260 C C . LEU A 1 291 ? -18.524 -4.615 17.211 1.00 96.12 291 LEU A C 1
ATOM 2262 O O . LEU A 1 291 ? -18.553 -4.793 15.995 1.00 96.12 291 LEU A O 1
ATOM 2266 N N . ARG A 1 292 ? -19.631 -4.699 17.963 1.00 97.25 292 ARG A N 1
ATOM 2267 C CA . ARG A 1 292 ? -20.969 -4.915 17.381 1.00 97.25 292 ARG A CA 1
ATOM 2268 C C . ARG A 1 292 ? -21.414 -3.742 16.510 1.00 97.25 292 ARG A C 1
ATOM 2270 O O . ARG A 1 292 ? -22.035 -3.971 15.476 1.00 97.25 292 ARG A O 1
ATOM 2277 N N . ALA A 1 293 ? -21.126 -2.507 16.918 1.00 97.38 293 ALA A N 1
ATOM 2278 C CA . ALA A 1 293 ? -21.493 -1.314 16.162 1.00 97.38 293 ALA A CA 1
ATOM 2279 C C . ALA A 1 293 ? -20.738 -1.269 14.828 1.00 97.38 293 ALA A C 1
ATOM 2281 O O . ALA A 1 293 ? -21.360 -1.113 13.777 1.00 97.38 293 ALA A O 1
ATOM 2282 N N . LEU A 1 294 ? -19.426 -1.521 14.856 1.00 95.06 294 LEU A N 1
ATOM 2283 C CA . LEU A 1 294 ? -18.606 -1.649 13.652 1.00 95.06 294 LEU A CA 1
ATOM 2284 C C . LEU A 1 294 ? -19.078 -2.815 12.773 1.00 95.06 294 LEU A C 1
ATOM 2286 O O . LEU A 1 294 ? -19.261 -2.632 11.576 1.00 95.06 294 LEU A O 1
ATOM 2290 N N . ALA A 1 295 ? -19.369 -3.986 13.350 1.00 94.56 295 ALA A N 1
ATOM 2291 C CA . ALA A 1 295 ? -19.865 -5.147 12.601 1.00 94.56 295 ALA A CA 1
ATOM 2292 C C . ALA A 1 295 ? -21.197 -4.894 11.867 1.00 94.56 295 ALA A C 1
ATOM 2294 O O . ALA A 1 295 ? -21.495 -5.566 10.880 1.00 94.56 295 ALA A O 1
ATOM 2295 N N . ASN A 1 296 ? -21.995 -3.942 12.357 1.00 95.31 296 ASN A N 1
ATOM 2296 C CA . ASN A 1 296 ? -23.270 -3.523 11.778 1.00 95.31 296 ASN A CA 1
ATOM 2297 C C . ASN A 1 296 ? -23.139 -2.276 10.878 1.00 95.31 296 ASN A C 1
ATOM 2299 O O . ASN A 1 296 ? -24.151 -1.659 10.552 1.00 95.31 296 ASN A O 1
ATOM 2303 N N . THR A 1 297 ? -21.919 -1.885 10.507 1.00 93.12 297 THR A N 1
ATOM 2304 C CA . THR A 1 297 ? -21.646 -0.728 9.645 1.00 93.12 297 THR A CA 1
ATOM 2305 C C . THR A 1 297 ? -21.443 -1.183 8.199 1.00 93.12 297 THR A C 1
ATOM 2307 O O . THR A 1 297 ? -20.678 -2.114 7.944 1.00 93.12 297 THR A O 1
ATOM 2310 N N . GLY A 1 298 ? -22.130 -0.539 7.253 1.00 90.56 298 GLY A N 1
ATOM 2311 C CA . GLY A 1 298 ? -21.984 -0.775 5.821 1.00 90.56 298 GLY A CA 1
ATOM 2312 C C . GLY A 1 298 ? -21.248 0.351 5.093 1.00 90.56 298 GLY A C 1
ATOM 2313 O O . GLY A 1 298 ? -20.849 1.362 5.669 1.00 90.56 298 GLY A O 1
ATOM 2314 N N . ASP A 1 299 ? -21.080 0.168 3.783 1.00 87.12 299 ASP A N 1
ATOM 2315 C CA . ASP A 1 299 ? -20.368 1.111 2.914 1.00 87.12 299 ASP A CA 1
ATOM 2316 C C . ASP A 1 299 ? -21.007 2.504 2.883 1.00 87.12 299 ASP A C 1
ATOM 2318 O O . ASP A 1 299 ? -20.285 3.498 2.851 1.00 87.12 299 ASP A O 1
ATOM 2322 N N . ASP A 1 300 ? -22.340 2.581 2.913 1.00 88.88 300 ASP A N 1
ATOM 2323 C CA . ASP A 1 300 ? -23.067 3.854 2.875 1.00 88.88 300 ASP A CA 1
ATOM 2324 C C . ASP A 1 300 ? -22.843 4.661 4.164 1.00 88.88 300 ASP A C 1
ATOM 2326 O O . ASP A 1 300 ? -22.666 5.882 4.112 1.00 88.88 300 ASP A O 1
ATOM 2330 N N . GLU A 1 301 ? -22.811 3.994 5.323 1.00 92.75 301 GLU A N 1
ATOM 2331 C CA . GLU A 1 301 ? -22.486 4.628 6.599 1.00 92.75 301 GLU A CA 1
ATOM 2332 C C . GLU A 1 301 ? -21.042 5.143 6.615 1.00 92.75 301 GLU A C 1
ATOM 2334 O O . GLU A 1 301 ? -20.817 6.307 6.965 1.00 92.75 301 GLU A O 1
ATOM 2339 N N . LEU A 1 302 ? -20.081 4.319 6.179 1.00 91.50 302 LEU A N 1
ATOM 2340 C CA . LEU A 1 302 ? -18.670 4.710 6.089 1.00 91.50 302 LEU A CA 1
ATOM 2341 C C . LEU A 1 302 ? -18.478 5.900 5.142 1.00 91.50 302 LEU A C 1
ATOM 2343 O O . LEU A 1 302 ? -17.817 6.872 5.502 1.00 91.50 302 LEU A O 1
ATOM 2347 N N . ASP A 1 303 ? -19.104 5.870 3.965 1.00 88.88 303 ASP A N 1
ATOM 2348 C CA . ASP A 1 303 ? -18.988 6.930 2.958 1.00 88.88 303 ASP A CA 1
ATOM 2349 C C . ASP A 1 303 ? -19.693 8.232 3.393 1.00 88.88 303 ASP A C 1
ATOM 2351 O O . ASP A 1 303 ? -19.350 9.316 2.912 1.00 88.88 303 ASP A O 1
ATOM 2355 N N . SER A 1 304 ? -20.645 8.156 4.333 1.00 91.06 304 SER A N 1
ATOM 2356 C CA . SER A 1 304 ? -21.254 9.335 4.967 1.00 91.06 304 SER A CA 1
ATOM 2357 C C . SER A 1 304 ? -20.328 10.018 5.982 1.00 91.06 304 SER A C 1
ATOM 2359 O O . SER A 1 304 ? -20.484 11.208 6.264 1.00 91.06 304 SER A O 1
ATOM 2361 N N . GLY A 1 305 ? -19.375 9.268 6.547 1.00 94.56 305 GLY A N 1
ATOM 2362 C CA . GLY A 1 305 ? -18.411 9.723 7.545 1.00 94.56 305 GLY A CA 1
ATOM 2363 C C . GLY A 1 305 ? -18.962 9.949 8.952 1.00 94.56 305 GLY A C 1
ATOM 2364 O O . GLY A 1 305 ? -18.169 10.185 9.860 1.00 94.56 305 GLY A O 1
ATOM 2365 N N . ARG A 1 306 ? -20.280 9.864 9.169 1.00 96.94 306 ARG A N 1
ATOM 2366 C CA . ARG A 1 306 ? -20.902 9.900 10.501 1.00 96.94 306 ARG A CA 1
ATOM 2367 C C . ARG A 1 306 ? -22.163 9.056 10.521 1.00 96.94 306 ARG A C 1
ATOM 2369 O O . ARG A 1 306 ? -23.095 9.325 9.769 1.00 96.94 306 ARG A O 1
ATOM 2376 N N . TRP A 1 307 ? -22.230 8.108 11.445 1.00 97.38 307 TRP A N 1
ATOM 2377 C CA . TRP A 1 307 ? -23.371 7.212 11.562 1.00 97.38 307 TRP A CA 1
ATOM 2378 C C . TRP A 1 307 ? -23.662 6.838 13.014 1.00 97.38 307 TRP A C 1
ATOM 2380 O O . TRP A 1 307 ? -22.882 7.099 13.933 1.00 97.38 307 TRP A O 1
ATOM 2390 N N . THR A 1 308 ? -24.837 6.250 13.221 1.00 97.62 308 THR A N 1
ATOM 2391 C CA . THR A 1 308 ? -25.326 5.855 14.540 1.00 97.62 308 THR A CA 1
ATOM 2392 C C . THR A 1 308 ? -25.853 4.432 14.490 1.00 97.62 308 THR A C 1
ATOM 2394 O O . THR A 1 308 ? -26.610 4.086 13.583 1.00 97.62 308 THR A O 1
ATOM 2397 N N . VAL A 1 309 ? -25.474 3.614 15.471 1.00 96.88 309 VAL A N 1
ATOM 2398 C CA . VAL A 1 309 ? -25.872 2.205 15.561 1.00 96.88 309 VAL A CA 1
ATOM 2399 C C . VAL A 1 309 ? -26.326 1.887 16.984 1.00 96.88 309 VAL A C 1
ATOM 2401 O O . VAL A 1 309 ? -25.573 2.070 17.936 1.00 96.88 309 VAL A O 1
ATOM 2404 N N . GLU A 1 310 ? -27.549 1.376 17.148 1.00 97.62 310 GLU A N 1
ATOM 2405 C CA . GLU A 1 310 ? -27.997 0.799 18.423 1.00 97.62 310 GLU A CA 1
ATOM 2406 C C . GLU A 1 310 ? -27.585 -0.677 18.489 1.00 97.62 310 GLU A C 1
ATOM 2408 O O . GLU A 1 310 ? -27.919 -1.469 17.605 1.00 97.62 310 GLU A O 1
ATOM 2413 N N . VAL A 1 311 ? -26.896 -1.064 19.561 1.00 97.38 311 VAL A N 1
ATOM 2414 C CA . VAL A 1 311 ? -26.465 -2.445 19.808 1.00 97.38 311 VAL A CA 1
ATOM 2415 C C . VAL A 1 311 ? -26.854 -2.900 21.209 1.00 97.38 311 VAL A C 1
ATOM 2417 O O . VAL A 1 311 ? -27.016 -2.099 22.129 1.00 97.38 311 VAL A O 1
ATOM 2420 N N . ALA A 1 312 ? -27.018 -4.210 21.383 1.00 95.81 312 ALA A N 1
ATOM 2421 C CA . ALA A 1 312 ? -27.164 -4.820 22.700 1.00 95.81 312 ALA A CA 1
ATOM 2422 C C . ALA A 1 312 ? -25.790 -5.265 23.214 1.00 95.81 312 ALA A C 1
ATOM 2424 O O . ALA A 1 312 ? -25.061 -5.935 22.484 1.00 95.81 312 ALA A O 1
ATOM 2425 N N . THR A 1 313 ? -25.472 -4.918 24.458 1.00 94.38 313 THR A N 1
ATOM 2426 C CA . THR A 1 313 ? -24.279 -5.369 25.185 1.00 94.38 313 THR A CA 1
ATOM 2427 C C . THR A 1 313 ? -24.687 -6.149 26.431 1.00 94.38 313 THR A C 1
ATOM 2429 O O . THR A 1 313 ? -25.858 -6.145 26.832 1.00 94.38 313 THR A O 1
ATOM 2432 N N . ALA A 1 314 ? -23.719 -6.764 27.108 1.00 90.31 314 ALA A N 1
ATOM 2433 C CA . ALA A 1 314 ? -23.944 -7.416 28.394 1.00 90.31 314 ALA A CA 1
ATOM 2434 C C . ALA A 1 314 ? -24.465 -6.472 29.503 1.00 90.31 314 ALA A C 1
ATOM 2436 O O . ALA A 1 314 ? -24.972 -6.950 30.519 1.00 90.31 314 ALA A O 1
ATOM 2437 N N . LEU A 1 315 ? -24.362 -5.146 29.329 1.00 90.50 315 LEU A N 1
ATOM 2438 C CA . LEU A 1 315 ? -24.880 -4.140 30.270 1.00 90.50 315 LEU A CA 1
ATOM 2439 C C . LEU A 1 315 ? -26.176 -3.461 29.802 1.00 90.50 315 LEU A C 1
ATOM 2441 O O . LEU A 1 315 ? -26.742 -2.652 30.536 1.00 90.50 315 LEU A O 1
ATOM 2445 N N . GLY A 1 316 ? -26.686 -3.815 28.621 1.00 93.25 316 GLY A N 1
ATOM 2446 C CA . GLY A 1 316 ? -27.944 -3.302 28.089 1.00 93.25 316 GLY A CA 1
ATOM 2447 C C . GLY A 1 316 ? -27.812 -2.753 26.675 1.00 93.25 316 GLY A C 1
ATOM 2448 O O . GLY A 1 316 ? -26.813 -2.942 25.990 1.00 93.25 316 GLY A O 1
ATOM 2449 N N . LYS A 1 317 ? -28.868 -2.090 26.206 1.00 96.69 317 LYS A N 1
ATOM 2450 C CA . LYS A 1 317 ? -28.851 -1.429 24.901 1.00 96.69 317 LYS A CA 1
ATOM 2451 C C . LYS A 1 317 ? -28.083 -0.119 24.981 1.00 96.69 317 LYS A C 1
ATOM 2453 O O . LYS A 1 317 ? -28.331 0.675 25.887 1.00 96.69 317 LYS A O 1
ATOM 2458 N N . VAL A 1 318 ? -27.201 0.101 24.016 1.00 97.12 318 VAL A N 1
ATOM 2459 C CA . VAL A 1 318 ? -26.358 1.291 23.921 1.00 97.12 318 VAL A CA 1
ATOM 2460 C C . VAL A 1 318 ? -26.374 1.786 22.481 1.00 97.12 318 VAL A C 1
ATOM 2462 O O . VAL A 1 318 ? -26.301 0.999 21.538 1.00 97.12 318 VAL A O 1
ATOM 2465 N N . GLU A 1 319 ? -26.488 3.098 22.319 1.00 97.88 319 GLU A N 1
ATOM 2466 C CA . GLU A 1 319 ? -26.363 3.772 21.032 1.00 97.88 319 GLU A CA 1
ATOM 2467 C C . GLU A 1 319 ? -24.915 4.238 20.850 1.00 97.88 319 GLU A C 1
ATOM 2469 O O . GLU A 1 319 ? -24.386 4.959 21.700 1.00 97.88 319 GLU A O 1
ATOM 2474 N N . TYR A 1 320 ? -24.290 3.819 19.750 1.00 98.19 320 TYR A N 1
ATOM 2475 C CA . TYR A 1 320 ? -22.964 4.266 19.342 1.00 98.19 320 TYR A CA 1
ATOM 2476 C C . TYR A 1 320 ? -23.086 5.325 18.254 1.00 98.19 320 TYR A C 1
ATOM 2478 O O . TYR A 1 320 ? -23.685 5.063 17.213 1.00 98.19 320 TYR A O 1
ATOM 2486 N N . GLU A 1 321 ? -22.501 6.500 18.476 1.00 98.25 321 GLU A N 1
ATOM 2487 C CA . GLU A 1 321 ? -22.305 7.516 17.439 1.00 98.25 321 GLU A CA 1
ATOM 2488 C C . GLU A 1 321 ? -20.835 7.499 17.029 1.00 98.25 321 GLU A C 1
ATOM 2490 O O . GLU A 1 321 ? -19.959 7.803 17.844 1.00 98.25 321 GLU A O 1
ATOM 2495 N N . LEU A 1 322 ? -20.584 7.128 15.775 1.00 98.25 322 LEU A N 1
ATOM 2496 C CA . LEU A 1 322 ? -19.253 6.946 15.211 1.00 98.25 322 LEU A CA 1
ATOM 2497 C C . LEU A 1 322 ? -19.026 7.940 14.071 1.00 98.25 322 LEU A C 1
ATOM 2499 O O . LEU A 1 322 ? -19.957 8.292 13.337 1.00 98.25 322 LEU A O 1
ATOM 2503 N N . SER A 1 323 ? -17.784 8.382 13.903 1.00 97.62 323 SER A N 1
ATOM 2504 C CA . SER A 1 323 ? -17.394 9.197 12.754 1.00 97.62 323 SER A CA 1
ATOM 2505 C C . SER A 1 323 ? -15.981 8.913 12.274 1.00 97.62 323 SER A C 1
ATOM 2507 O O . SER A 1 323 ? -15.132 8.489 13.046 1.00 97.62 323 SER A O 1
ATOM 2509 N N . LEU A 1 324 ? -15.728 9.202 11.000 1.00 97.25 324 LEU A N 1
ATOM 2510 C CA . LEU A 1 324 ? -14.400 9.216 10.392 1.00 97.25 324 LEU A CA 1
ATOM 2511 C C . LEU A 1 324 ? -13.911 10.674 10.327 1.00 97.25 324 LEU A C 1
ATOM 2513 O O . LEU A 1 324 ? -14.224 11.362 9.347 1.00 97.25 324 LEU A O 1
ATOM 2517 N N . PRO A 1 325 ? -13.198 11.192 11.350 1.00 95.81 325 PRO A N 1
ATOM 2518 C CA . PRO A 1 325 ? -12.699 12.567 11.379 1.00 95.81 325 PRO A CA 1
ATOM 2519 C C . PRO A 1 325 ? -11.980 12.963 10.089 1.00 95.81 325 PRO A C 1
ATOM 2521 O O . PRO A 1 325 ? -12.372 13.947 9.476 1.00 95.81 325 PRO A O 1
ATOM 2524 N N . PHE A 1 326 ? -11.047 12.149 9.586 1.00 93.75 326 PHE A N 1
ATOM 2525 C CA . PHE A 1 326 ? -10.286 12.478 8.371 1.00 93.75 326 PHE A CA 1
ATOM 2526 C C . PHE A 1 326 ? -11.112 12.455 7.077 1.00 93.75 326 PHE A C 1
ATOM 2528 O O . PHE A 1 326 ? -10.698 13.009 6.056 1.00 93.75 326 PHE A O 1
ATOM 2535 N N . LEU A 1 327 ? -12.300 11.844 7.096 1.00 94.56 327 LEU A N 1
ATOM 2536 C CA . LEU A 1 327 ? -13.255 11.955 5.998 1.00 94.56 327 LEU A CA 1
ATOM 2537 C C . LEU A 1 327 ? -14.062 13.258 6.090 1.00 94.56 327 LEU A C 1
ATOM 2539 O O . LEU A 1 327 ? -14.288 13.902 5.064 1.00 94.56 327 LEU A O 1
ATOM 2543 N N . LEU A 1 328 ? -14.492 13.647 7.293 1.00 93.81 328 LEU A N 1
ATOM 2544 C CA . LEU A 1 328 ? -15.341 14.820 7.522 1.00 93.81 328 LEU A CA 1
ATOM 2545 C C . LEU A 1 328 ? -14.559 16.140 7.496 1.00 93.81 328 LEU A C 1
ATOM 2547 O O . LEU A 1 328 ? -14.999 17.095 6.855 1.00 93.81 328 LEU A O 1
ATOM 2551 N N . ASP A 1 329 ? -13.418 16.170 8.176 1.00 93.62 329 ASP A N 1
ATOM 2552 C CA . ASP A 1 329 ? -12.496 17.297 8.292 1.00 93.62 329 ASP A CA 1
ATOM 2553 C C . ASP A 1 329 ? -11.071 16.790 8.002 1.00 93.62 329 ASP A C 1
ATOM 2555 O O . ASP A 1 329 ? -10.356 16.357 8.907 1.00 93.62 329 ASP A O 1
ATOM 2559 N N . PRO A 1 330 ? -10.684 16.704 6.715 1.00 91.81 330 PRO A N 1
ATOM 2560 C CA . PRO A 1 330 ? -9.416 16.102 6.327 1.00 91.81 330 PRO A CA 1
ATOM 2561 C C . PRO A 1 330 ? -8.223 16.928 6.828 1.00 91.81 330 PRO A C 1
ATOM 2563 O O . PRO A 1 330 ? -8.251 18.160 6.704 1.00 91.81 330 PRO A O 1
ATOM 2566 N N . PRO A 1 331 ? -7.136 16.274 7.278 1.00 90.62 331 PRO A N 1
ATOM 2567 C CA . PRO A 1 331 ? -5.892 16.963 7.585 1.00 90.62 331 PRO A CA 1
ATOM 2568 C C . PRO A 1 331 ? -5.395 17.761 6.377 1.00 90.62 331 PRO A C 1
ATOM 2570 O O . PRO A 1 331 ? -5.553 17.363 5.218 1.00 90.62 331 PRO A O 1
ATOM 2573 N N . GLY A 1 332 ? -4.781 18.914 6.634 1.00 87.56 332 GLY A N 1
ATOM 2574 C CA . GLY A 1 332 ? -4.213 19.730 5.563 1.00 87.56 332 GLY A CA 1
ATOM 2575 C C . GLY A 1 332 ? -2.978 19.077 4.933 1.00 87.56 332 GLY A C 1
ATOM 2576 O O . GLY A 1 332 ? -2.273 18.312 5.579 1.00 87.56 332 GLY A O 1
ATOM 2577 N N . HIS A 1 333 ? -2.628 19.463 3.702 1.00 84.44 333 HIS A N 1
ATOM 2578 C CA . HIS A 1 333 ? -1.424 18.967 3.010 1.00 84.44 333 HIS A CA 1
ATOM 2579 C C . HIS A 1 333 ? -0.129 19.064 3.848 1.00 84.44 333 HIS A C 1
ATOM 2581 O O . HIS A 1 333 ? 0.702 18.166 3.827 1.00 84.44 333 HIS A O 1
ATOM 2587 N N . GLU A 1 334 ? 0.049 20.150 4.612 1.00 86.56 334 GLU A N 1
ATOM 2588 C CA . GLU A 1 334 ? 1.219 20.347 5.489 1.00 86.56 334 GLU A CA 1
ATOM 2589 C C . GLU A 1 334 ? 1.241 19.377 6.684 1.00 86.56 334 GLU A C 1
ATOM 2591 O O . GLU A 1 334 ? 2.295 19.132 7.260 1.00 86.56 334 GLU A O 1
ATOM 2596 N N . GLU A 1 335 ? 0.088 18.851 7.088 1.00 89.00 335 GLU A N 1
ATOM 2597 C CA . GLU A 1 335 ? -0.033 17.818 8.114 1.00 89.00 335 GLU A CA 1
ATOM 2598 C C . GLU A 1 335 ? 0.230 16.439 7.536 1.00 89.00 335 GLU A C 1
ATOM 2600 O O . GLU A 1 335 ? 1.124 15.755 8.015 1.00 89.00 335 GLU A O 1
ATOM 2605 N N . LEU A 1 336 ? -0.431 16.095 6.430 1.00 87.69 336 LEU A N 1
ATOM 2606 C CA . LEU A 1 336 ? -0.176 14.850 5.705 1.00 87.69 336 LEU A CA 1
ATOM 2607 C C . LEU A 1 336 ? 1.314 14.678 5.387 1.00 87.69 336 LEU A C 1
ATOM 2609 O O . LEU A 1 336 ? 1.894 13.636 5.678 1.00 87.69 336 LEU A O 1
ATOM 2613 N N . TYR A 1 337 ? 1.965 15.737 4.900 1.00 82.62 337 TYR A N 1
ATOM 2614 C CA . TYR A 1 337 ? 3.396 15.721 4.611 1.00 82.62 337 TYR A CA 1
ATOM 2615 C C . TYR A 1 337 ? 4.270 15.508 5.860 1.00 82.62 337 TYR A C 1
ATOM 2617 O O . TYR A 1 337 ? 5.310 14.860 5.762 1.00 82.62 337 TYR A O 1
ATOM 2625 N N . ARG A 1 338 ? 3.876 16.036 7.033 1.00 85.69 338 ARG A N 1
ATOM 2626 C CA . ARG A 1 338 ? 4.591 15.785 8.303 1.00 85.69 338 ARG A CA 1
ATOM 2627 C C . ARG A 1 338 ? 4.543 14.307 8.698 1.00 85.69 338 ARG A C 1
ATOM 2629 O O . ARG A 1 338 ? 5.511 13.837 9.275 1.00 85.69 338 ARG A O 1
ATOM 2636 N N . HIS A 1 339 ? 3.470 13.614 8.329 1.00 82.88 339 HIS A N 1
ATOM 2637 C CA . HIS A 1 339 ? 3.221 12.195 8.602 1.00 82.88 339 HIS A CA 1
ATOM 2638 C C . HIS A 1 339 ? 3.640 11.273 7.437 1.00 82.88 339 HIS A C 1
ATOM 2640 O O . HIS A 1 339 ? 3.094 10.187 7.256 1.00 82.88 339 HIS A O 1
ATOM 2646 N N . GLY A 1 340 ? 4.547 11.734 6.561 1.00 79.31 340 GLY A N 1
ATOM 2647 C CA . GLY A 1 340 ? 5.057 10.947 5.428 1.00 79.31 340 GLY A CA 1
ATOM 2648 C C . GLY A 1 340 ? 4.045 10.686 4.301 1.00 79.31 340 GLY A C 1
ATOM 2649 O O . GLY A 1 340 ? 4.355 9.997 3.329 1.00 79.31 340 GLY A O 1
ATOM 2650 N N . ILE A 1 341 ? 2.839 11.254 4.375 1.00 82.25 341 ILE A N 1
ATOM 2651 C CA . ILE A 1 341 ? 1.787 11.066 3.376 1.00 82.25 341 ILE A CA 1
ATOM 2652 C C . ILE A 1 341 ? 1.979 12.097 2.270 1.00 82.25 341 ILE A C 1
ATOM 2654 O O . ILE A 1 341 ? 1.613 13.268 2.392 1.00 82.25 341 ILE A O 1
ATOM 2658 N N . PHE A 1 342 ? 2.553 11.652 1.156 1.00 82.50 342 PHE A N 1
ATOM 2659 C CA . PHE A 1 342 ? 2.751 12.501 -0.007 1.00 82.50 342 PHE A CA 1
ATOM 2660 C C . PHE A 1 342 ? 2.640 11.724 -1.316 1.00 82.50 342 PHE A C 1
ATOM 2662 O O . PHE A 1 342 ? 3.473 10.880 -1.644 1.00 82.50 342 PHE A O 1
ATOM 2669 N N . ASP A 1 343 ? 1.646 12.085 -2.125 1.00 86.31 343 ASP A N 1
ATOM 2670 C CA . ASP A 1 343 ? 1.473 11.541 -3.465 1.00 86.31 343 ASP A CA 1
ATOM 2671 C C . ASP A 1 343 ? 1.815 12.595 -4.521 1.00 86.31 343 ASP A C 1
ATOM 2673 O O . ASP A 1 343 ? 1.121 13.599 -4.704 1.00 86.31 343 ASP A O 1
ATOM 2677 N N . ARG A 1 344 ? 2.881 12.349 -5.287 1.00 87.00 344 ARG A N 1
ATOM 2678 C CA . ARG A 1 344 ? 3.330 13.262 -6.352 1.00 87.00 344 ARG A CA 1
ATOM 2679 C C . ARG A 1 344 ? 2.256 13.512 -7.412 1.00 87.00 344 ARG A C 1
ATOM 2681 O O . ARG A 1 344 ? 2.306 14.547 -8.077 1.00 87.00 344 ARG A O 1
ATOM 2688 N N . ARG A 1 345 ? 1.285 12.607 -7.574 1.00 91.94 345 ARG A N 1
ATOM 2689 C CA . ARG A 1 345 ? 0.167 12.763 -8.515 1.00 91.94 345 ARG A CA 1
ATOM 2690 C C . ARG A 1 345 ? -0.766 13.900 -8.104 1.00 91.94 345 ARG A C 1
ATOM 2692 O O . ARG A 1 345 ? -1.337 14.544 -8.979 1.00 91.94 345 ARG A O 1
ATOM 2699 N N . ALA A 1 346 ? -0.853 14.238 -6.815 1.00 90.19 346 ALA A N 1
ATOM 2700 C CA . ALA A 1 346 ? -1.611 15.401 -6.348 1.00 90.19 346 ALA A CA 1
ATOM 2701 C C . ALA A 1 346 ? -1.069 16.727 -6.919 1.00 90.19 346 ALA A C 1
ATOM 2703 O O . ALA A 1 346 ? -1.832 17.661 -7.187 1.00 90.19 346 ALA A O 1
ATOM 2704 N N . LEU A 1 347 ? 0.241 16.805 -7.196 1.00 88.31 347 LEU A N 1
ATOM 2705 C CA . LEU A 1 347 ? 0.869 17.993 -7.790 1.00 88.31 347 LEU A CA 1
ATOM 2706 C C . LEU A 1 347 ? 0.338 18.305 -9.198 1.00 88.31 347 LEU A C 1
ATOM 2708 O O . LEU A 1 347 ? 0.417 19.449 -9.658 1.00 88.31 347 LEU A O 1
ATOM 2712 N N . GLU A 1 348 ? -0.243 17.320 -9.887 1.00 93.44 348 GLU A N 1
ATOM 2713 C CA . GLU A 1 348 ? -0.872 17.507 -11.195 1.00 93.44 348 GLU A CA 1
ATOM 2714 C C . GLU A 1 348 ? -2.075 18.464 -11.138 1.00 93.44 348 GLU A C 1
ATOM 2716 O O . GLU A 1 348 ? -2.349 19.142 -12.130 1.00 93.44 348 GLU A O 1
ATOM 272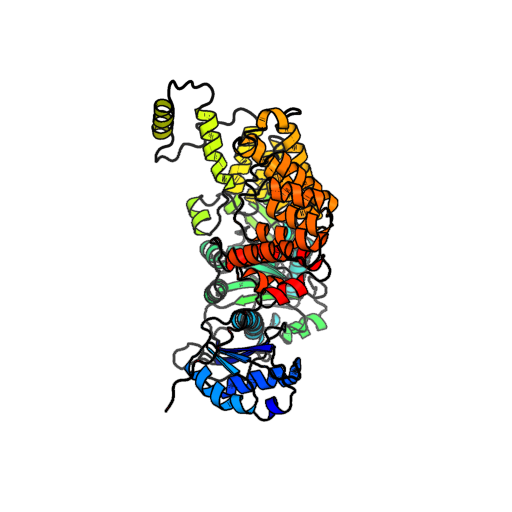1 N N . ALA A 1 349 ? -2.706 18.655 -9.969 1.00 91.25 349 ALA A N 1
ATOM 2722 C CA . ALA A 1 349 ? -3.746 19.669 -9.779 1.00 91.25 349 ALA A CA 1
ATOM 2723 C C . ALA A 1 349 ? -3.248 21.090 -10.071 1.00 91.25 349 ALA A C 1
ATOM 2725 O O . ALA A 1 349 ? -3.971 21.908 -10.648 1.00 91.25 349 ALA A O 1
ATOM 2726 N N . ALA A 1 350 ? -2.009 21.411 -9.685 1.00 88.44 350 ALA A N 1
ATOM 2727 C CA . ALA A 1 350 ? -1.424 22.717 -9.973 1.00 88.44 350 ALA A CA 1
ATOM 2728 C C . ALA A 1 350 ? -1.225 22.903 -11.485 1.00 88.44 350 ALA A C 1
ATOM 2730 O O . ALA A 1 350 ? -1.583 23.952 -12.025 1.00 88.44 350 ALA A O 1
ATOM 2731 N N . HIS A 1 351 ? -0.740 21.870 -12.181 1.00 89.44 351 HIS A N 1
ATOM 2732 C CA . HIS A 1 351 ? -0.595 21.883 -13.638 1.00 89.44 351 HIS A CA 1
ATOM 2733 C C . HIS A 1 351 ? -1.946 22.008 -14.353 1.00 89.44 351 HIS A C 1
ATOM 2735 O O . HIS A 1 351 ? -2.067 22.816 -15.272 1.00 89.44 351 HIS A O 1
ATOM 2741 N N . ALA A 1 352 ? -2.981 21.300 -13.891 1.00 92.00 352 ALA A N 1
ATOM 2742 C CA . ALA A 1 352 ? -4.335 21.412 -14.432 1.00 92.00 352 ALA A CA 1
ATOM 2743 C C . ALA A 1 352 ? -4.884 22.843 -14.297 1.00 92.00 352 ALA A C 1
ATOM 2745 O O . ALA A 1 352 ? -5.407 23.413 -15.258 1.00 92.00 352 ALA A O 1
ATOM 2746 N N . ARG A 1 353 ? -4.704 23.475 -13.129 1.00 90.81 353 ARG A N 1
ATOM 2747 C CA . ARG A 1 353 ? -5.106 24.875 -12.899 1.00 90.81 353 ARG A CA 1
ATOM 2748 C C . ARG A 1 353 ? -4.330 25.851 -13.778 1.00 90.81 353 ARG A C 1
ATOM 2750 O O . ARG A 1 353 ? -4.930 26.787 -14.302 1.00 90.81 353 ARG A O 1
ATOM 2757 N N . ILE A 1 354 ? -3.026 25.635 -13.969 1.00 90.06 354 ILE A N 1
ATOM 2758 C CA . ILE A 1 354 ? -2.220 26.426 -14.909 1.00 90.06 354 ILE A CA 1
ATOM 2759 C C . ILE A 1 354 ? -2.770 26.266 -16.330 1.00 90.06 354 ILE A C 1
ATOM 2761 O O . ILE A 1 354 ? -3.009 27.272 -16.990 1.00 90.06 354 ILE A O 1
ATOM 2765 N N . GLY A 1 355 ? -3.054 25.041 -16.778 1.00 90.12 355 GLY A N 1
ATOM 2766 C CA . GLY A 1 355 ? -3.661 24.784 -18.087 1.00 90.12 355 GLY A CA 1
ATOM 2767 C C . GLY A 1 355 ? -4.967 25.559 -18.286 1.00 90.12 355 GLY A C 1
ATOM 2768 O O . GLY A 1 355 ? -5.121 26.271 -19.275 1.00 90.12 355 GLY A O 1
ATOM 2769 N N . ARG A 1 356 ? -5.862 25.530 -17.293 1.00 92.12 356 ARG A N 1
ATOM 2770 C CA . ARG A 1 356 ? -7.119 26.303 -17.295 1.00 92.12 356 ARG A CA 1
ATOM 2771 C C . ARG A 1 356 ? -6.902 27.815 -17.255 1.00 92.12 356 ARG A C 1
ATOM 2773 O O . ARG A 1 356 ? -7.677 28.561 -17.839 1.00 92.12 356 ARG A O 1
ATOM 2780 N N . PHE A 1 357 ? -5.867 28.291 -16.562 1.00 90.56 357 PHE A N 1
ATOM 2781 C CA . PHE A 1 357 ? -5.498 29.707 -16.566 1.00 90.56 357 PHE A CA 1
ATOM 2782 C C . PHE A 1 357 ? -5.026 30.167 -17.945 1.00 90.56 357 PHE A C 1
ATOM 2784 O O . PHE A 1 357 ? -5.296 31.313 -18.309 1.00 90.56 357 PHE A O 1
ATOM 2791 N N . LEU A 1 358 ? -4.280 29.324 -18.657 1.00 89.81 358 LEU A N 1
ATOM 2792 C CA . LEU A 1 358 ? -3.743 29.619 -19.985 1.00 89.81 358 LEU A CA 1
ATOM 2793 C C . LEU A 1 358 ? -4.794 29.474 -21.087 1.00 89.81 358 LEU A C 1
ATOM 2795 O O . LEU A 1 358 ? -4.630 30.059 -22.153 1.00 89.81 358 LEU A O 1
ATOM 2799 N N . ASP A 1 359 ? -5.868 28.732 -20.827 1.00 87.00 359 ASP A N 1
ATOM 2800 C CA . ASP A 1 359 ? -6.927 28.499 -21.798 1.00 87.00 359 ASP A CA 1
ATOM 2801 C C . ASP A 1 359 ? -7.534 29.815 -22.315 1.00 87.00 359 ASP A C 1
ATOM 2803 O O . ASP A 1 359 ? -7.886 30.717 -21.549 1.00 87.00 359 ASP A O 1
ATOM 2807 N N . GLY A 1 360 ? -7.609 29.940 -23.641 1.00 80.00 360 GLY A N 1
ATOM 2808 C CA . GLY A 1 360 ? -8.070 31.151 -24.323 1.00 80.00 360 GLY A CA 1
ATOM 2809 C C . GLY A 1 360 ? -7.166 32.386 -24.179 1.00 80.00 360 GLY A C 1
ATOM 2810 O O . GLY A 1 360 ? -7.622 33.489 -24.487 1.00 80.00 360 GLY A O 1
ATOM 2811 N N . LYS A 1 361 ? -5.916 32.245 -23.706 1.00 88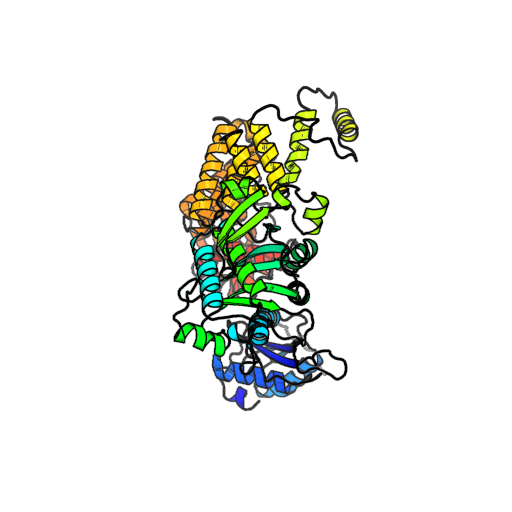.44 361 LYS A N 1
ATOM 2812 C CA . LYS A 1 361 ? -4.946 33.350 -23.625 1.00 88.44 361 LYS A CA 1
ATOM 2813 C C . LYS A 1 361 ? -3.835 33.218 -24.652 1.00 88.44 361 LYS A C 1
ATOM 2815 O O . LYS A 1 361 ? -3.133 32.214 -24.697 1.00 88.44 361 LYS A O 1
ATOM 2820 N N . ASP A 1 362 ? -3.598 34.316 -25.358 1.00 87.06 362 ASP A N 1
ATOM 2821 C CA . ASP A 1 362 ? -2.475 34.458 -26.275 1.00 87.06 362 ASP A CA 1
ATOM 2822 C C . ASP A 1 362 ? -1.359 35.278 -25.624 1.00 87.06 362 ASP A C 1
ATOM 2824 O O . ASP A 1 362 ? -1.560 36.432 -25.239 1.00 87.06 362 ASP A O 1
ATOM 2828 N N . PHE A 1 363 ? -0.167 34.690 -25.528 1.00 90.19 363 PHE A N 1
ATOM 2829 C CA . PHE A 1 363 ? 1.046 35.368 -25.070 1.00 90.19 363 PHE A CA 1
ATOM 2830 C C . PHE A 1 363 ? 1.978 35.600 -26.257 1.00 90.19 363 PHE A C 1
ATOM 2832 O O . PHE A 1 363 ? 2.244 34.685 -27.033 1.00 90.19 363 PHE A O 1
ATOM 2839 N N . GLN A 1 364 ? 2.498 36.818 -26.393 1.00 89.44 364 GLN A N 1
ATOM 2840 C CA . GLN A 1 364 ? 3.358 37.215 -27.511 1.00 89.44 364 GLN A CA 1
ATOM 2841 C C . GLN A 1 364 ? 4.818 36.771 -27.318 1.00 89.44 364 GLN A C 1
ATOM 2843 O O . GLN A 1 364 ? 5.597 36.791 -28.270 1.00 89.44 364 GLN A O 1
ATOM 2848 N N . SER A 1 365 ? 5.215 36.383 -26.097 1.00 93.31 365 SER A N 1
ATOM 2849 C CA . SER A 1 365 ? 6.543 35.822 -25.814 1.00 93.31 365 SER A CA 1
ATOM 2850 C C . SER A 1 365 ? 6.576 34.935 -24.561 1.00 93.31 365 SER A C 1
ATOM 2852 O O . SER A 1 365 ? 5.698 35.008 -23.694 1.00 93.31 365 SER A O 1
ATOM 2854 N N . VAL A 1 366 ? 7.635 34.128 -24.426 1.00 90.31 366 VAL A N 1
ATOM 2855 C CA . VAL A 1 366 ? 7.888 33.290 -23.236 1.00 90.31 366 VAL A CA 1
ATOM 2856 C C . VAL A 1 366 ? 8.078 34.151 -21.980 1.00 90.31 366 VAL A C 1
ATOM 2858 O O . VAL A 1 366 ? 7.642 33.778 -20.893 1.00 90.31 366 VAL A O 1
ATOM 2861 N N . GLU A 1 367 ? 8.673 35.338 -22.100 1.00 92.88 367 GLU A N 1
ATOM 2862 C CA . GLU A 1 367 ? 8.805 36.289 -20.992 1.00 92.88 367 GLU A CA 1
ATOM 2863 C C . GLU A 1 367 ? 7.449 36.841 -20.544 1.00 92.88 367 GLU A C 1
ATOM 2865 O O . GLU A 1 367 ? 7.241 37.090 -19.354 1.00 92.88 367 GLU A O 1
ATOM 2870 N N . GLU A 1 368 ? 6.517 37.058 -21.473 1.00 92.94 368 GLU A N 1
ATOM 2871 C CA . GLU A 1 368 ? 5.155 37.467 -21.139 1.00 92.94 368 GLU A CA 1
ATOM 2872 C C . GLU A 1 368 ? 4.413 36.366 -20.380 1.00 92.94 368 GLU A C 1
ATOM 2874 O O . GLU A 1 368 ? 3.880 36.632 -19.299 1.00 92.94 368 GLU A O 1
ATOM 2879 N N . LEU A 1 369 ? 4.481 35.130 -20.881 1.00 90.69 369 LEU A N 1
ATOM 2880 C CA . LEU A 1 369 ? 3.941 33.950 -20.212 1.00 90.69 369 LEU A CA 1
ATOM 2881 C C . LEU A 1 369 ? 4.522 33.793 -18.798 1.00 90.69 369 LEU A C 1
ATOM 2883 O O . LEU A 1 369 ? 3.778 33.720 -17.821 1.00 90.69 369 LEU A O 1
ATOM 2887 N N . ASN A 1 370 ? 5.849 33.825 -18.661 1.00 91.00 370 ASN A N 1
ATOM 2888 C CA . ASN A 1 370 ? 6.526 33.683 -17.371 1.00 91.00 370 ASN A CA 1
ATOM 2889 C C . ASN A 1 370 ? 6.148 34.797 -16.386 1.00 91.00 370 ASN A C 1
ATOM 2891 O O . ASN A 1 370 ? 5.977 34.535 -15.193 1.00 91.00 370 ASN A O 1
ATOM 2895 N N . ARG A 1 371 ? 5.987 36.042 -16.855 1.00 91.19 371 ARG A N 1
ATOM 2896 C CA . ARG A 1 371 ? 5.502 37.148 -16.010 1.00 91.19 371 ARG A CA 1
ATOM 2897 C C . ARG A 1 371 ? 4.063 36.923 -15.559 1.00 91.19 371 ARG A C 1
ATOM 2899 O O . ARG A 1 371 ? 3.764 37.171 -14.392 1.00 91.19 371 ARG A O 1
ATOM 2906 N N . ALA A 1 372 ? 3.191 36.450 -16.447 1.00 90.00 372 ALA A N 1
ATOM 2907 C CA . ALA A 1 372 ? 1.804 36.147 -16.115 1.00 90.00 372 ALA A CA 1
ATOM 2908 C C . ALA A 1 372 ? 1.704 35.006 -15.092 1.00 90.00 372 ALA A C 1
ATOM 2910 O O . ALA A 1 372 ? 1.024 35.163 -14.078 1.00 90.00 372 ALA A O 1
ATOM 2911 N N . LEU A 1 373 ? 2.456 33.919 -15.297 1.00 89.19 373 LEU A N 1
ATOM 2912 C CA . LEU A 1 373 ? 2.532 32.795 -14.363 1.00 89.19 373 LEU A CA 1
ATOM 2913 C C . LEU A 1 373 ? 3.066 33.229 -12.997 1.00 89.19 373 LEU A C 1
ATOM 2915 O O . LEU A 1 373 ? 2.441 32.940 -11.986 1.00 89.19 373 LEU A O 1
ATOM 2919 N N . ARG A 1 374 ? 4.169 33.988 -12.936 1.00 88.56 374 ARG A N 1
ATOM 2920 C CA . ARG A 1 374 ? 4.710 34.491 -11.658 1.00 88.56 374 ARG A CA 1
ATOM 2921 C C . ARG A 1 374 ? 3.740 35.414 -10.931 1.00 88.56 374 ARG A C 1
ATOM 2923 O O . ARG A 1 374 ? 3.644 35.353 -9.712 1.00 88.56 374 ARG A O 1
ATOM 2930 N N . LYS A 1 375 ? 3.033 36.280 -11.659 1.00 87.81 375 LYS A N 1
ATOM 2931 C CA . LYS A 1 375 ? 2.047 37.193 -11.067 1.00 87.81 375 LYS A CA 1
ATOM 2932 C C . LYS A 1 375 ? 0.879 36.434 -10.439 1.00 87.81 375 LYS A C 1
ATOM 2934 O O . LYS A 1 375 ? 0.357 36.869 -9.415 1.00 87.81 375 LYS A O 1
ATOM 2939 N N . GLU A 1 376 ? 0.465 35.347 -11.078 1.00 87.62 376 GLU A N 1
ATOM 2940 C CA . GLU A 1 376 ? -0.721 34.593 -10.692 1.00 87.62 376 GLU A CA 1
ATOM 2941 C C . GLU A 1 376 ? -0.422 33.480 -9.674 1.00 87.62 376 GLU A C 1
ATOM 2943 O O . GLU A 1 376 ? -1.142 33.353 -8.688 1.00 87.62 376 GLU A O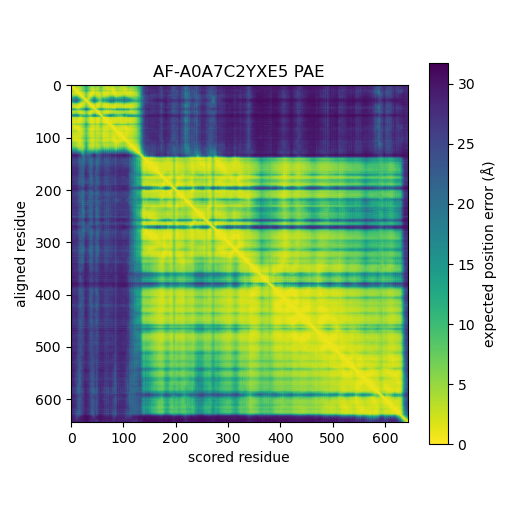 1
ATOM 2948 N N . PHE A 1 377 ? 0.659 32.723 -9.878 1.00 85.44 377 PHE A N 1
ATOM 2949 C CA . PHE A 1 377 ? 1.028 31.523 -9.113 1.00 85.44 377 PHE A CA 1
ATOM 2950 C C . PHE A 1 377 ? 2.277 31.708 -8.229 1.00 85.44 377 PHE A C 1
ATOM 2952 O O . PHE A 1 377 ? 2.630 30.819 -7.459 1.00 85.44 377 PHE A O 1
ATOM 2959 N N . GLY A 1 378 ? 2.981 32.842 -8.314 1.00 79.69 378 GLY A N 1
ATOM 2960 C CA . GLY A 1 378 ? 4.194 33.082 -7.529 1.00 79.69 378 GLY A CA 1
ATOM 2961 C C . GLY A 1 378 ? 3.899 33.378 -6.057 1.00 79.69 378 GLY A C 1
ATOM 2962 O O . GLY A 1 378 ? 3.334 34.423 -5.735 1.00 79.69 378 GLY A O 1
ATOM 2963 N N . GLY A 1 379 ? 4.327 32.482 -5.161 1.00 69.31 379 GLY A N 1
ATOM 2964 C CA . GLY A 1 379 ? 4.365 32.714 -3.710 1.00 69.31 379 GLY A CA 1
ATOM 2965 C C . GLY A 1 379 ? 3.004 32.883 -3.023 1.00 69.31 379 GLY A C 1
ATOM 2966 O O . GLY A 1 379 ? 2.952 33.406 -1.913 1.00 69.31 379 GLY A O 1
ATOM 2967 N N . LYS A 1 380 ? 1.898 32.486 -3.667 1.00 64.12 380 LYS A N 1
ATOM 2968 C CA . LYS A 1 380 ? 0.537 32.571 -3.114 1.00 64.12 380 LYS A CA 1
ATOM 2969 C C . LYS A 1 380 ? -0.173 31.226 -3.233 1.00 64.12 380 LYS A C 1
ATOM 2971 O O . LYS A 1 380 ? -0.111 30.603 -4.290 1.00 64.12 380 LYS A O 1
ATOM 2976 N N . LYS A 1 381 ? -0.914 30.825 -2.189 1.00 66.31 381 LYS A N 1
ATOM 2977 C CA . LYS A 1 381 ? -1.938 29.774 -2.307 1.00 66.31 381 LYS A CA 1
ATOM 2978 C C . LYS A 1 381 ? -3.005 30.295 -3.279 1.00 66.31 381 LYS A C 1
ATOM 2980 O O . LYS A 1 381 ? -3.681 31.283 -2.993 1.00 66.31 381 LYS A O 1
ATOM 2985 N N . VAL A 1 382 ? -3.080 29.699 -4.467 1.00 68.62 382 VAL A N 1
ATOM 2986 C CA . VAL A 1 382 ? -4.111 30.030 -5.458 1.00 68.62 382 VAL A CA 1
ATOM 2987 C C . VAL A 1 382 ? -5.428 29.450 -4.970 1.00 68.62 382 VAL A C 1
ATOM 2989 O O . VAL A 1 382 ? -5.474 28.271 -4.632 1.00 68.62 382 VAL A O 1
ATOM 2992 N N . ASP A 1 383 ? -6.480 30.271 -4.944 1.00 69.62 383 ASP A N 1
ATOM 2993 C CA . ASP A 1 383 ? -7.831 29.810 -4.623 1.00 69.62 383 ASP A CA 1
ATOM 2994 C C . ASP A 1 383 ? -8.208 28.636 -5.553 1.00 69.62 383 ASP A C 1
ATOM 2996 O O . ASP A 1 383 ? -8.293 28.839 -6.775 1.00 69.62 383 ASP A O 1
ATOM 3000 N N . PRO A 1 384 ? -8.433 27.421 -5.012 1.00 67.38 384 PRO A N 1
ATOM 3001 C CA . PRO A 1 384 ? -8.802 26.251 -5.803 1.00 67.38 384 PRO A CA 1
ATOM 3002 C C . PRO A 1 384 ? -10.059 26.476 -6.655 1.00 67.38 384 PRO A C 1
ATOM 3004 O O . PRO A 1 384 ? -10.178 25.900 -7.735 1.00 67.38 384 PRO A O 1
ATOM 3007 N N . GLY A 1 385 ? -10.973 27.352 -6.217 1.00 72.50 385 GLY A N 1
ATOM 3008 C CA . GLY A 1 385 ? -12.220 27.669 -6.912 1.00 72.50 385 GLY A CA 1
ATOM 3009 C C . GLY A 1 385 ? -12.082 28.652 -8.080 1.00 72.50 385 GLY A C 1
ATOM 3010 O O . GLY A 1 385 ? -13.046 28.836 -8.832 1.00 72.50 385 GLY A O 1
ATOM 3011 N N . LYS A 1 386 ? -10.911 29.280 -8.261 1.00 83.69 386 LYS A N 1
ATOM 3012 C CA . LYS A 1 386 ? -10.689 30.311 -9.289 1.00 83.69 386 LYS A CA 1
ATOM 3013 C C . LYS A 1 386 ? -10.618 29.737 -10.706 1.00 83.69 386 LYS A C 1
ATOM 3015 O O . LYS A 1 386 ? -11.155 30.339 -11.633 1.00 83.69 386 LYS A O 1
ATOM 3020 N N . TYR A 1 387 ? -9.986 28.575 -10.869 1.00 88.19 387 TYR A N 1
ATOM 3021 C CA . TYR A 1 387 ? -9.797 27.902 -12.161 1.00 88.19 387 TYR A CA 1
ATOM 3022 C C . TYR A 1 387 ? -10.602 26.604 -12.210 1.00 88.19 387 TYR A C 1
ATOM 3024 O O . TYR A 1 387 ? -10.072 25.505 -12.026 1.00 88.19 387 TYR A O 1
ATOM 3032 N N . LYS A 1 388 ? -11.913 26.760 -12.428 1.00 89.00 388 LYS A N 1
ATOM 3033 C CA . LYS A 1 388 ? -12.890 25.664 -12.403 1.00 89.00 388 LYS A CA 1
ATOM 3034 C C . LYS A 1 388 ? -12.687 24.669 -13.553 1.00 89.00 388 LYS A C 1
ATOM 3036 O O . LYS A 1 388 ? -12.278 25.092 -14.636 1.00 89.00 388 LYS A O 1
ATOM 3041 N N . PRO A 1 389 ? -13.012 23.380 -13.342 1.00 93.12 389 PRO A N 1
ATOM 3042 C CA . PRO A 1 389 ? -12.983 22.375 -14.398 1.00 93.12 389 PRO A CA 1
ATOM 3043 C C . PRO A 1 389 ? -13.896 22.767 -15.562 1.00 93.12 389 PRO A C 1
ATOM 3045 O O . PRO A 1 389 ? -14.996 23.289 -15.361 1.00 93.12 389 PRO A O 1
ATOM 3048 N N . ARG A 1 390 ? -13.433 22.514 -16.788 1.00 93.06 390 ARG A N 1
ATOM 3049 C CA . ARG A 1 390 ? -14.121 22.921 -18.027 1.00 93.06 390 ARG A CA 1
ATOM 3050 C C . ARG A 1 390 ? -15.222 21.952 -18.446 1.00 93.06 390 ARG A C 1
ATOM 3052 O O . ARG A 1 390 ? -16.149 22.323 -19.160 1.00 93.06 390 ARG A O 1
ATOM 3059 N N . ASN A 1 391 ? -15.119 20.704 -18.008 1.00 95.00 391 ASN A N 1
ATOM 3060 C CA . ASN A 1 391 ? -16.061 19.636 -18.306 1.00 95.00 391 ASN A CA 1
ATOM 3061 C C . ASN A 1 391 ? -16.154 18.665 -17.116 1.00 95.00 391 ASN A C 1
ATOM 3063 O O . ASN A 1 391 ? -15.415 18.778 -16.136 1.00 95.00 391 ASN A O 1
ATOM 3067 N N . LYS A 1 392 ? -17.084 17.708 -17.199 1.00 97.94 392 LYS A N 1
ATOM 3068 C CA . LYS A 1 392 ? -17.296 16.713 -16.138 1.00 97.94 392 LYS A CA 1
ATOM 3069 C C . LYS A 1 392 ? -16.090 15.798 -15.922 1.00 97.94 392 LYS A C 1
ATOM 3071 O O . LYS A 1 392 ? -15.844 15.406 -14.790 1.00 97.94 392 LYS A O 1
ATOM 3076 N N . LEU A 1 393 ? -15.334 15.475 -16.971 1.00 97.75 393 LEU A N 1
ATOM 3077 C CA . LEU A 1 393 ? -14.139 14.642 -16.842 1.00 97.75 393 LEU A CA 1
ATOM 3078 C C . LEU A 1 393 ? -13.053 15.358 -16.027 1.00 97.75 393 LEU A C 1
ATOM 3080 O O . LEU A 1 393 ? -12.508 14.773 -15.102 1.00 97.75 393 LEU A O 1
ATOM 3084 N N . GLU A 1 394 ? -12.801 16.642 -16.285 1.00 96.56 394 GLU A N 1
ATOM 3085 C CA . GLU A 1 394 ? -11.893 17.451 -15.463 1.00 96.56 394 GLU A CA 1
ATOM 3086 C C . GLU A 1 394 ? -12.384 17.601 -14.023 1.00 96.56 394 GLU A C 1
ATOM 3088 O O . GLU A 1 394 ? -11.575 17.634 -13.103 1.00 96.56 394 GLU A O 1
ATOM 3093 N N . GLN A 1 395 ? -13.700 17.685 -13.817 1.00 97.31 395 GLN A N 1
ATOM 3094 C CA . GLN A 1 395 ? -14.276 17.714 -12.475 1.00 97.31 395 GLN A CA 1
ATOM 3095 C C . GLN A 1 395 ? -14.036 16.391 -11.733 1.00 97.31 395 GLN A C 1
ATOM 3097 O O . GLN A 1 395 ? -13.706 16.410 -10.552 1.00 97.31 395 GLN A O 1
ATOM 3102 N N . ALA A 1 396 ? -14.189 15.252 -12.414 1.00 98.38 396 ALA A N 1
ATOM 3103 C CA . ALA A 1 396 ? -13.869 13.940 -11.859 1.00 98.38 396 ALA A CA 1
ATOM 3104 C C . ALA A 1 396 ? -12.362 13.797 -11.578 1.00 98.38 396 ALA A C 1
ATOM 3106 O O . ALA A 1 396 ? -11.968 13.285 -10.534 1.00 98.38 396 ALA A O 1
ATOM 3107 N N . GLN A 1 397 ? -11.518 14.321 -12.467 1.00 98.06 397 GLN A N 1
ATOM 3108 C CA . GLN A 1 397 ? -10.069 14.310 -12.301 1.00 98.06 397 GLN A CA 1
ATOM 3109 C C . GLN A 1 397 ? -9.605 15.191 -11.127 1.00 98.06 397 GLN A C 1
ATOM 3111 O O . GLN A 1 397 ? -8.705 14.792 -10.395 1.00 98.06 397 GLN A O 1
ATOM 3116 N N . ASP A 1 398 ? -10.239 16.346 -10.893 1.00 96.56 398 ASP A N 1
ATOM 3117 C CA . ASP A 1 398 ? -9.956 17.186 -9.719 1.00 96.56 398 ASP A CA 1
ATOM 3118 C C . ASP A 1 398 ? -10.236 16.446 -8.402 1.00 96.56 398 ASP A C 1
ATOM 3120 O O . ASP A 1 398 ? -9.454 16.572 -7.461 1.00 96.56 398 ASP A O 1
ATOM 3124 N N . LEU A 1 399 ? -11.300 15.633 -8.351 1.00 97.62 399 LEU A N 1
ATOM 3125 C CA . LEU A 1 399 ? -11.582 14.764 -7.201 1.00 97.62 399 LEU A CA 1
ATOM 3126 C C . LEU A 1 399 ? -10.498 13.693 -7.020 1.00 97.62 399 LEU A C 1
ATOM 3128 O O . LEU A 1 399 ? -10.151 13.370 -5.890 1.00 97.62 399 LEU A O 1
ATOM 3132 N N . CYS A 1 400 ? -9.932 13.167 -8.110 1.00 98.25 400 CYS A N 1
ATOM 3133 C CA . CYS A 1 400 ? -8.819 12.218 -8.029 1.00 98.25 400 CYS A CA 1
ATOM 3134 C C . CYS A 1 400 ? -7.537 12.885 -7.520 1.00 98.25 400 CYS A C 1
ATOM 3136 O O . CYS A 1 400 ? -6.820 12.284 -6.728 1.00 98.25 400 CYS A O 1
ATOM 3138 N N . TYR A 1 401 ? -7.256 14.133 -7.909 1.00 95.75 401 TYR A N 1
ATOM 3139 C CA . TYR A 1 401 ? -6.121 14.866 -7.343 1.00 95.75 401 TYR A CA 1
ATOM 3140 C C . TYR A 1 401 ? -6.275 15.117 -5.843 1.00 95.75 401 TYR A C 1
ATOM 3142 O O . TYR A 1 401 ? -5.299 15.007 -5.109 1.00 95.75 401 TYR A O 1
ATOM 3150 N N . GLU A 1 402 ? -7.491 15.421 -5.389 1.00 94.19 402 GLU A N 1
ATOM 3151 C CA . GLU A 1 402 ? -7.802 15.523 -3.962 1.00 94.19 402 GLU A CA 1
ATOM 3152 C C . GLU A 1 402 ? -7.653 14.168 -3.257 1.00 94.19 402 GLU A C 1
ATOM 3154 O O . GLU A 1 402 ? -7.119 14.109 -2.155 1.00 94.19 402 GLU A O 1
ATOM 3159 N N . ALA A 1 403 ? -8.052 13.072 -3.909 1.00 95.50 403 ALA A N 1
ATOM 3160 C CA . ALA A 1 403 ? -7.874 11.725 -3.379 1.00 95.50 403 ALA A CA 1
ATOM 3161 C C . ALA A 1 403 ? -6.395 11.339 -3.251 1.00 95.50 403 ALA A C 1
ATOM 3163 O O . ALA A 1 403 ? -6.026 10.713 -2.266 1.00 95.50 403 ALA A O 1
ATOM 3164 N N . PHE A 1 404 ? -5.537 11.730 -4.200 1.00 93.38 404 PHE A N 1
ATOM 3165 C CA . PHE A 1 404 ? -4.089 11.537 -4.074 1.00 93.38 404 PHE A CA 1
ATOM 3166 C C . PHE A 1 404 ? -3.521 12.282 -2.857 1.00 93.38 404 PHE A C 1
ATOM 3168 O O . PHE A 1 404 ? -2.641 11.748 -2.192 1.00 93.38 404 PHE A O 1
ATOM 3175 N N . ASP A 1 405 ? -4.074 13.451 -2.524 1.00 90.25 405 ASP A N 1
ATOM 3176 C CA . ASP A 1 405 ? -3.724 14.268 -1.350 1.00 90.25 405 ASP A CA 1
ATOM 3177 C C . ASP A 1 405 ? -4.609 13.962 -0.123 1.00 90.25 405 ASP A C 1
ATOM 3179 O O . ASP A 1 405 ? -4.979 14.855 0.634 1.00 90.25 405 ASP A O 1
ATOM 3183 N N . SER A 1 406 ? -5.031 12.705 0.030 1.00 91.81 406 SER A N 1
ATOM 3184 C CA . SER A 1 406 ? -5.882 12.225 1.125 1.00 91.81 406 SER A CA 1
ATOM 3185 C C . SER A 1 406 ? -5.429 10.840 1.597 1.00 91.81 406 SER A C 1
ATOM 3187 O O . SER A 1 406 ? -4.733 10.125 0.870 1.00 91.81 406 SER A O 1
ATOM 3189 N N . LEU A 1 407 ? -5.891 10.433 2.782 1.00 88.19 407 LEU A N 1
ATOM 3190 C CA . LEU A 1 407 ? -5.667 9.112 3.381 1.00 88.19 407 LEU A CA 1
ATOM 3191 C C . LEU A 1 407 ? -6.970 8.332 3.607 1.00 88.19 407 LEU A C 1
ATOM 3193 O O . LEU A 1 407 ? -8.063 8.907 3.554 1.00 88.19 407 LEU A O 1
ATOM 3197 N N . GLY A 1 408 ? -6.834 7.024 3.835 1.00 88.25 408 GLY A N 1
ATOM 3198 C CA . GLY A 1 408 ? -7.931 6.133 4.220 1.00 88.25 408 GLY A CA 1
ATOM 3199 C C . GLY A 1 408 ? -9.149 6.181 3.288 1.00 88.25 408 GLY A C 1
ATOM 3200 O O . GLY A 1 408 ? -9.049 6.378 2.068 1.00 88.25 408 GLY A O 1
ATOM 3201 N N . ARG A 1 409 ? -10.334 6.056 3.880 1.00 91.25 409 ARG A N 1
ATOM 3202 C CA . ARG A 1 409 ? -11.652 6.003 3.244 1.00 91.25 409 ARG A CA 1
ATOM 3203 C C . ARG A 1 409 ? -11.962 7.236 2.412 1.00 91.25 409 ARG A C 1
ATOM 3205 O O . ARG A 1 409 ? -12.683 7.134 1.419 1.00 91.25 409 ARG A O 1
ATOM 3212 N N . ARG A 1 410 ? -11.375 8.394 2.735 1.00 93.25 410 ARG A N 1
ATOM 3213 C CA . ARG A 1 410 ? -11.524 9.609 1.922 1.00 93.25 410 ARG A CA 1
ATOM 3214 C C . ARG A 1 410 ? -11.045 9.400 0.490 1.00 93.25 410 ARG A C 1
ATOM 3216 O O . ARG A 1 410 ? -11.723 9.851 -0.436 1.00 93.25 410 ARG A O 1
ATOM 3223 N N . ARG A 1 411 ? -9.943 8.670 0.289 1.00 92.88 411 ARG A N 1
ATOM 3224 C CA . ARG A 1 411 ? -9.438 8.331 -1.053 1.00 92.88 411 ARG A CA 1
ATOM 3225 C C . ARG A 1 411 ? -10.494 7.572 -1.857 1.00 92.88 411 ARG A C 1
ATOM 3227 O O . ARG A 1 411 ? -10.791 7.926 -2.998 1.00 92.88 411 ARG A O 1
ATOM 3234 N N . VAL A 1 412 ? -11.103 6.569 -1.225 1.00 92.50 412 VAL A N 1
ATOM 3235 C CA . VAL A 1 412 ? -12.126 5.698 -1.820 1.00 92.50 412 VAL A CA 1
ATOM 3236 C C . VAL A 1 412 ? -13.399 6.479 -2.136 1.00 92.50 412 VAL A C 1
ATOM 3238 O O . VAL A 1 412 ? -13.896 6.417 -3.263 1.00 92.50 412 VAL A O 1
ATOM 3241 N N . ALA A 1 413 ? -13.897 7.271 -1.184 1.00 93.25 413 ALA A N 1
ATOM 3242 C CA . ALA A 1 413 ? -15.099 8.082 -1.353 1.00 93.25 413 ALA A CA 1
ATOM 3243 C C . ALA A 1 413 ? -14.946 9.099 -2.500 1.00 93.25 413 ALA A C 1
ATOM 3245 O O . ALA A 1 413 ? -15.845 9.252 -3.334 1.00 93.25 413 ALA A O 1
ATOM 3246 N N . LEU A 1 414 ? -13.788 9.762 -2.600 1.00 95.88 414 LEU A N 1
ATOM 3247 C CA . LEU A 1 414 ? -13.485 10.695 -3.688 1.00 95.88 414 LEU A CA 1
ATOM 3248 C C . LEU A 1 414 ? -13.389 9.989 -5.046 1.00 95.88 414 LEU A C 1
ATOM 3250 O O . LEU A 1 414 ? -13.950 10.492 -6.023 1.00 95.88 414 LEU A O 1
ATOM 3254 N N . ALA A 1 415 ? -12.768 8.808 -5.112 1.00 97.56 415 ALA A N 1
ATOM 3255 C CA . ALA A 1 415 ? -12.707 8.003 -6.331 1.00 97.56 415 ALA A CA 1
ATOM 3256 C C . ALA A 1 415 ? -14.104 7.537 -6.790 1.00 97.56 415 ALA A C 1
ATOM 3258 O O . ALA A 1 415 ? -14.481 7.721 -7.951 1.00 97.56 415 ALA A O 1
ATOM 3259 N N . ARG A 1 416 ? -14.939 7.021 -5.877 1.00 95.81 416 ARG A N 1
ATOM 3260 C CA . ARG A 1 416 ? -16.337 6.645 -6.171 1.00 95.81 416 ARG A CA 1
ATOM 3261 C C . ARG A 1 416 ? -17.145 7.847 -6.667 1.00 95.81 416 ARG A C 1
ATOM 3263 O O . ARG A 1 416 ? -17.856 7.759 -7.672 1.00 95.81 416 ARG A O 1
ATOM 3270 N N . ARG A 1 417 ? -16.986 9.006 -6.021 1.00 96.12 417 ARG A N 1
ATOM 3271 C CA . ARG A 1 417 ? -17.621 10.262 -6.444 1.00 96.12 417 ARG A CA 1
ATOM 3272 C C . ARG A 1 417 ? -17.135 10.714 -7.823 1.00 96.12 417 ARG A C 1
ATOM 3274 O O . ARG A 1 417 ? -17.950 11.183 -8.616 1.00 96.12 417 ARG A O 1
ATOM 3281 N N . ALA A 1 418 ? -15.851 10.553 -8.138 1.00 98.44 418 ALA A N 1
ATOM 3282 C CA . ALA A 1 418 ? -15.306 10.852 -9.460 1.00 98.44 418 ALA A CA 1
ATOM 3283 C C . ALA A 1 418 ? -15.972 9.997 -10.550 1.00 98.44 418 ALA A C 1
ATOM 3285 O O . ALA A 1 418 ? -16.412 10.551 -11.558 1.00 98.44 418 ALA A O 1
ATOM 3286 N N . LEU A 1 419 ? -16.163 8.693 -10.316 1.00 98.50 419 LEU A N 1
ATOM 3287 C CA . LEU A 1 419 ? -16.886 7.811 -11.245 1.00 98.50 419 LEU A CA 1
ATOM 3288 C C . LEU A 1 419 ? -18.362 8.186 -11.405 1.00 98.50 419 LEU A C 1
ATOM 3290 O O . LEU A 1 419 ? -18.900 8.096 -12.510 1.00 98.50 419 LEU A O 1
ATOM 3294 N N . HIS A 1 420 ? -19.012 8.654 -10.336 1.00 97.75 420 HIS A N 1
ATOM 3295 C CA . HIS A 1 420 ? -20.376 9.178 -10.423 1.00 97.75 420 HIS A CA 1
ATOM 3296 C C . HIS A 1 420 ? -20.453 10.452 -11.284 1.00 97.75 420 HIS A C 1
ATOM 3298 O O . HIS A 1 420 ? -21.415 10.652 -12.027 1.00 97.75 420 HIS A O 1
ATOM 3304 N N . VAL A 1 421 ? -19.438 11.320 -11.207 1.00 98.38 421 VAL A N 1
ATOM 3305 C CA . VAL A 1 421 ? -19.346 12.531 -12.037 1.00 98.38 421 VAL A CA 1
ATOM 3306 C C . VAL A 1 421 ? -19.053 12.180 -13.499 1.00 98.38 421 VAL A C 1
ATOM 3308 O O . VAL A 1 421 ? -19.698 12.734 -14.398 1.00 98.38 421 VAL A O 1
ATOM 3311 N N . HIS A 1 422 ? -18.091 11.284 -13.745 1.00 98.44 422 HIS A N 1
ATOM 3312 C CA . HIS A 1 422 ? -17.724 10.828 -15.081 1.00 98.44 422 HIS A CA 1
ATOM 3313 C C . HIS A 1 422 ? -17.173 9.385 -15.072 1.00 98.44 422 HIS A C 1
ATOM 3315 O O . HIS A 1 422 ? -16.104 9.148 -14.507 1.00 98.44 422 HIS A O 1
ATOM 3321 N N . PRO A 1 423 ? -17.818 8.424 -15.765 1.00 98.38 423 PRO A N 1
ATOM 3322 C CA . PRO A 1 423 ? -17.417 7.013 -15.731 1.00 98.38 423 PRO A CA 1
ATOM 3323 C C . PRO A 1 423 ? -16.098 6.719 -16.457 1.00 98.38 423 PRO A C 1
ATOM 3325 O O . PRO A 1 423 ? -15.512 5.663 -16.233 1.00 98.38 423 PRO A O 1
ATOM 3328 N N . ASP A 1 424 ? -15.628 7.635 -17.312 1.00 98.50 424 ASP A N 1
ATOM 3329 C CA . ASP A 1 424 ? -14.339 7.513 -18.014 1.00 98.50 424 ASP A CA 1
ATOM 3330 C C . ASP A 1 424 ? -13.165 8.183 -17.270 1.00 98.50 424 ASP A C 1
ATOM 3332 O O . ASP A 1 424 ? -12.125 8.465 -17.859 1.00 98.50 424 ASP A O 1
ATOM 3336 N N . CYS A 1 425 ? -13.306 8.461 -15.970 1.00 98.69 425 CYS A N 1
ATOM 3337 C CA . CYS A 1 425 ? -12.193 8.931 -15.148 1.00 98.69 425 CYS A CA 1
ATOM 3338 C C . CYS A 1 425 ? -11.271 7.754 -14.781 1.00 98.69 425 CYS A C 1
ATOM 3340 O O . CYS A 1 425 ? -11.519 7.036 -13.814 1.00 98.69 425 CYS A O 1
ATOM 3342 N N . ALA A 1 426 ? -10.218 7.534 -15.573 1.00 98.75 426 ALA A N 1
ATOM 3343 C CA . ALA A 1 426 ? -9.297 6.405 -15.396 1.00 98.75 426 ALA A CA 1
ATOM 3344 C C . ALA A 1 426 ? -8.636 6.374 -14.006 1.00 98.75 426 ALA A C 1
ATOM 3346 O O . ALA A 1 426 ? -8.527 5.310 -13.401 1.00 98.75 426 ALA A O 1
ATOM 3347 N N . ASP A 1 427 ? -8.271 7.539 -13.469 1.00 98.69 427 ASP A N 1
ATOM 3348 C CA . ASP A 1 427 ? -7.634 7.649 -12.156 1.00 98.69 427 ASP A CA 1
ATOM 3349 C C . ASP A 1 427 ? -8.514 7.217 -10.995 1.00 98.69 427 ASP A C 1
ATOM 3351 O O . ASP A 1 427 ? -8.007 6.716 -9.996 1.00 98.69 427 ASP A O 1
ATOM 3355 N N . ALA A 1 428 ? -9.828 7.354 -11.134 1.00 98.75 428 ALA A N 1
ATOM 3356 C CA . ALA A 1 428 ? -10.740 6.870 -10.120 1.00 98.75 428 ALA A CA 1
ATOM 3357 C C . ALA A 1 428 ? -10.675 5.338 -10.012 1.00 98.75 428 ALA A C 1
ATOM 3359 O O . ALA A 1 428 ? -10.689 4.799 -8.912 1.00 98.75 428 ALA A O 1
ATOM 3360 N N . TYR A 1 429 ? -10.517 4.627 -11.134 1.00 98.81 429 TYR A N 1
ATOM 3361 C CA . TYR A 1 429 ? -10.271 3.184 -11.097 1.00 98.81 429 TYR A CA 1
ATOM 3362 C C . TYR A 1 429 ? -8.879 2.842 -10.566 1.00 98.81 429 TYR A C 1
ATOM 3364 O O . TYR A 1 429 ? -8.752 1.852 -9.858 1.00 98.81 429 TYR A O 1
ATOM 3372 N N . VAL A 1 430 ? -7.855 3.650 -10.871 1.00 98.69 430 VAL A N 1
ATOM 3373 C CA . VAL A 1 430 ? -6.498 3.483 -10.313 1.00 98.69 430 VAL A CA 1
ATOM 3374 C C . VAL A 1 430 ? -6.530 3.564 -8.787 1.00 98.69 430 VAL A C 1
ATOM 3376 O O . VAL A 1 430 ? -6.016 2.671 -8.126 1.00 98.69 430 VAL A O 1
ATOM 3379 N N . LEU A 1 431 ? -7.190 4.583 -8.233 1.00 97.69 431 LEU A N 1
ATOM 3380 C CA . LEU A 1 431 ? -7.350 4.766 -6.788 1.00 97.69 431 LEU A CA 1
ATOM 3381 C C . LEU A 1 431 ? -8.092 3.599 -6.130 1.00 97.69 431 LEU A C 1
ATOM 3383 O O . LEU A 1 431 ? -7.704 3.162 -5.053 1.00 97.69 431 LEU A O 1
ATOM 3387 N N . LEU A 1 432 ? -9.143 3.083 -6.774 1.00 96.75 432 LEU A N 1
ATOM 3388 C CA . LEU A 1 432 ? -9.875 1.917 -6.272 1.00 96.75 432 LEU A CA 1
ATOM 3389 C C . LEU A 1 432 ? -9.049 0.628 -6.372 1.00 96.75 432 LEU A C 1
ATOM 3391 O O . LEU A 1 432 ? -9.160 -0.227 -5.502 1.00 96.75 432 LEU A O 1
ATOM 3395 N N . ALA A 1 433 ? -8.231 0.480 -7.416 1.00 96.88 433 ALA A N 1
ATOM 3396 C CA . ALA A 1 433 ? -7.364 -0.681 -7.594 1.00 96.88 433 ALA A CA 1
ATOM 3397 C C . ALA A 1 433 ? -6.234 -0.729 -6.552 1.00 96.88 433 ALA A C 1
ATOM 3399 O O . ALA A 1 433 ? -5.881 -1.810 -6.101 1.00 96.88 433 ALA A O 1
ATOM 3400 N N . GLU A 1 434 ? -5.703 0.426 -6.139 1.00 91.25 434 GLU A N 1
ATOM 3401 C CA . GLU A 1 434 ? -4.655 0.531 -5.108 1.00 91.25 434 GLU A CA 1
ATOM 3402 C C . GLU A 1 434 ? -5.102 0.038 -3.730 1.00 91.25 434 GLU A C 1
ATOM 3404 O O . GLU A 1 434 ? -4.274 -0.408 -2.944 1.00 91.25 434 GLU A O 1
ATOM 3409 N N . VAL A 1 435 ? -6.402 0.112 -3.444 1.00 85.69 435 VAL A N 1
ATOM 3410 C CA . VAL A 1 435 ? -6.997 -0.356 -2.183 1.00 85.69 435 VAL A CA 1
ATOM 3411 C C . VAL A 1 435 ? -7.745 -1.683 -2.345 1.00 85.69 435 VAL A C 1
ATOM 3413 O O . VAL A 1 435 ? -8.442 -2.121 -1.432 1.00 85.69 435 VAL A O 1
ATOM 3416 N N . ALA A 1 436 ? -7.652 -2.315 -3.518 1.00 87.38 436 ALA A N 1
ATOM 3417 C CA . ALA A 1 436 ? -8.304 -3.588 -3.776 1.00 87.38 436 ALA A CA 1
ATOM 3418 C C . ALA A 1 436 ? -7.665 -4.706 -2.945 1.00 87.38 436 ALA A C 1
ATOM 3420 O O . ALA A 1 436 ? -6.459 -4.735 -2.706 1.00 87.38 436 ALA A O 1
ATOM 3421 N N . ARG A 1 437 ? -8.480 -5.679 -2.537 1.00 79.75 437 ARG A N 1
ATOM 3422 C CA . ARG A 1 437 ? -8.065 -6.705 -1.563 1.00 79.75 437 ARG A CA 1
ATOM 3423 C C . ARG A 1 437 ? -7.254 -7.829 -2.186 1.00 79.75 437 ARG A C 1
ATOM 3425 O O . ARG A 1 437 ? -6.641 -8.638 -1.497 1.00 79.75 437 ARG A O 1
ATOM 3432 N N . THR A 1 438 ? -7.334 -7.939 -3.499 1.00 83.06 438 THR A N 1
ATOM 3433 C CA . THR A 1 438 ? -6.952 -9.113 -4.261 1.00 83.06 438 THR A CA 1
ATOM 3434 C C . THR A 1 438 ? -6.292 -8.649 -5.544 1.00 83.06 438 THR A C 1
ATOM 3436 O O . THR A 1 438 ? -6.659 -7.626 -6.120 1.00 83.06 438 THR A O 1
ATOM 3439 N N . SER A 1 439 ? -5.312 -9.425 -6.001 1.00 89.56 439 SER A N 1
ATOM 3440 C CA . SER A 1 439 ? -4.614 -9.156 -7.259 1.00 89.56 439 SER A CA 1
ATOM 3441 C C . SER A 1 439 ? -5.565 -9.161 -8.446 1.00 89.56 439 SER A C 1
ATOM 3443 O O . SER A 1 439 ? -5.451 -8.359 -9.367 1.00 89.56 439 SER A O 1
ATOM 3445 N N . GLU A 1 440 ? -6.535 -10.069 -8.404 1.00 93.62 440 GLU A N 1
ATOM 3446 C CA . GLU A 1 440 ? -7.588 -10.206 -9.392 1.00 93.62 440 GLU A CA 1
ATOM 3447 C C . GLU A 1 440 ? -8.508 -8.985 -9.395 1.00 93.62 440 GLU A C 1
ATOM 3449 O O . GLU A 1 440 ? -8.746 -8.416 -10.458 1.00 93.62 440 GLU A O 1
ATOM 3454 N N . GLU A 1 441 ? -8.971 -8.548 -8.221 1.00 94.69 441 GLU A N 1
ATOM 3455 C CA . GLU A 1 441 ? -9.808 -7.351 -8.081 1.00 94.69 441 GLU A CA 1
ATOM 3456 C C . GLU A 1 441 ? -9.070 -6.093 -8.570 1.00 94.69 441 GLU A C 1
ATOM 3458 O O . GLU A 1 441 ? -9.612 -5.318 -9.365 1.00 94.69 441 GLU A O 1
ATOM 3463 N N . ALA A 1 442 ? -7.806 -5.928 -8.167 1.00 96.31 442 ALA A N 1
ATOM 3464 C CA . ALA A 1 442 ? -6.950 -4.834 -8.611 1.00 96.31 442 ALA A CA 1
ATOM 3465 C C . ALA A 1 442 ? -6.767 -4.849 -10.138 1.00 96.31 442 ALA A C 1
ATOM 3467 O O . ALA A 1 442 ? -6.970 -3.829 -10.799 1.00 96.31 442 ALA A O 1
ATOM 3468 N N . ALA A 1 443 ? -6.457 -6.011 -10.727 1.00 97.75 443 ALA A N 1
ATOM 3469 C CA . ALA A 1 443 ? -6.304 -6.162 -12.173 1.00 97.75 443 ALA A CA 1
ATOM 3470 C C . ALA A 1 443 ? -7.595 -5.820 -12.935 1.00 97.75 443 ALA A C 1
ATOM 3472 O O . ALA A 1 443 ? -7.542 -5.151 -13.969 1.00 97.75 443 ALA A O 1
ATOM 3473 N N . GLU A 1 444 ? -8.763 -6.233 -12.435 1.00 98.50 444 GLU A N 1
ATOM 3474 C CA . GLU A 1 444 ? -10.053 -5.885 -13.038 1.00 98.50 444 GLU A CA 1
ATOM 3475 C C . GLU A 1 444 ? -10.328 -4.377 -12.997 1.00 98.50 444 GLU A C 1
ATOM 3477 O O . GLU A 1 444 ? -10.816 -3.804 -13.978 1.00 98.50 444 GLU A O 1
ATOM 3482 N N . LEU A 1 445 ? -10.020 -3.719 -11.878 1.00 98.75 445 LEU A N 1
ATOM 3483 C CA . LEU A 1 445 ? -10.171 -2.272 -11.734 1.00 98.75 445 LEU A CA 1
ATOM 3484 C C . LEU A 1 445 ? -9.191 -1.520 -12.638 1.00 98.75 445 LEU A C 1
ATOM 3486 O O . LEU A 1 445 ? -9.622 -0.641 -13.386 1.00 98.75 445 LEU A O 1
ATOM 3490 N N . TYR A 1 446 ? -7.916 -1.908 -12.678 1.00 98.81 446 TYR A N 1
ATOM 3491 C CA . TYR A 1 446 ? -6.953 -1.314 -13.604 1.00 98.81 446 TYR A CA 1
ATOM 3492 C C . TYR A 1 446 ? -7.364 -1.508 -15.066 1.00 98.81 446 TYR A C 1
ATOM 3494 O O . TYR A 1 446 ? -7.302 -0.553 -15.840 1.00 98.81 446 TYR A O 1
ATOM 3502 N N . ALA A 1 447 ? -7.872 -2.684 -15.448 1.00 98.81 447 ALA A N 1
ATOM 3503 C CA . ALA A 1 447 ? -8.397 -2.920 -16.792 1.00 98.81 447 ALA A CA 1
ATOM 3504 C C . ALA A 1 447 ? -9.576 -1.987 -17.126 1.00 98.81 447 ALA A C 1
ATOM 3506 O O . ALA A 1 447 ? -9.612 -1.398 -18.209 1.00 98.81 447 ALA A O 1
ATOM 3507 N N . LYS A 1 448 ? -10.509 -1.772 -16.187 1.00 98.88 448 LYS A N 1
ATOM 3508 C CA . LYS A 1 448 ? -11.577 -0.765 -16.346 1.00 98.88 448 LYS A CA 1
ATOM 3509 C C . LYS A 1 448 ? -11.002 0.646 -16.500 1.00 98.88 448 LYS A C 1
ATOM 3511 O O . LYS A 1 448 ? -11.485 1.394 -17.349 1.00 98.88 448 LYS A O 1
ATOM 3516 N N . GLY A 1 449 ? -9.957 0.983 -15.743 1.00 98.81 449 GLY A N 1
ATOM 3517 C CA . GLY A 1 4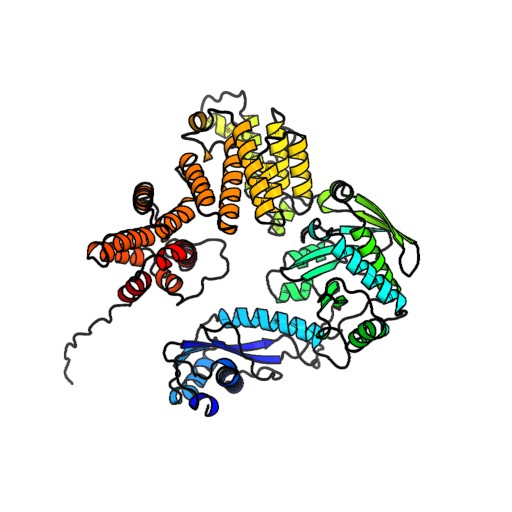49 ? -9.222 2.245 -15.852 1.00 98.81 449 GLY A CA 1
ATOM 3518 C C . GLY A 1 449 ? -8.572 2.449 -17.221 1.00 98.81 449 GLY A C 1
ATOM 3519 O O . GLY A 1 449 ? -8.683 3.530 -17.796 1.00 98.81 449 GLY A O 1
ATOM 3520 N N . VAL A 1 450 ? -7.970 1.403 -17.793 1.00 98.81 450 VAL A N 1
ATOM 3521 C CA . VAL A 1 450 ? -7.396 1.429 -19.148 1.00 98.81 450 VAL A CA 1
ATOM 3522 C C . VAL A 1 450 ? -8.478 1.724 -20.185 1.00 98.81 450 VAL A C 1
ATOM 3524 O O . VAL A 1 450 ? -8.318 2.616 -21.020 1.00 98.81 450 VAL A O 1
ATOM 3527 N N . GLU A 1 451 ? -9.605 1.019 -20.118 1.00 98.69 451 GLU A N 1
ATOM 3528 C CA . GLU A 1 451 ? -10.702 1.213 -21.068 1.00 98.69 451 GLU A CA 1
ATOM 3529 C C . GLU A 1 451 ? -11.377 2.584 -20.907 1.00 98.69 451 GLU A C 1
ATOM 3531 O O . GLU A 1 451 ? -11.714 3.227 -21.902 1.00 98.69 451 GLU A O 1
ATOM 3536 N N . ALA A 1 452 ? -11.527 3.070 -19.673 1.00 98.69 452 ALA A N 1
ATOM 3537 C CA . ALA A 1 452 ? -11.962 4.434 -19.378 1.00 98.69 452 ALA A CA 1
ATOM 3538 C C . ALA A 1 452 ? -11.010 5.477 -19.983 1.00 98.69 452 ALA A C 1
ATOM 3540 O O . ALA A 1 452 ? -11.457 6.373 -20.696 1.00 98.69 452 ALA A O 1
ATOM 3541 N N . GLY A 1 453 ? -9.700 5.323 -19.777 1.00 98.12 453 GLY A N 1
ATOM 3542 C CA . GLY A 1 453 ? -8.684 6.239 -20.298 1.00 98.12 453 GLY A CA 1
ATOM 3543 C C . GLY A 1 453 ? -8.680 6.312 -21.824 1.00 98.12 453 GLY A C 1
ATOM 3544 O O . GLY A 1 453 ? -8.662 7.404 -22.388 1.00 98.12 453 GLY A O 1
ATOM 3545 N N . LYS A 1 454 ? -8.783 5.167 -22.510 1.00 97.81 454 LYS A N 1
ATOM 3546 C CA . LYS A 1 454 ? -8.894 5.130 -23.979 1.00 97.81 454 LYS A CA 1
ATOM 3547 C C . LYS A 1 454 ? -10.145 5.855 -24.483 1.00 97.81 454 LYS A C 1
ATOM 3549 O O . LYS A 1 454 ? -10.053 6.634 -25.427 1.00 97.81 454 LYS A O 1
ATOM 3554 N N . ARG A 1 455 ? -11.310 5.642 -23.853 1.00 98.06 455 ARG A N 1
ATOM 3555 C CA . ARG A 1 455 ? -12.552 6.346 -24.231 1.00 98.06 455 ARG A CA 1
ATOM 3556 C C . ARG A 1 455 ? -12.460 7.850 -23.987 1.00 98.06 455 ARG A C 1
ATOM 3558 O O . ARG A 1 455 ? -12.900 8.617 -24.837 1.00 98.06 455 ARG A O 1
ATOM 3565 N N . ALA A 1 456 ? -11.861 8.258 -22.869 1.00 97.38 456 ALA A N 1
ATOM 3566 C CA . ALA A 1 456 ? -11.662 9.663 -22.526 1.00 97.38 456 ALA A CA 1
ATOM 3567 C C . ALA A 1 456 ? -10.768 10.401 -23.537 1.00 97.38 456 ALA A C 1
ATOM 3569 O O . ALA A 1 456 ? -11.024 11.563 -23.843 1.00 97.38 456 ALA A O 1
ATOM 3570 N N . LEU A 1 457 ? -9.744 9.725 -24.065 1.00 96.56 457 LEU A N 1
ATOM 3571 C CA . LEU A 1 457 ? -8.810 10.294 -25.038 1.00 96.56 457 LEU A CA 1
ATOM 3572 C C . LEU A 1 457 ? -9.311 10.224 -26.496 1.00 96.56 457 LEU A C 1
ATOM 3574 O O . LEU A 1 457 ? -8.820 10.968 -27.342 1.00 96.56 457 LEU A O 1
ATOM 3578 N N . GLY A 1 458 ? -10.289 9.362 -26.795 1.00 96.00 458 GLY A N 1
ATOM 3579 C CA . GLY A 1 458 ? -10.839 9.163 -28.143 1.00 96.00 458 GLY A CA 1
ATOM 3580 C C . GLY A 1 458 ? -10.001 8.221 -29.017 1.00 96.00 458 GLY A C 1
ATOM 3581 O O . GLY A 1 458 ? -8.918 7.808 -28.634 1.00 96.00 458 GLY A O 1
ATOM 3582 N N . GLU A 1 459 ? -10.490 7.847 -30.203 1.00 90.25 459 GLU A N 1
ATOM 3583 C CA . GLU A 1 459 ? -9.896 6.767 -31.024 1.00 90.25 459 GLU A CA 1
ATOM 3584 C C . GLU A 1 459 ? -8.502 7.089 -31.598 1.00 90.25 459 GLU A C 1
ATOM 3586 O O . GLU A 1 459 ? -7.673 6.196 -31.761 1.00 90.25 459 GLU A O 1
ATOM 3591 N N . ASP A 1 460 ? -8.217 8.365 -31.871 1.00 91.69 460 ASP A N 1
ATOM 3592 C CA . ASP A 1 460 ? -6.988 8.818 -32.541 1.00 91.69 460 ASP A CA 1
ATOM 3593 C C . ASP A 1 460 ? -5.884 9.285 -31.568 1.00 91.69 460 ASP A C 1
ATOM 3595 O O . ASP A 1 460 ? -4.845 9.802 -31.999 1.00 91.69 460 ASP A O 1
ATOM 3599 N N . PHE A 1 461 ? -6.075 9.086 -30.258 1.00 93.81 461 PHE A N 1
ATOM 3600 C CA . PHE A 1 461 ? -5.209 9.649 -29.218 1.00 93.81 461 PHE A CA 1
ATOM 3601 C C . PHE A 1 461 ? -3.730 9.289 -29.388 1.00 93.81 461 PHE A C 1
ATOM 3603 O O . PHE A 1 461 ? -2.855 10.139 -29.241 1.00 93.81 461 PHE A O 1
ATOM 3610 N N . ALA A 1 462 ? -3.429 8.042 -29.761 1.00 90.00 462 ALA A N 1
ATOM 3611 C CA . ALA A 1 462 ? -2.051 7.594 -29.926 1.00 90.00 462 ALA A CA 1
ATOM 3612 C C . ALA A 1 462 ? -1.304 8.412 -30.995 1.00 90.00 462 ALA A C 1
ATOM 3614 O O . ALA A 1 462 ? -0.109 8.649 -30.859 1.00 90.00 462 ALA A O 1
ATOM 3615 N N . ARG A 1 463 ? -2.007 8.881 -32.036 1.00 89.81 463 ARG A N 1
ATOM 3616 C CA . ARG A 1 463 ? -1.439 9.759 -33.068 1.00 89.81 463 ARG A CA 1
ATOM 3617 C C . ARG A 1 463 ? -1.382 11.213 -32.601 1.00 89.81 463 ARG A C 1
ATOM 3619 O O . ARG A 1 463 ? -0.398 11.891 -32.870 1.00 89.81 463 ARG A O 1
ATOM 3626 N N . GLU A 1 464 ? -2.418 11.698 -31.920 1.00 91.19 464 GLU A N 1
ATOM 3627 C CA . GLU A 1 464 ? -2.501 13.088 -31.442 1.00 91.19 464 GLU A CA 1
ATOM 3628 C C . GLU A 1 464 ? -1.457 13.426 -30.364 1.00 91.19 464 GLU A C 1
ATOM 3630 O O . GLU A 1 464 ? -0.983 14.566 -30.262 1.00 91.19 464 GLU A O 1
ATOM 3635 N N . TYR A 1 465 ? -1.088 12.432 -29.560 1.00 90.19 465 TYR A N 1
ATOM 3636 C CA . TYR A 1 465 ? -0.166 12.587 -28.443 1.00 90.19 465 TYR A CA 1
ATOM 3637 C C . TYR A 1 465 ? 1.203 11.940 -28.674 1.00 90.19 465 TYR A C 1
ATOM 3639 O O . TYR A 1 465 ? 2.019 12.002 -27.763 1.00 90.19 465 TYR A O 1
ATOM 3647 N N . ALA A 1 466 ? 1.487 11.376 -29.855 1.00 84.69 466 ALA A N 1
ATOM 3648 C CA . ALA A 1 466 ? 2.679 10.558 -30.130 1.00 84.69 466 ALA A CA 1
ATOM 3649 C C . ALA A 1 466 ? 3.994 11.120 -29.541 1.00 84.69 466 ALA A C 1
ATOM 3651 O O . ALA A 1 466 ? 4.677 10.429 -28.794 1.00 84.69 466 ALA A O 1
ATOM 3652 N N . ASP A 1 467 ? 4.304 12.397 -29.790 1.00 84.06 467 ASP A N 1
ATOM 3653 C CA . ASP A 1 467 ? 5.569 13.017 -29.349 1.00 84.06 467 ASP A CA 1
ATOM 3654 C C . ASP A 1 467 ? 5.496 13.676 -27.960 1.00 84.06 467 ASP A C 1
ATOM 3656 O O . ASP A 1 467 ? 6.479 14.213 -27.447 1.00 84.06 467 ASP A O 1
ATOM 3660 N N . ARG A 1 468 ? 4.308 13.703 -27.352 1.00 89.25 468 ARG A N 1
ATOM 3661 C CA . ARG A 1 468 ? 4.020 14.458 -26.124 1.00 89.25 468 ARG A CA 1
ATOM 3662 C C . ARG A 1 468 ? 3.223 13.658 -25.105 1.00 89.25 468 ARG A C 1
ATOM 3664 O O . ARG A 1 468 ? 2.628 14.257 -24.216 1.00 89.25 468 ARG A O 1
ATOM 3671 N N . PHE A 1 469 ? 3.191 12.333 -25.233 1.00 92.31 469 PHE A N 1
ATOM 3672 C CA . PHE A 1 469 ? 2.292 11.488 -24.454 1.00 92.31 469 PHE A CA 1
ATOM 3673 C C . PHE A 1 469 ? 2.491 11.749 -22.962 1.00 92.31 469 PHE A C 1
ATOM 3675 O O . PHE A 1 469 ? 1.589 12.245 -22.303 1.00 92.31 469 PHE A O 1
ATOM 3682 N N . TRP A 1 470 ? 3.721 11.611 -22.462 1.00 88.56 470 TRP A N 1
ATOM 3683 C CA . TRP A 1 470 ? 4.050 11.899 -21.064 1.00 88.56 470 TRP A CA 1
ATOM 3684 C C . TRP A 1 470 ? 3.799 13.350 -20.610 1.00 88.56 470 TRP A C 1
ATOM 3686 O O . TRP A 1 470 ? 3.440 13.599 -19.453 1.00 88.56 470 TRP A O 1
ATOM 3696 N N . SER A 1 471 ? 4.044 14.336 -21.475 1.00 88.75 471 SER A N 1
ATOM 3697 C CA . SER A 1 471 ? 3.904 15.752 -21.113 1.00 88.75 471 SER A CA 1
ATOM 3698 C C . SER A 1 471 ? 2.455 16.241 -21.168 1.00 88.75 471 SER A C 1
ATOM 3700 O O . SER A 1 471 ? 2.138 17.234 -20.514 1.00 88.75 471 SER A O 1
ATOM 3702 N N . ALA A 1 472 ? 1.578 15.535 -21.883 1.00 91.88 472 ALA A N 1
ATOM 3703 C CA . ALA A 1 472 ? 0.141 15.761 -21.886 1.00 91.88 472 ALA A CA 1
ATOM 3704 C C . ALA A 1 472 ? -0.495 15.153 -20.631 1.00 91.88 472 ALA A C 1
ATOM 3706 O O . ALA A 1 472 ? -0.491 13.937 -20.429 1.00 91.88 472 ALA A O 1
ATOM 3707 N N . LEU A 1 473 ? -1.047 16.016 -19.780 1.00 92.25 473 LEU A N 1
ATOM 3708 C CA . LEU A 1 473 ? -1.622 15.624 -18.496 1.00 92.25 473 LEU A CA 1
ATOM 3709 C C . LEU A 1 473 ? -2.796 14.652 -18.668 1.00 92.25 473 LEU A C 1
ATOM 3711 O O . LEU A 1 473 ? -2.980 13.748 -17.861 1.00 92.25 473 LEU A O 1
ATOM 3715 N N . GLU A 1 474 ? -3.542 14.803 -19.759 1.00 93.62 474 GLU A N 1
ATOM 3716 C CA . GLU A 1 474 ? -4.725 14.021 -20.102 1.00 93.62 474 GLU A CA 1
ATOM 3717 C C . GLU A 1 474 ? -4.421 12.530 -20.302 1.00 93.62 474 GLU A C 1
ATOM 3719 O O . GLU A 1 474 ? -5.296 11.693 -20.092 1.00 93.62 474 GLU A O 1
ATOM 3724 N N . THR A 1 475 ? -3.193 12.174 -20.690 1.00 96.00 475 THR A N 1
ATOM 3725 C CA . THR A 1 475 ? -2.834 10.783 -21.006 1.00 96.00 475 THR A CA 1
ATOM 3726 C C . THR A 1 475 ? -2.272 10.014 -19.805 1.00 96.00 475 THR A C 1
ATOM 3728 O O . THR A 1 475 ? -2.273 8.780 -19.794 1.00 96.00 475 THR A O 1
ATOM 3731 N N . ARG A 1 476 ? -1.801 10.724 -18.771 1.00 95.94 476 ARG A N 1
ATOM 3732 C CA . ARG A 1 476 ? -1.155 10.119 -17.597 1.00 95.94 476 ARG A CA 1
ATOM 3733 C C . ARG A 1 476 ? -2.064 9.169 -16.819 1.00 95.94 476 ARG A C 1
ATOM 3735 O O . ARG A 1 476 ? -1.550 8.140 -16.379 1.00 95.94 476 ARG A O 1
ATOM 3742 N N . PRO A 1 477 ? -3.381 9.424 -16.688 1.00 97.94 477 PRO A N 1
ATOM 3743 C CA . PRO A 1 477 ? -4.292 8.453 -16.093 1.00 97.94 477 PRO A CA 1
ATOM 3744 C C . PRO A 1 477 ? -4.298 7.092 -16.804 1.00 97.94 477 PRO A C 1
ATOM 3746 O O . PRO A 1 477 ? -4.264 6.050 -16.150 1.00 97.94 477 PRO A O 1
ATOM 3749 N N . LEU A 1 478 ? -4.251 7.077 -18.144 1.00 98.31 478 LEU A N 1
ATOM 3750 C CA . LEU A 1 478 ? -4.159 5.834 -18.921 1.00 98.31 478 LEU A CA 1
ATOM 3751 C C . LEU A 1 478 ? -2.828 5.113 -18.664 1.00 98.31 478 LEU A C 1
ATOM 3753 O O . LEU A 1 478 ? -2.820 3.905 -18.445 1.00 98.31 478 LEU A O 1
ATOM 3757 N N . LEU A 1 479 ? -1.712 5.845 -18.646 1.00 97.19 479 LEU A N 1
ATOM 3758 C CA . LEU A 1 479 ? -0.396 5.278 -18.333 1.00 97.19 479 LEU A CA 1
ATOM 3759 C C . LEU A 1 479 ? -0.332 4.669 -16.926 1.00 97.19 479 LEU A C 1
ATOM 3761 O O . LEU A 1 479 ? 0.276 3.618 -16.732 1.00 97.19 479 LEU A O 1
ATOM 3765 N N . ARG A 1 480 ? -0.964 5.309 -15.938 1.00 97.50 480 ARG A N 1
ATOM 3766 C CA . ARG A 1 480 ? -1.039 4.788 -14.567 1.00 97.50 480 ARG A CA 1
ATOM 3767 C C . ARG A 1 480 ? -1.899 3.528 -14.489 1.00 97.50 480 ARG A C 1
ATOM 3769 O O . ARG A 1 480 ? -1.475 2.557 -13.868 1.00 97.50 480 ARG A O 1
ATOM 3776 N N . ALA A 1 481 ? -3.034 3.499 -15.187 1.00 98.69 481 ALA A N 1
ATOM 3777 C CA . ALA A 1 481 ? -3.874 2.307 -15.274 1.00 98.69 481 ALA A CA 1
ATOM 3778 C C . ALA A 1 481 ? -3.170 1.134 -15.982 1.00 98.69 481 ALA A C 1
ATOM 3780 O O . ALA A 1 481 ? -3.233 0.007 -15.497 1.00 98.69 481 ALA A O 1
ATOM 3781 N N . LEU A 1 482 ? -2.451 1.389 -17.084 1.00 98.62 482 LEU A N 1
ATOM 3782 C CA . LEU A 1 482 ? -1.652 0.368 -17.777 1.00 98.62 482 LEU A CA 1
ATOM 3783 C C . LEU A 1 482 ? -0.539 -0.185 -16.879 1.00 98.62 482 LEU A C 1
ATOM 3785 O O . LEU A 1 482 ? -0.335 -1.395 -16.835 1.00 98.62 482 LEU A O 1
ATOM 3789 N N . HIS A 1 483 ? 0.149 0.685 -16.136 1.00 97.88 483 HIS A N 1
ATOM 3790 C CA . HIS A 1 483 ? 1.216 0.272 -15.226 1.00 97.88 483 HIS A CA 1
ATOM 3791 C C . HIS A 1 483 ? 0.706 -0.642 -14.105 1.00 97.88 483 HIS A C 1
ATOM 3793 O O . HIS A 1 483 ? 1.289 -1.697 -13.847 1.00 97.88 483 HIS A O 1
ATOM 3799 N N . GLY A 1 484 ? -0.404 -0.255 -13.467 1.00 97.38 484 GLY A N 1
ATOM 3800 C CA . GLY A 1 484 ? -1.053 -1.073 -12.445 1.00 97.38 484 GLY A CA 1
ATOM 3801 C C . GLY A 1 484 ? -1.527 -2.416 -13.001 1.00 97.38 484 GLY A C 1
ATOM 3802 O O . GLY A 1 484 ? -1.242 -3.462 -12.423 1.00 97.38 484 GLY A O 1
ATOM 3803 N N . LEU A 1 485 ? -2.148 -2.411 -14.188 1.00 98.62 485 LEU A N 1
ATOM 3804 C CA . LEU A 1 485 ? -2.591 -3.637 -14.854 1.00 98.62 485 LEU A CA 1
ATOM 3805 C C . LEU A 1 485 ? -1.423 -4.589 -15.139 1.00 98.62 485 LEU A C 1
ATOM 3807 O O . LEU A 1 485 ? -1.523 -5.777 -14.841 1.00 98.62 485 LEU A O 1
ATOM 3811 N N . ALA A 1 486 ? -0.319 -4.077 -15.690 1.00 97.38 486 ALA A N 1
ATOM 3812 C CA . ALA A 1 486 ? 0.864 -4.884 -15.969 1.00 97.38 486 ALA A CA 1
ATOM 3813 C C . ALA A 1 486 ? 1.451 -5.483 -14.682 1.00 97.38 486 ALA A C 1
ATOM 3815 O O . ALA A 1 486 ? 1.789 -6.665 -14.657 1.00 97.38 486 ALA A O 1
ATOM 3816 N N . THR A 1 487 ? 1.534 -4.686 -13.613 1.00 94.19 487 THR A N 1
ATOM 3817 C CA . THR A 1 487 ? 2.025 -5.129 -12.299 1.00 94.19 487 THR A CA 1
ATOM 3818 C C . THR A 1 487 ? 1.197 -6.301 -11.767 1.00 94.19 487 THR A C 1
ATOM 3820 O O . THR A 1 487 ? 1.755 -7.362 -11.479 1.00 94.19 487 THR A O 1
ATOM 3823 N N . GLU A 1 488 ? -0.131 -6.167 -11.728 1.00 96.00 488 GLU A N 1
ATOM 3824 C CA . GLU A 1 488 ? -1.009 -7.220 -11.206 1.00 96.00 488 GLU A CA 1
ATOM 3825 C C . GLU A 1 488 ? -1.066 -8.451 -12.120 1.00 96.00 488 GLU A C 1
ATOM 3827 O O . GLU A 1 488 ? -1.048 -9.581 -11.636 1.00 96.00 488 GLU A O 1
ATOM 3832 N N . GLN A 1 489 ? -1.043 -8.277 -13.447 1.00 96.12 489 GLN A N 1
ATOM 3833 C CA . GLN A 1 489 ? -0.937 -9.399 -14.388 1.00 96.12 489 GLN A CA 1
ATOM 3834 C C . GLN A 1 489 ? 0.331 -10.224 -14.140 1.00 96.12 489 GLN A C 1
ATOM 3836 O O . GLN A 1 489 ? 0.277 -11.455 -14.110 1.00 96.12 489 GLN A O 1
ATOM 3841 N N . LEU A 1 490 ? 1.472 -9.563 -13.930 1.00 90.06 490 LEU A N 1
ATOM 3842 C CA . LEU A 1 490 ? 2.730 -10.242 -13.631 1.00 90.06 490 LEU A CA 1
ATOM 3843 C C . LEU A 1 490 ? 2.696 -10.930 -12.259 1.00 90.06 490 LEU A C 1
ATOM 3845 O O . LEU A 1 490 ? 3.170 -12.064 -12.160 1.00 90.06 490 LEU A O 1
ATOM 3849 N N . ARG A 1 491 ? 2.104 -10.293 -11.237 1.00 87.62 491 ARG A N 1
ATOM 3850 C CA . ARG A 1 491 ? 1.924 -10.869 -9.891 1.00 87.62 491 ARG A CA 1
ATOM 3851 C C . ARG A 1 491 ? 1.055 -12.127 -9.910 1.00 87.62 491 ARG A C 1
ATOM 3853 O O . ARG A 1 491 ? 1.377 -13.110 -9.252 1.00 87.62 491 ARG A O 1
ATOM 3860 N N . LEU A 1 492 ? 0.024 -12.133 -10.751 1.00 90.31 492 LEU A N 1
ATOM 3861 C CA . LEU A 1 492 ? -0.858 -13.274 -11.017 1.00 90.31 492 LEU A CA 1
ATOM 3862 C C . LEU A 1 492 ? -0.221 -14.379 -11.875 1.00 90.31 492 LEU A C 1
ATOM 3864 O O . LEU A 1 492 ? -0.888 -15.354 -12.222 1.00 90.31 492 LEU A O 1
ATOM 3868 N N . GLY A 1 493 ? 1.038 -14.224 -12.293 1.00 92.50 493 GLY A N 1
ATOM 3869 C CA . GLY A 1 493 ? 1.706 -15.164 -13.191 1.00 92.50 493 GLY A CA 1
ATOM 3870 C C . GLY A 1 493 ? 1.206 -15.115 -14.642 1.00 92.50 493 GLY A C 1
ATOM 3871 O O . GLY A 1 493 ? 1.625 -15.940 -15.455 1.00 92.50 493 GLY A O 1
ATOM 3872 N N . ARG A 1 494 ? 0.367 -14.137 -15.015 1.00 94.38 494 ARG A N 1
ATOM 3873 C CA . ARG A 1 494 ? -0.137 -13.914 -16.385 1.00 94.38 494 ARG A CA 1
ATOM 3874 C C . ARG A 1 494 ? 0.917 -13.195 -17.233 1.00 94.38 494 ARG A C 1
ATOM 3876 O O . ARG A 1 494 ? 0.736 -12.065 -17.683 1.00 94.38 494 ARG A O 1
ATOM 3883 N N . GLN A 1 495 ? 2.055 -13.862 -17.429 1.00 92.00 495 GLN A N 1
ATOM 3884 C CA . GLN A 1 495 ? 3.260 -13.275 -18.028 1.00 92.00 495 GLN A CA 1
ATOM 3885 C C . GLN A 1 495 ? 3.025 -12.716 -19.442 1.00 92.00 495 GLN A C 1
ATOM 3887 O O . GLN A 1 495 ? 3.509 -11.632 -19.752 1.00 92.00 495 GLN A O 1
ATOM 3892 N N . ASP A 1 496 ? 2.283 -13.429 -20.299 1.00 95.25 496 ASP A N 1
ATOM 3893 C CA . ASP A 1 496 ? 1.991 -12.986 -21.675 1.00 95.25 496 ASP A CA 1
ATOM 3894 C C . ASP A 1 496 ? 1.208 -11.669 -21.717 1.00 95.25 496 ASP A C 1
ATOM 3896 O O . ASP A 1 496 ? 1.535 -10.755 -22.480 1.00 95.25 496 ASP A O 1
ATOM 3900 N N . GLU A 1 497 ? 0.180 -11.567 -20.875 1.00 97.31 497 GLU A N 1
ATOM 3901 C CA . GLU A 1 497 ? -0.661 -10.378 -20.781 1.00 97.31 497 GLU A CA 1
ATOM 3902 C C . GLU A 1 497 ? 0.141 -9.195 -20.235 1.00 97.31 497 GLU A C 1
ATOM 3904 O O . GLU A 1 497 ? 0.160 -8.135 -20.860 1.00 97.31 497 GLU A O 1
ATOM 3909 N N . GLY A 1 498 ? 0.887 -9.404 -19.144 1.00 96.44 498 GLY A N 1
ATOM 3910 C CA . GLY A 1 498 ? 1.732 -8.370 -18.546 1.00 96.44 498 GLY A CA 1
ATOM 3911 C C . GLY A 1 498 ? 2.744 -7.797 -19.540 1.00 96.44 498 GLY A C 1
ATOM 3912 O O . GLY A 1 498 ? 2.846 -6.582 -19.686 1.00 96.44 498 GLY A O 1
ATOM 3913 N N . LEU A 1 499 ? 3.444 -8.651 -20.296 1.00 95.69 499 LEU A N 1
ATOM 3914 C CA . LEU A 1 499 ? 4.405 -8.198 -21.311 1.00 95.69 499 LEU A CA 1
ATOM 3915 C C . LEU A 1 499 ? 3.734 -7.458 -22.469 1.00 95.69 499 LEU A C 1
ATOM 3917 O O . LEU A 1 499 ? 4.291 -6.488 -22.977 1.00 95.69 499 LEU A O 1
ATOM 3921 N N . THR A 1 500 ? 2.536 -7.880 -22.873 1.00 97.81 500 THR A N 1
ATOM 3922 C CA . THR A 1 500 ? 1.742 -7.153 -23.874 1.00 97.81 500 THR A CA 1
ATOM 3923 C C . THR A 1 500 ? 1.414 -5.742 -23.384 1.00 97.81 500 THR A C 1
ATOM 3925 O O . THR A 1 500 ? 1.591 -4.778 -24.130 1.00 97.81 500 THR A O 1
ATOM 3928 N N . THR A 1 501 ? 1.022 -5.600 -22.117 1.00 98.12 501 THR A N 1
ATOM 3929 C CA . THR A 1 501 ? 0.741 -4.300 -21.496 1.00 98.12 501 THR A CA 1
ATOM 3930 C C . THR A 1 501 ? 2.000 -3.428 -21.400 1.00 98.12 501 THR A C 1
ATOM 3932 O O . THR A 1 501 ? 1.954 -2.256 -21.771 1.00 98.12 501 THR A O 1
ATOM 3935 N N . LEU A 1 502 ? 3.151 -3.984 -20.994 1.00 96.94 502 LEU A N 1
ATOM 3936 C CA . LEU A 1 502 ? 4.422 -3.240 -20.939 1.00 96.94 502 LEU A CA 1
ATOM 3937 C C . LEU A 1 502 ? 4.875 -2.750 -22.327 1.00 96.94 502 LEU A C 1
ATOM 3939 O O . LEU A 1 502 ? 5.325 -1.613 -22.461 1.00 96.94 502 LEU A O 1
ATOM 3943 N N . ARG A 1 503 ? 4.722 -3.572 -23.374 1.00 97.25 503 ARG A N 1
ATOM 3944 C CA . ARG A 1 503 ? 5.011 -3.165 -24.762 1.00 97.25 503 ARG A CA 1
ATOM 3945 C C . ARG A 1 503 ? 4.127 -2.012 -25.214 1.00 97.25 503 ARG A C 1
ATOM 3947 O O . ARG A 1 503 ? 4.616 -1.072 -25.833 1.00 97.25 503 ARG A O 1
ATOM 3954 N N . GLU A 1 504 ? 2.835 -2.071 -24.898 1.00 96.50 504 GLU A N 1
ATOM 3955 C CA . GLU A 1 504 ? 1.902 -0.990 -25.217 1.00 96.50 504 GLU A CA 1
ATOM 3956 C C . GLU A 1 504 ? 2.303 0.316 -24.520 1.00 96.50 504 GLU A C 1
ATOM 3958 O O . GLU A 1 504 ? 2.292 1.376 -25.145 1.00 96.50 504 GLU A O 1
ATOM 3963 N N . MET A 1 505 ? 2.734 0.247 -23.258 1.00 96.75 505 MET A N 1
ATOM 3964 C CA . MET A 1 505 ? 3.248 1.417 -22.543 1.00 96.75 505 MET A CA 1
ATOM 3965 C C . MET A 1 505 ? 4.480 2.023 -23.223 1.00 96.75 505 MET A C 1
ATOM 3967 O O . MET A 1 505 ? 4.512 3.239 -23.404 1.00 96.75 505 MET A O 1
ATOM 3971 N N . LEU A 1 506 ? 5.455 1.211 -23.653 1.00 95.31 506 LEU A N 1
ATOM 3972 C CA . LEU A 1 506 ? 6.623 1.710 -24.395 1.00 95.31 506 LEU A CA 1
ATOM 3973 C C . LEU A 1 506 ? 6.247 2.283 -25.763 1.00 95.31 506 LEU A C 1
ATOM 3975 O O . LEU A 1 506 ? 6.802 3.295 -26.182 1.00 95.31 506 LEU A O 1
ATOM 3979 N N . ARG A 1 507 ? 5.269 1.684 -26.451 1.00 94.62 507 ARG A N 1
ATOM 3980 C CA . ARG A 1 507 ? 4.761 2.207 -27.724 1.00 94.62 507 ARG A CA 1
ATOM 3981 C C . ARG A 1 507 ? 4.128 3.592 -27.557 1.00 94.62 507 ARG A C 1
ATOM 3983 O O . ARG A 1 507 ? 4.295 4.443 -28.427 1.00 94.62 507 ARG A O 1
ATOM 3990 N N . LEU A 1 508 ? 3.369 3.801 -26.479 1.00 94.50 508 LEU A N 1
ATOM 3991 C CA . LEU A 1 508 ? 2.708 5.076 -26.180 1.00 94.50 508 LEU A CA 1
ATOM 3992 C C . LEU A 1 508 ? 3.674 6.115 -25.600 1.00 94.50 508 LEU A C 1
ATOM 3994 O O . LEU A 1 508 ? 3.537 7.300 -25.886 1.00 94.50 508 LEU A O 1
ATOM 3998 N N . ASN A 1 509 ? 4.647 5.681 -24.799 1.00 93.12 509 ASN A N 1
ATOM 3999 C CA . ASN A 1 509 ? 5.644 6.536 -24.171 1.00 93.12 509 ASN A CA 1
ATOM 4000 C C . ASN A 1 509 ? 7.071 5.992 -24.386 1.00 93.12 509 ASN A C 1
ATOM 4002 O O . ASN A 1 509 ? 7.646 5.415 -23.461 1.00 93.12 509 ASN A O 1
ATOM 4006 N N . PRO A 1 510 ? 7.681 6.219 -25.566 1.00 91.94 510 PRO A N 1
ATOM 4007 C CA . PRO A 1 510 ? 9.013 5.694 -25.881 1.00 91.94 510 PRO A CA 1
ATOM 4008 C C . PRO A 1 510 ? 10.131 6.225 -24.974 1.00 91.94 510 PRO A C 1
ATOM 4010 O O . PRO A 1 510 ? 11.126 5.544 -24.757 1.00 91.94 510 PRO A O 1
ATOM 4013 N N . ASN A 1 511 ? 9.974 7.414 -24.385 1.00 89.81 511 ASN A N 1
ATOM 4014 C CA . ASN A 1 511 ? 10.934 7.932 -23.400 1.00 89.81 511 ASN A CA 1
ATOM 4015 C C . ASN A 1 511 ? 10.859 7.198 -22.052 1.00 89.81 511 ASN A C 1
ATOM 4017 O O . ASN A 1 511 ? 11.721 7.397 -21.199 1.00 89.81 511 ASN A O 1
ATOM 4021 N N . ASP A 1 512 ? 9.814 6.390 -21.858 1.00 90.44 512 ASP A N 1
ATOM 4022 C CA . ASP A 1 512 ? 9.587 5.530 -20.708 1.00 90.44 512 ASP A CA 1
ATOM 4023 C C . ASP A 1 512 ? 9.858 6.216 -19.362 1.00 90.44 512 ASP A C 1
ATOM 4025 O O . ASP A 1 512 ? 10.689 5.818 -18.542 1.00 90.44 512 ASP A O 1
ATOM 4029 N N . ASN A 1 513 ? 9.119 7.294 -19.127 1.00 89.12 513 ASN A N 1
ATOM 4030 C CA . ASN A 1 513 ? 9.223 8.065 -17.891 1.00 89.12 513 ASN A CA 1
ATOM 4031 C C . ASN A 1 513 ? 8.802 7.276 -16.638 1.00 89.12 513 ASN A C 1
ATOM 4033 O O . ASN A 1 513 ? 9.072 7.737 -15.532 1.00 89.12 513 ASN A O 1
ATOM 4037 N N . GLN A 1 514 ? 8.140 6.126 -16.803 1.00 87.44 514 GLN A N 1
ATOM 4038 C CA . GLN A 1 514 ? 7.729 5.237 -15.711 1.00 87.44 514 GLN A CA 1
ATOM 4039 C C . GLN A 1 514 ? 8.717 4.085 -15.471 1.00 87.44 514 GLN A C 1
ATOM 4041 O O . GLN A 1 514 ? 8.587 3.388 -14.471 1.00 87.44 514 GLN A O 1
ATOM 4046 N N . GLY A 1 515 ? 9.713 3.894 -16.342 1.00 91.88 515 GLY A N 1
ATOM 4047 C CA . GLY A 1 515 ? 10.760 2.888 -16.162 1.00 91.88 515 GLY A CA 1
ATOM 4048 C C . GLY A 1 515 ? 10.332 1.451 -16.474 1.00 91.88 515 GLY A C 1
ATOM 4049 O O . GLY A 1 515 ? 10.972 0.509 -16.001 1.00 91.88 515 GLY A O 1
ATOM 4050 N N . VAL A 1 516 ? 9.283 1.238 -17.274 1.00 94.12 516 VAL A N 1
ATOM 4051 C CA . VAL A 1 516 ? 8.799 -0.115 -17.594 1.00 94.12 516 VAL A CA 1
ATOM 4052 C C . VAL A 1 516 ? 9.788 -0.931 -18.429 1.00 94.12 516 VAL A C 1
ATOM 4054 O O . VAL A 1 516 ? 9.760 -2.165 -18.396 1.00 94.12 516 VAL A O 1
ATOM 4057 N N . ARG A 1 517 ? 10.725 -0.278 -19.126 1.00 94.75 517 ARG A N 1
ATOM 4058 C CA . ARG A 1 517 ? 11.799 -0.946 -19.879 1.00 94.75 517 ARG A CA 1
ATOM 4059 C C . ARG A 1 517 ? 12.683 -1.826 -18.994 1.00 94.75 517 ARG A C 1
ATOM 4061 O O . ARG A 1 517 ? 13.108 -2.893 -19.435 1.00 94.75 517 ARG A O 1
ATOM 4068 N N . TYR A 1 518 ? 12.892 -1.437 -17.731 1.00 92.00 518 TYR A N 1
ATOM 4069 C CA . TYR A 1 518 ? 13.677 -2.215 -16.764 1.00 92.00 518 TYR A CA 1
ATOM 4070 C C . TYR A 1 518 ? 12.977 -3.510 -16.344 1.00 92.00 518 TYR A C 1
ATOM 4072 O O . TYR A 1 518 ? 13.626 -4.454 -15.899 1.00 92.00 518 TYR A O 1
ATOM 4080 N N . TRP A 1 519 ? 11.656 -3.577 -16.513 1.00 90.25 519 TRP A N 1
ATOM 4081 C CA . TRP A 1 519 ? 10.853 -4.756 -16.212 1.00 90.25 519 TRP A CA 1
ATOM 4082 C C . TRP A 1 519 ? 10.731 -5.661 -17.434 1.00 90.25 519 TRP A C 1
ATOM 4084 O O . TRP A 1 519 ? 10.789 -6.887 -17.298 1.00 90.25 519 TRP A O 1
ATOM 4094 N N . LEU A 1 520 ? 10.575 -5.054 -18.615 1.00 95.56 520 LEU A N 1
ATOM 4095 C CA . LEU A 1 520 ? 10.397 -5.749 -19.884 1.00 95.56 520 LEU A CA 1
ATOM 4096 C C . LEU A 1 520 ? 11.671 -6.487 -20.314 1.00 95.56 520 LEU A C 1
ATOM 4098 O O . LEU A 1 520 ? 11.608 -7.683 -20.600 1.00 95.56 520 LEU A O 1
ATOM 4102 N N . LEU A 1 521 ? 12.829 -5.814 -20.314 1.00 96.62 521 LEU A N 1
ATOM 4103 C CA . LEU A 1 521 ? 14.067 -6.368 -20.872 1.00 96.62 521 LEU A CA 1
ATOM 4104 C C . LEU A 1 521 ? 14.484 -7.712 -20.236 1.00 96.62 521 LEU A C 1
ATOM 4106 O O . LEU A 1 521 ? 14.659 -8.681 -20.983 1.00 96.62 521 LEU A O 1
ATOM 4110 N N . PRO A 1 522 ? 14.606 -7.846 -18.897 1.00 94.50 522 PRO A N 1
ATOM 4111 C CA . PRO A 1 522 ? 14.971 -9.125 -18.291 1.00 94.50 522 PRO A CA 1
ATOM 4112 C C . PRO A 1 522 ? 13.951 -10.232 -18.588 1.00 94.50 522 PRO A C 1
ATOM 4114 O O . PRO A 1 522 ? 14.325 -11.382 -18.813 1.00 94.50 522 PRO A O 1
ATOM 4117 N N . ARG A 1 523 ? 12.657 -9.899 -18.657 1.00 94.38 523 ARG A N 1
ATOM 4118 C CA . ARG A 1 523 ? 11.588 -10.873 -18.921 1.00 94.38 523 ARG A CA 1
ATOM 4119 C C . ARG A 1 523 ? 11.587 -11.374 -20.366 1.00 94.38 523 ARG A C 1
ATOM 4121 O O . ARG A 1 523 ? 11.381 -12.570 -20.579 1.00 94.38 523 ARG A O 1
ATOM 4128 N N . LEU A 1 524 ? 11.887 -10.513 -21.343 1.00 95.62 524 LEU A N 1
ATOM 4129 C CA . LEU A 1 524 ? 12.110 -10.929 -22.736 1.00 95.62 524 LEU A CA 1
ATOM 4130 C C . LEU A 1 524 ? 13.257 -11.945 -22.819 1.00 95.62 524 LEU A C 1
ATOM 4132 O O . LEU A 1 524 ? 13.126 -13.002 -23.441 1.00 95.62 524 LEU A O 1
ATOM 4136 N N . ILE A 1 525 ? 14.367 -11.666 -22.127 1.00 96.19 525 ILE A N 1
ATOM 4137 C CA . ILE A 1 525 ? 15.511 -12.584 -22.065 1.00 96.19 525 ILE A CA 1
ATOM 4138 C C . ILE A 1 525 ? 15.110 -13.894 -21.390 1.00 96.19 525 ILE A C 1
ATOM 4140 O O . ILE A 1 525 ? 15.443 -14.953 -21.922 1.00 96.19 525 ILE A O 1
ATOM 4144 N N . ALA A 1 526 ? 14.376 -13.837 -20.275 1.00 94.12 526 ALA A N 1
ATOM 4145 C CA . ALA A 1 526 ? 13.944 -15.018 -19.534 1.00 94.12 526 ALA A CA 1
ATOM 4146 C C . ALA A 1 526 ? 13.124 -15.984 -20.401 1.00 94.12 526 ALA A C 1
ATOM 4148 O O . ALA A 1 526 ? 13.362 -17.193 -20.420 1.00 94.12 526 ALA A O 1
ATOM 4149 N N . ARG A 1 527 ? 12.224 -15.432 -21.218 1.00 92.69 527 ARG A N 1
ATOM 4150 C CA . ARG A 1 527 ? 11.379 -16.184 -22.156 1.00 92.69 527 ARG A CA 1
ATOM 4151 C C . ARG A 1 527 ? 12.090 -16.618 -23.434 1.00 92.69 527 ARG A C 1
ATOM 4153 O O . ARG A 1 527 ? 11.557 -17.410 -24.205 1.00 92.69 527 ARG A O 1
ATOM 4160 N N . GLY A 1 528 ? 13.307 -16.133 -23.665 1.00 93.31 528 GLY A N 1
ATOM 4161 C CA . GLY A 1 528 ? 14.058 -16.419 -24.881 1.00 93.31 528 GLY A CA 1
ATOM 4162 C C . GLY A 1 528 ? 13.618 -15.626 -26.102 1.00 93.31 528 GLY A C 1
ATOM 4163 O O . GLY A 1 528 ? 13.970 -16.001 -27.220 1.00 93.31 528 GLY A O 1
ATOM 4164 N N . GLU A 1 529 ? 12.930 -14.508 -25.899 1.00 95.31 529 GLU A N 1
ATOM 4165 C CA . GLU A 1 529 ? 12.536 -13.552 -26.936 1.00 95.31 529 GLU A CA 1
ATOM 4166 C C . GLU A 1 529 ? 13.735 -12.647 -27.283 1.00 95.31 529 GLU A C 1
ATOM 4168 O O . GLU A 1 529 ? 13.722 -11.428 -27.144 1.00 95.31 529 GLU A O 1
ATOM 4173 N N . VAL A 1 530 ? 14.839 -13.281 -27.700 1.00 94.00 530 VAL A N 1
ATOM 4174 C CA . VAL A 1 530 ? 16.158 -12.636 -27.806 1.00 94.00 530 VAL A CA 1
ATOM 4175 C C . VAL A 1 530 ? 16.202 -11.548 -28.880 1.00 94.00 530 VAL A C 1
ATOM 4177 O O . VAL A 1 530 ? 16.956 -10.598 -28.733 1.00 94.00 530 VAL A O 1
ATOM 4180 N N . ALA A 1 531 ? 15.441 -11.690 -29.970 1.00 96.25 531 ALA A N 1
ATOM 4181 C CA . ALA A 1 531 ? 15.412 -10.684 -31.034 1.00 96.25 531 ALA A CA 1
ATOM 4182 C C . ALA A 1 531 ? 14.856 -9.344 -30.527 1.00 96.25 531 ALA A C 1
ATOM 4184 O O . ALA A 1 531 ? 15.507 -8.319 -30.678 1.00 96.25 531 ALA A O 1
ATOM 4185 N N . GLU A 1 532 ? 13.720 -9.376 -29.833 1.00 96.62 532 GLU A N 1
ATOM 4186 C CA . GLU A 1 532 ? 13.116 -8.176 -29.252 1.00 96.62 532 GLU A CA 1
ATOM 4187 C C . GLU A 1 532 ? 13.978 -7.595 -28.123 1.00 96.62 532 GLU A C 1
ATOM 4189 O O . GLU A 1 532 ? 14.135 -6.383 -28.020 1.00 96.62 532 GLU A O 1
ATOM 4194 N N . ALA A 1 533 ? 14.617 -8.445 -27.310 1.00 96.88 533 ALA A N 1
ATOM 4195 C CA . ALA A 1 533 ? 15.569 -7.971 -26.307 1.00 96.88 533 ALA A CA 1
ATOM 4196 C C . ALA A 1 533 ? 16.752 -7.209 -26.941 1.00 96.88 533 ALA A C 1
ATOM 4198 O O . ALA A 1 533 ? 17.214 -6.223 -26.377 1.00 96.88 533 ALA A O 1
ATOM 4199 N N . GLU A 1 534 ? 17.252 -7.642 -28.104 1.00 96.62 534 GLU A N 1
ATOM 4200 C CA . GLU A 1 534 ? 18.310 -6.932 -28.837 1.00 96.62 534 GLU A CA 1
ATOM 4201 C C . GLU A 1 534 ? 17.838 -5.593 -29.412 1.00 96.62 534 GLU A C 1
ATOM 4203 O O . GLU A 1 534 ? 18.598 -4.627 -29.355 1.00 96.62 534 GLU A O 1
ATOM 4208 N N . GLU A 1 535 ? 16.613 -5.533 -29.937 1.00 96.94 535 GLU A N 1
ATOM 4209 C CA . GLU A 1 535 ? 15.990 -4.289 -30.409 1.00 96.94 535 GLU A CA 1
ATOM 4210 C C . GLU A 1 535 ? 15.856 -3.292 -29.254 1.00 96.94 535 GLU A C 1
ATOM 4212 O O . GLU A 1 535 ? 16.368 -2.179 -29.337 1.00 96.94 535 GLU A O 1
ATOM 4217 N N . LEU A 1 536 ? 15.323 -3.737 -28.115 1.00 96.88 536 LEU A N 1
ATOM 4218 C CA . LEU A 1 536 ? 15.178 -2.903 -26.926 1.00 96.88 536 LEU A CA 1
ATOM 4219 C C . LEU A 1 536 ? 16.540 -2.417 -26.385 1.00 96.88 536 LEU A C 1
ATOM 4221 O O . LEU A 1 536 ? 16.698 -1.253 -26.026 1.00 96.88 536 LEU A O 1
ATOM 4225 N N . LEU A 1 537 ? 17.566 -3.281 -26.378 1.00 96.56 537 LEU A N 1
ATOM 4226 C CA . LEU A 1 537 ? 18.960 -2.914 -26.064 1.00 96.56 537 LEU A CA 1
ATOM 4227 C C . LEU A 1 537 ? 19.561 -1.891 -27.039 1.00 96.56 537 LEU A C 1
ATOM 4229 O O . LEU A 1 537 ? 20.545 -1.234 -26.680 1.00 96.56 537 LEU A O 1
ATOM 4233 N N . ALA A 1 538 ? 19.065 -1.809 -28.273 1.00 96.12 538 ALA A N 1
ATOM 4234 C CA . ALA A 1 538 ? 19.504 -0.826 -29.256 1.00 96.12 538 ALA A CA 1
ATOM 4235 C C . ALA A 1 538 ? 18.765 0.508 -29.080 1.00 96.12 538 ALA A C 1
ATOM 4237 O O . ALA A 1 538 ? 19.418 1.551 -29.099 1.00 96.12 538 ALA A O 1
ATOM 4238 N N . ASP A 1 539 ? 17.454 0.467 -28.836 1.00 94.69 539 ASP A N 1
ATOM 4239 C CA . ASP A 1 539 ? 16.614 1.655 -28.638 1.00 94.69 539 ASP A CA 1
ATOM 4240 C C . ASP A 1 539 ? 17.043 2.478 -27.413 1.00 94.69 539 ASP A C 1
ATOM 4242 O O . ASP A 1 539 ? 17.003 3.706 -27.442 1.00 94.69 539 ASP A O 1
ATOM 4246 N N . TYR A 1 540 ? 17.539 1.812 -26.365 1.00 94.88 540 TYR A N 1
ATOM 4247 C CA . TYR A 1 540 ? 18.027 2.442 -25.131 1.00 94.88 540 TYR A CA 1
ATOM 4248 C C . TYR A 1 540 ? 19.539 2.249 -24.930 1.00 94.88 540 TYR A C 1
ATOM 4250 O O . TYR A 1 540 ? 20.012 1.967 -23.830 1.00 94.88 540 TYR A O 1
ATOM 4258 N N . ALA A 1 541 ? 20.330 2.378 -26.000 1.00 92.38 541 ALA A N 1
ATOM 4259 C CA . ALA A 1 541 ? 21.781 2.166 -25.942 1.00 92.38 541 ALA A CA 1
ATOM 4260 C C . ALA A 1 541 ? 22.532 3.121 -24.990 1.00 92.38 541 ALA A C 1
ATOM 4262 O O . ALA A 1 541 ? 23.597 2.749 -24.493 1.00 92.38 541 ALA A O 1
ATOM 4263 N N . ASP A 1 542 ? 21.974 4.309 -24.738 1.00 89.69 542 ASP A N 1
ATOM 4264 C CA . ASP A 1 542 ? 22.561 5.356 -23.891 1.00 89.69 542 ASP A CA 1
ATOM 4265 C C . ASP A 1 542 ? 22.130 5.267 -22.413 1.00 89.69 542 ASP A C 1
ATOM 4267 O O . ASP A 1 542 ? 22.544 6.092 -21.597 1.00 89.69 542 ASP A O 1
ATOM 4271 N N . ASP A 1 543 ? 21.296 4.288 -22.047 1.00 90.50 543 ASP A N 1
ATOM 4272 C CA . ASP A 1 543 ? 20.870 4.096 -20.662 1.00 90.50 543 ASP A CA 1
ATOM 4273 C C . ASP A 1 543 ? 22.025 3.536 -19.812 1.00 90.50 543 ASP A C 1
ATOM 4275 O O . ASP A 1 543 ? 22.680 2.549 -20.162 1.00 90.50 543 ASP A O 1
ATOM 4279 N N . LEU A 1 544 ? 22.300 4.216 -18.698 1.00 88.81 544 LEU A N 1
ATOM 4280 C CA . LEU A 1 544 ? 23.482 3.985 -17.871 1.00 88.81 544 LEU A CA 1
ATOM 4281 C C . LEU A 1 544 ? 23.237 3.015 -16.715 1.00 88.81 544 LEU A C 1
ATOM 4283 O O . LEU A 1 544 ? 24.205 2.620 -16.065 1.00 88.81 544 LEU A O 1
ATOM 4287 N N . MET A 1 545 ? 21.984 2.633 -16.444 1.00 92.69 545 MET A N 1
ATOM 4288 C CA . MET A 1 545 ? 21.694 1.746 -15.320 1.00 92.69 545 MET A CA 1
ATOM 4289 C C . MET A 1 545 ? 22.273 0.351 -15.535 1.00 92.69 545 MET A C 1
ATOM 4291 O O . MET A 1 545 ? 22.191 -0.208 -16.632 1.00 92.69 545 MET A O 1
ATOM 4295 N N . ALA A 1 546 ? 22.779 -0.260 -14.462 1.00 94.06 546 ALA A N 1
ATOM 4296 C CA . ALA A 1 546 ? 23.475 -1.543 -14.518 1.00 94.06 546 ALA A CA 1
ATOM 4297 C C . ALA A 1 546 ? 22.638 -2.691 -15.122 1.00 94.06 546 ALA A C 1
ATOM 4299 O O . ALA A 1 546 ? 23.209 -3.601 -15.724 1.00 94.06 546 ALA A O 1
ATOM 4300 N N . VAL A 1 547 ? 21.301 -2.636 -15.080 1.00 94.94 547 VAL A N 1
ATOM 4301 C CA . VAL A 1 547 ? 20.421 -3.585 -15.796 1.00 94.94 547 VAL A CA 1
ATOM 4302 C C . VAL A 1 547 ? 20.842 -3.775 -17.261 1.00 94.94 547 VAL A C 1
ATOM 4304 O O . VAL A 1 547 ? 20.929 -4.909 -17.739 1.00 94.94 547 VAL A O 1
ATOM 4307 N N . TRP A 1 548 ? 21.160 -2.690 -17.972 1.00 95.75 548 TRP A N 1
ATOM 4308 C CA . TRP A 1 548 ? 21.439 -2.702 -19.410 1.00 95.75 548 TRP A CA 1
ATOM 4309 C C . TRP A 1 548 ? 22.725 -3.433 -19.801 1.00 95.75 548 TRP A C 1
ATOM 4311 O O . TRP A 1 548 ? 22.651 -4.376 -20.600 1.00 95.75 548 TRP A O 1
ATOM 4321 N N . PRO A 1 549 ? 23.917 -3.070 -19.285 1.00 96.19 549 PRO A N 1
ATOM 4322 C CA . PRO A 1 549 ? 25.141 -3.762 -19.657 1.00 96.19 549 PRO A CA 1
ATOM 4323 C C . PRO A 1 549 ? 25.143 -5.226 -19.188 1.00 96.19 549 PRO A C 1
ATOM 4325 O O . PRO A 1 549 ? 25.655 -6.082 -19.916 1.00 96.19 549 PRO A O 1
ATOM 4328 N N . TYR A 1 550 ? 24.513 -5.551 -18.050 1.00 97.56 550 TYR A N 1
ATOM 4329 C CA . TYR A 1 550 ? 24.359 -6.944 -17.609 1.00 97.56 550 TYR A CA 1
ATOM 4330 C C . TYR A 1 550 ? 23.439 -7.743 -18.544 1.00 97.56 550 TYR A C 1
ATOM 4332 O O . TYR A 1 550 ? 23.815 -8.833 -18.982 1.00 97.56 550 TYR A O 1
ATOM 4340 N N . CYS A 1 551 ? 22.285 -7.199 -18.937 1.00 97.44 551 CYS A N 1
ATOM 4341 C CA . CYS A 1 551 ? 21.400 -7.844 -19.910 1.00 97.44 551 CYS A CA 1
ATOM 4342 C C . CYS A 1 551 ? 22.068 -8.010 -21.285 1.00 97.44 551 CYS A C 1
ATOM 4344 O O . CYS A 1 551 ? 21.944 -9.064 -21.910 1.00 97.44 551 CYS A O 1
ATOM 4346 N N . ARG A 1 552 ? 22.850 -7.022 -21.742 1.00 97.12 552 ARG A N 1
ATOM 4347 C CA . ARG A 1 552 ? 23.606 -7.098 -23.004 1.00 97.12 552 ARG A CA 1
ATOM 4348 C C . ARG A 1 552 ? 24.645 -8.223 -22.982 1.00 97.12 552 ARG A C 1
ATOM 4350 O O . ARG A 1 552 ? 24.776 -8.964 -23.961 1.00 97.12 552 ARG A O 1
ATOM 4357 N N . ALA A 1 553 ? 25.361 -8.381 -21.868 1.00 97.50 553 ALA A N 1
ATOM 4358 C CA . ALA A 1 553 ? 26.293 -9.488 -21.670 1.00 97.50 553 ALA A CA 1
ATOM 4359 C C . ALA A 1 553 ? 25.570 -10.847 -21.683 1.00 97.50 553 ALA A C 1
ATOM 4361 O O . ALA A 1 553 ? 26.010 -11.768 -22.377 1.00 97.50 553 ALA A O 1
ATOM 4362 N N . LEU A 1 554 ? 24.433 -10.947 -20.986 1.00 98.19 554 LEU A N 1
ATOM 4363 C CA . LEU A 1 554 ? 23.619 -12.159 -20.914 1.00 98.19 554 LEU A CA 1
ATOM 4364 C C . LEU A 1 554 ? 23.049 -12.571 -22.279 1.00 98.19 554 LEU A C 1
ATOM 4366 O O . LEU A 1 554 ? 23.128 -13.742 -22.643 1.00 98.19 554 LEU A O 1
ATOM 4370 N N . VAL A 1 555 ? 22.531 -11.625 -23.068 1.00 97.75 555 VAL A N 1
ATOM 4371 C CA . VAL A 1 555 ? 22.038 -11.875 -24.435 1.00 97.75 555 VAL A CA 1
ATOM 4372 C C . VAL A 1 555 ? 23.152 -12.422 -25.330 1.00 97.75 555 VAL A C 1
ATOM 4374 O O . VAL A 1 555 ? 22.959 -13.427 -26.021 1.00 97.75 555 VAL A O 1
ATOM 4377 N N . SER A 1 556 ? 24.342 -11.815 -25.274 1.00 97.44 556 SER A N 1
ATOM 4378 C CA . SER A 1 556 ? 25.505 -12.278 -26.040 1.00 97.44 556 SER A CA 1
ATOM 4379 C C . SER A 1 556 ? 25.924 -13.698 -25.648 1.00 97.44 556 SER A C 1
ATOM 4381 O O . SER A 1 556 ? 26.161 -14.541 -26.520 1.00 97.44 556 SER A O 1
ATOM 4383 N N . PHE A 1 557 ? 25.955 -13.985 -24.343 1.00 97.69 557 PHE A N 1
ATOM 4384 C CA . PHE A 1 557 ? 26.240 -15.319 -23.820 1.00 97.69 557 PHE A CA 1
ATOM 4385 C C . PHE A 1 557 ? 25.173 -16.338 -24.234 1.00 97.69 557 PHE A C 1
ATOM 4387 O O . PHE A 1 557 ? 25.512 -17.418 -24.706 1.00 97.69 557 PHE A O 1
ATOM 4394 N N . ARG A 1 558 ? 23.885 -15.992 -24.148 1.00 95.94 558 ARG A N 1
ATOM 4395 C CA . ARG A 1 558 ? 22.783 -16.877 -24.549 1.00 95.94 558 ARG A CA 1
ATOM 4396 C C . ARG A 1 558 ? 22.876 -17.281 -26.023 1.00 95.94 558 ARG A C 1
ATOM 4398 O O . ARG A 1 558 ? 22.597 -18.429 -26.355 1.00 95.94 558 ARG A O 1
ATOM 4405 N N . ARG A 1 559 ? 23.267 -16.360 -26.912 1.00 94.69 559 ARG A N 1
ATOM 4406 C CA . ARG A 1 559 ? 23.377 -16.638 -28.356 1.00 94.69 559 ARG A CA 1
ATOM 4407 C C . ARG A 1 559 ? 24.623 -17.411 -28.752 1.00 94.69 559 ARG A C 1
ATOM 4409 O O . ARG A 1 559 ? 24.568 -18.235 -29.663 1.00 94.69 559 ARG A O 1
ATOM 4416 N N . HIS A 1 560 ? 25.757 -17.087 -28.142 1.00 95.38 560 HIS A N 1
ATOM 4417 C CA . HIS A 1 560 ? 27.061 -17.511 -28.656 1.00 95.38 560 HIS A CA 1
ATOM 4418 C C . HIS A 1 560 ? 27.878 -18.323 -27.651 1.00 95.38 560 HIS A C 1
ATOM 4420 O O . HIS A 1 560 ? 28.948 -18.826 -27.993 1.00 95.38 560 HIS A O 1
ATOM 4426 N N . GLY A 1 561 ? 27.386 -18.468 -26.424 1.00 95.88 561 GLY A N 1
ATOM 4427 C CA . GLY A 1 561 ? 28.127 -19.021 -25.304 1.00 95.88 561 GLY A CA 1
ATOM 4428 C C . GLY A 1 561 ? 29.268 -18.109 -24.857 1.00 95.88 561 GLY A C 1
ATOM 4429 O O . GLY A 1 561 ? 29.313 -16.905 -25.127 1.00 95.88 561 GLY A O 1
ATOM 4430 N N . ASP A 1 562 ? 30.234 -18.715 -24.172 1.00 97.00 562 ASP A N 1
ATOM 4431 C CA . ASP A 1 562 ? 31.400 -18.026 -23.629 1.00 97.00 562 ASP A CA 1
ATOM 4432 C C . ASP A 1 562 ? 32.423 -17.655 -24.722 1.00 97.00 562 ASP A C 1
ATOM 4434 O O . ASP A 1 562 ? 33.427 -18.340 -24.938 1.00 97.00 562 ASP A O 1
ATOM 4438 N N . THR A 1 563 ? 32.165 -16.554 -25.427 1.00 97.62 563 THR A N 1
ATOM 4439 C CA . THR A 1 563 ? 33.035 -16.016 -26.484 1.00 97.62 563 THR A CA 1
ATOM 4440 C C . THR A 1 563 ? 33.827 -14.792 -26.016 1.00 97.62 563 THR A C 1
ATOM 4442 O O . THR A 1 563 ? 33.416 -14.102 -25.083 1.00 97.62 563 THR A O 1
ATOM 4445 N N . PRO A 1 564 ? 34.933 -14.423 -26.696 1.00 96.94 564 PRO A N 1
ATOM 4446 C CA . PRO A 1 564 ? 35.634 -13.169 -26.413 1.00 96.94 564 PRO A CA 1
ATOM 4447 C C . PRO A 1 564 ? 34.741 -11.922 -26.497 1.00 96.94 564 PRO A C 1
ATOM 4449 O O . PRO A 1 564 ? 34.998 -10.946 -25.801 1.00 96.94 564 PRO A O 1
ATOM 4452 N N . ALA A 1 565 ? 33.700 -11.936 -27.336 1.00 95.50 565 ALA A N 1
ATOM 4453 C CA . ALA A 1 565 ? 32.740 -10.839 -27.426 1.00 95.50 565 ALA A CA 1
ATOM 4454 C C . ALA A 1 565 ? 31.846 -10.763 -26.178 1.00 95.50 565 ALA A C 1
ATOM 4456 O O . ALA A 1 565 ? 31.782 -9.702 -25.560 1.00 95.50 565 ALA A O 1
ATOM 4457 N N . ALA A 1 566 ? 31.252 -11.887 -25.761 1.00 96.62 566 ALA A N 1
ATOM 4458 C CA . ALA A 1 566 ? 30.432 -11.960 -24.550 1.00 96.62 566 ALA A CA 1
ATOM 4459 C C . ALA A 1 566 ? 31.233 -11.583 -23.291 1.00 96.62 566 ALA A C 1
ATOM 4461 O O . ALA A 1 566 ? 30.754 -10.825 -22.452 1.00 96.62 566 ALA A O 1
ATOM 4462 N N . ARG A 1 567 ? 32.493 -12.035 -23.190 1.00 97.69 567 ARG A N 1
ATOM 4463 C CA . ARG A 1 567 ? 33.395 -11.671 -22.081 1.00 97.69 567 ARG A CA 1
ATOM 4464 C C . ARG A 1 567 ? 33.670 -10.172 -22.010 1.00 97.69 567 ARG A C 1
ATOM 4466 O O . ARG A 1 567 ? 33.625 -9.618 -20.922 1.00 97.69 567 ARG A O 1
ATOM 4473 N N . ARG A 1 568 ? 33.910 -9.509 -23.147 1.00 97.38 568 ARG A N 1
ATOM 4474 C CA . ARG A 1 568 ? 34.113 -8.047 -23.183 1.00 97.38 568 ARG A CA 1
ATOM 4475 C C . ARG A 1 568 ? 32.872 -7.279 -22.733 1.00 97.38 568 ARG A C 1
ATOM 4477 O O . ARG A 1 568 ? 32.998 -6.276 -22.041 1.00 97.38 568 ARG A O 1
ATOM 4484 N N . LEU A 1 569 ? 31.683 -7.749 -23.109 1.00 97.19 569 LEU A N 1
ATOM 4485 C CA . LEU A 1 569 ? 30.428 -7.153 -22.648 1.00 97.19 569 LEU A CA 1
ATOM 4486 C C . LEU A 1 569 ? 30.253 -7.330 -21.137 1.00 97.19 569 LEU A C 1
ATOM 4488 O O . LEU A 1 569 ? 29.892 -6.375 -20.457 1.00 97.19 569 LEU A O 1
ATOM 4492 N N . LEU A 1 570 ? 30.585 -8.507 -20.600 1.00 97.56 570 LEU A N 1
ATOM 4493 C CA . LEU A 1 570 ? 30.566 -8.731 -19.157 1.00 97.56 570 LEU A CA 1
ATOM 4494 C C . LEU A 1 570 ? 31.607 -7.877 -18.418 1.00 97.56 570 LEU A C 1
ATOM 4496 O O . LEU A 1 570 ? 31.293 -7.312 -17.380 1.00 97.56 570 LEU A O 1
ATOM 4500 N N . GLU A 1 571 ? 32.821 -7.725 -18.950 1.00 96.81 571 GLU A N 1
ATOM 4501 C CA . GLU A 1 571 ? 33.834 -6.817 -18.389 1.00 96.81 571 GLU A CA 1
ATOM 4502 C C . GLU A 1 571 ? 33.325 -5.366 -18.335 1.00 96.81 571 GLU A C 1
ATOM 4504 O O . GLU A 1 571 ? 33.544 -4.670 -17.342 1.00 96.81 571 GLU A O 1
ATOM 4509 N N . SER A 1 572 ? 32.591 -4.921 -19.362 1.00 94.75 572 SER A N 1
ATOM 4510 C CA . SER A 1 572 ? 31.932 -3.611 -19.362 1.00 94.75 572 SER A CA 1
ATOM 4511 C C . SER A 1 572 ? 30.845 -3.515 -18.288 1.00 94.75 572 SER A C 1
ATOM 4513 O O . SER A 1 572 ? 30.760 -2.496 -17.611 1.00 94.75 572 SER A O 1
ATOM 4515 N N . ALA A 1 573 ? 30.042 -4.565 -18.102 1.00 96.31 573 ALA A N 1
ATOM 4516 C CA . ALA A 1 573 ? 29.005 -4.616 -17.072 1.00 96.31 573 ALA A CA 1
ATOM 4517 C C . ALA A 1 573 ? 29.585 -4.572 -15.652 1.00 96.31 573 ALA A C 1
ATOM 4519 O O . ALA A 1 573 ? 29.141 -3.781 -14.824 1.00 96.31 573 ALA A O 1
ATOM 4520 N N . LEU A 1 574 ? 30.646 -5.343 -15.403 1.00 96.12 574 LEU A N 1
ATOM 4521 C CA . LEU A 1 574 ? 31.391 -5.328 -14.142 1.00 96.12 574 LEU A CA 1
ATOM 4522 C C . LEU A 1 574 ? 32.025 -3.960 -13.859 1.00 96.12 574 LEU A C 1
ATOM 4524 O O . LEU A 1 574 ? 32.149 -3.573 -12.702 1.00 96.12 574 LEU A O 1
ATOM 4528 N N . SER A 1 575 ? 32.430 -3.237 -14.906 1.00 94.44 575 SER A N 1
ATOM 4529 C CA . SER A 1 575 ? 32.981 -1.884 -14.775 1.00 94.44 575 SER A CA 1
ATOM 4530 C C . SER A 1 575 ? 31.899 -0.837 -14.499 1.00 94.44 575 SER A C 1
ATOM 4532 O O . SER A 1 575 ? 32.181 0.136 -13.809 1.00 94.44 575 SER A O 1
ATOM 4534 N N . ALA A 1 576 ? 30.686 -1.029 -15.031 1.00 94.19 576 ALA A N 1
ATOM 4535 C CA . ALA A 1 576 ? 29.548 -0.149 -14.776 1.00 94.19 576 ALA A CA 1
ATOM 4536 C C . ALA A 1 576 ? 29.059 -0.276 -13.329 1.00 94.19 576 ALA A C 1
ATOM 4538 O O . ALA A 1 576 ? 28.879 0.730 -12.653 1.00 94.19 576 ALA A O 1
ATOM 4539 N N . ASN A 1 577 ? 28.904 -1.509 -12.836 1.00 95.38 577 ASN A N 1
ATOM 4540 C CA . ASN A 1 577 ? 28.612 -1.748 -11.429 1.00 95.38 577 ASN A CA 1
ATOM 4541 C C . ASN A 1 577 ? 29.213 -3.093 -10.961 1.00 95.38 577 ASN A C 1
ATOM 4543 O O . ASN A 1 577 ? 28.723 -4.161 -11.356 1.00 95.38 577 ASN A O 1
ATOM 4547 N N . PRO A 1 578 ? 30.262 -3.074 -10.113 1.00 94.44 578 PRO A N 1
ATOM 4548 C CA . PRO A 1 578 ? 30.946 -4.282 -9.654 1.00 94.44 578 PRO A CA 1
ATOM 4549 C C . PRO A 1 578 ? 30.202 -5.022 -8.531 1.00 94.44 578 PRO A C 1
ATOM 4551 O O . PRO A 1 578 ? 30.603 -6.131 -8.178 1.00 94.44 578 PRO A O 1
ATOM 4554 N N . HIS A 1 579 ? 29.145 -4.435 -7.957 1.00 93.94 579 HIS A N 1
ATOM 4555 C CA . HIS A 1 579 ? 28.402 -5.010 -6.832 1.00 93.94 579 HIS A CA 1
ATOM 4556 C C . HIS A 1 579 ? 27.302 -5.985 -7.279 1.00 93.94 579 HIS A C 1
ATOM 4558 O O . HIS A 1 579 ? 27.007 -6.938 -6.559 1.00 93.94 579 HIS A O 1
ATOM 4564 N N . VAL A 1 580 ? 26.751 -5.813 -8.487 1.00 94.50 580 VAL A N 1
ATOM 4565 C CA . VAL A 1 580 ? 25.671 -6.653 -9.052 1.00 94.50 580 VAL A CA 1
ATOM 4566 C C . VAL A 1 580 ? 25.945 -8.166 -8.979 1.00 94.50 580 VAL A C 1
ATOM 4568 O O . VAL A 1 580 ? 25.029 -8.901 -8.603 1.00 94.50 580 VAL A O 1
ATOM 4571 N N . PRO A 1 581 ? 27.158 -8.690 -9.267 1.00 95.81 581 PRO A N 1
ATOM 4572 C CA . PRO A 1 581 ? 27.403 -10.128 -9.217 1.00 95.81 581 PRO A CA 1
ATOM 4573 C C . PRO A 1 581 ? 27.252 -10.704 -7.811 1.00 95.81 581 PRO A C 1
ATOM 4575 O O . PRO A 1 581 ? 26.887 -11.866 -7.679 1.00 95.81 581 PRO A O 1
ATOM 4578 N N . ALA A 1 582 ? 27.533 -9.925 -6.760 1.00 91.00 582 ALA A N 1
ATOM 4579 C CA . ALA A 1 582 ? 27.365 -10.402 -5.392 1.00 91.00 582 ALA A CA 1
ATOM 4580 C C . ALA A 1 582 ? 25.887 -10.683 -5.085 1.00 91.00 582 ALA A C 1
ATOM 4582 O O . ALA A 1 582 ? 25.591 -11.711 -4.486 1.00 91.00 582 ALA A O 1
ATOM 4583 N N . PHE A 1 583 ? 24.976 -9.834 -5.563 1.00 89.94 583 PHE A N 1
ATOM 4584 C CA . PHE A 1 583 ? 23.535 -10.034 -5.408 1.00 89.94 583 PHE A CA 1
ATOM 4585 C C . PHE A 1 583 ? 23.002 -11.145 -6.327 1.00 89.94 583 PHE A C 1
ATOM 4587 O O . PHE A 1 583 ? 22.354 -12.066 -5.846 1.00 89.94 583 PHE A O 1
ATOM 4594 N N . LEU A 1 584 ? 23.346 -11.137 -7.625 1.00 90.88 584 LEU A N 1
ATOM 4595 C CA . LEU A 1 584 ? 22.890 -12.170 -8.578 1.00 90.88 584 LEU A CA 1
ATOM 4596 C C . LEU A 1 584 ? 23.353 -13.590 -8.217 1.00 90.88 584 LEU A C 1
ATOM 4598 O O . LEU A 1 584 ? 22.704 -14.561 -8.590 1.00 90.88 584 LEU A O 1
ATOM 4602 N N . LEU A 1 585 ? 24.491 -13.725 -7.532 1.00 90.38 585 LEU A N 1
ATOM 4603 C CA . LEU A 1 585 ? 25.022 -15.015 -7.080 1.00 90.38 585 LEU A CA 1
ATOM 4604 C C . LEU A 1 585 ? 24.571 -15.386 -5.657 1.00 90.38 585 LEU A C 1
ATOM 4606 O O . LEU A 1 585 ? 25.081 -16.365 -5.115 1.00 90.38 585 LEU A O 1
ATOM 4610 N N . GLY A 1 586 ? 23.704 -14.589 -5.023 1.00 85.56 586 GLY A N 1
ATOM 4611 C CA . GLY A 1 586 ? 23.251 -14.817 -3.646 1.00 85.56 586 GLY A CA 1
ATOM 4612 C C . GLY A 1 586 ? 24.354 -14.684 -2.587 1.00 85.56 586 GLY A C 1
ATOM 4613 O O . GLY A 1 586 ? 24.245 -15.243 -1.503 1.00 85.56 586 GLY A O 1
ATOM 4614 N N . LYS A 1 587 ? 25.448 -13.973 -2.890 1.00 82.62 587 LYS A N 1
ATOM 4615 C CA . LYS A 1 587 ? 26.586 -13.739 -1.975 1.00 82.62 587 LYS A CA 1
ATOM 4616 C C . LYS A 1 587 ? 26.384 -12.524 -1.069 1.00 82.62 587 LYS A C 1
ATOM 4618 O O . LYS A 1 587 ? 27.167 -12.324 -0.144 1.00 82.62 587 LYS A O 1
ATOM 4623 N N . ARG A 1 588 ? 25.388 -11.691 -1.371 1.00 80.31 588 ARG A N 1
ATOM 4624 C CA . ARG A 1 588 ? 24.973 -10.526 -0.588 1.00 80.31 588 ARG A CA 1
ATOM 4625 C C . ARG A 1 588 ? 23.456 -10.390 -0.682 1.00 80.31 588 ARG A C 1
ATOM 4627 O O . ARG A 1 588 ? 22.920 -10.528 -1.780 1.00 80.31 588 ARG A O 1
ATOM 4634 N N . GLN A 1 589 ? 22.802 -10.109 0.440 1.00 72.12 589 GLN A N 1
ATOM 4635 C CA . GLN A 1 589 ? 21.378 -9.781 0.466 1.00 72.12 589 GLN A CA 1
ATOM 4636 C C . GLN A 1 589 ? 21.173 -8.307 0.097 1.00 72.12 589 GLN A C 1
ATOM 4638 O O . GLN A 1 589 ? 22.000 -7.479 0.491 1.00 72.12 589 GLN A O 1
ATOM 4643 N N . PRO A 1 590 ? 20.145 -7.970 -0.702 1.00 67.56 590 PRO A N 1
ATOM 4644 C CA . PRO A 1 590 ? 19.832 -6.584 -1.033 1.00 67.56 590 PRO A CA 1
ATOM 4645 C C . PRO A 1 590 ? 19.505 -5.789 0.244 1.00 67.56 590 PRO A C 1
ATOM 4647 O O . PRO A 1 590 ? 18.802 -6.317 1.102 1.00 67.56 590 PRO A O 1
ATOM 4650 N N . PRO A 1 591 ? 19.993 -4.541 0.385 1.00 64.00 591 PRO A N 1
ATOM 4651 C CA . PRO A 1 591 ? 19.608 -3.687 1.503 1.00 64.00 591 PRO A CA 1
ATOM 4652 C C . PRO A 1 591 ? 18.096 -3.416 1.469 1.00 64.00 591 PRO A C 1
ATOM 4654 O O . PRO A 1 591 ? 17.514 -3.257 0.390 1.00 64.00 591 PRO A O 1
ATOM 4657 N N . GLY A 1 592 ? 17.465 -3.372 2.642 1.00 48.22 592 GLY A N 1
ATOM 4658 C CA . GLY A 1 592 ? 16.039 -3.087 2.778 1.00 48.22 592 GLY A CA 1
ATOM 4659 C C . GLY A 1 592 ? 15.750 -1.595 2.649 1.00 48.22 592 GLY A C 1
ATOM 4660 O O . GLY A 1 592 ? 16.060 -0.848 3.565 1.00 48.22 592 GLY A O 1
ATOM 4661 N N . GLY A 1 593 ? 15.133 -1.187 1.535 1.00 54.28 593 GLY A N 1
ATOM 4662 C CA . GLY A 1 593 ? 14.605 0.167 1.325 1.00 54.28 593 GLY A CA 1
ATOM 4663 C C . GLY A 1 593 ? 15.668 1.267 1.192 1.00 54.28 593 GLY A C 1
ATOM 4664 O O . GLY A 1 593 ? 16.646 1.327 1.926 1.00 54.28 593 GLY A O 1
ATOM 4665 N N . PHE A 1 594 ? 15.492 2.162 0.223 1.00 62.66 594 PHE A N 1
ATOM 4666 C CA . PHE A 1 594 ? 16.297 3.380 0.108 1.00 62.66 594 PHE A CA 1
ATOM 4667 C C . PHE A 1 594 ? 15.560 4.417 -0.740 1.00 62.66 594 PHE A C 1
ATOM 4669 O O . PHE A 1 594 ? 15.004 4.096 -1.792 1.00 62.66 594 PHE A O 1
ATOM 4676 N N . ASP A 1 595 ? 15.587 5.675 -0.299 1.00 53.44 595 ASP A N 1
ATOM 4677 C CA . ASP A 1 595 ? 14.860 6.776 -0.951 1.00 53.44 595 ASP A CA 1
ATOM 4678 C C . ASP A 1 595 ? 15.485 7.210 -2.280 1.00 53.44 595 ASP A C 1
ATOM 4680 O O . ASP A 1 595 ? 14.840 7.823 -3.137 1.00 53.44 595 ASP A O 1
ATOM 4684 N N . SER A 1 596 ? 16.777 6.929 -2.450 1.00 70.12 596 SER A N 1
ATOM 4685 C CA . SER A 1 596 ? 17.536 7.266 -3.647 1.00 70.12 596 SER A CA 1
ATOM 4686 C C . SER A 1 596 ? 18.757 6.364 -3.796 1.00 70.12 596 SER A C 1
ATOM 4688 O O . SER A 1 596 ? 19.180 5.702 -2.852 1.00 70.12 596 SER A O 1
ATOM 4690 N N . TYR A 1 597 ? 19.320 6.339 -5.000 1.00 80.56 597 TYR A N 1
ATOM 4691 C CA . TYR A 1 597 ? 20.554 5.626 -5.308 1.00 80.56 597 TYR A CA 1
ATOM 4692 C C . TYR A 1 597 ? 21.408 6.448 -6.274 1.00 80.56 597 TYR A C 1
ATOM 4694 O O . TYR A 1 597 ? 20.908 7.326 -6.985 1.00 80.56 597 TYR A O 1
ATOM 4702 N N . GLU A 1 598 ? 22.697 6.122 -6.334 1.00 87.62 598 GLU A N 1
ATOM 4703 C CA . GLU A 1 598 ? 23.631 6.667 -7.317 1.00 87.62 598 GLU A CA 1
ATOM 4704 C C . GLU A 1 598 ? 24.035 5.581 -8.321 1.00 87.62 598 GLU A C 1
ATOM 4706 O O . GLU A 1 598 ? 24.080 4.394 -7.999 1.00 87.62 598 GLU A O 1
ATOM 4711 N N . LEU A 1 599 ? 24.351 5.971 -9.557 1.00 89.81 599 LEU A N 1
ATOM 4712 C CA . LEU A 1 599 ? 24.863 5.023 -10.549 1.00 89.81 599 LEU A CA 1
ATOM 4713 C C . LEU A 1 599 ? 26.199 4.430 -10.077 1.00 89.81 599 LEU A C 1
ATOM 4715 O O . LEU A 1 599 ? 27.107 5.155 -9.673 1.00 89.81 599 LEU A O 1
ATOM 4719 N N . GLY A 1 600 ? 26.322 3.108 -10.161 1.00 87.44 600 GLY A N 1
ATOM 4720 C CA . GLY A 1 600 ? 27.460 2.331 -9.681 1.00 87.44 600 GLY A CA 1
ATOM 4721 C C . GLY A 1 600 ? 27.391 1.944 -8.200 1.00 87.44 600 GLY A C 1
ATOM 4722 O O . GLY A 1 600 ? 28.277 1.222 -7.738 1.00 87.44 600 GLY A O 1
ATOM 4723 N N . SER A 1 601 ? 26.372 2.388 -7.453 1.00 89.56 601 SER A N 1
ATOM 4724 C CA . SER A 1 601 ? 26.262 2.126 -6.015 1.00 89.56 601 SER A CA 1
ATOM 4725 C C . SER A 1 601 ? 25.795 0.697 -5.695 1.00 89.56 601 SER A C 1
ATOM 4727 O O . SER A 1 6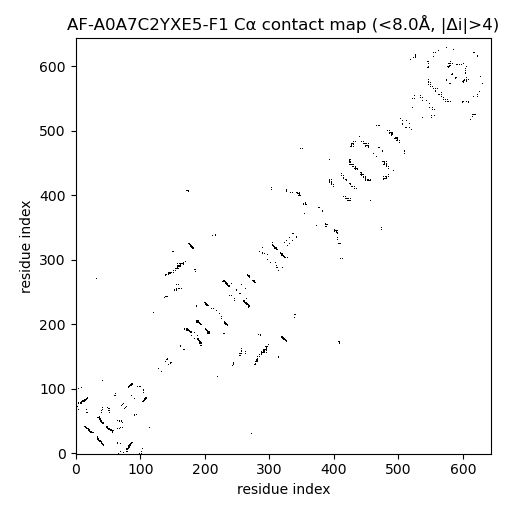01 ? 25.387 -0.075 -6.573 1.00 89.56 601 SER A O 1
ATOM 4729 N N . GLY A 1 602 ? 25.868 0.315 -4.416 1.00 86.31 602 GLY A N 1
ATOM 4730 C CA . GLY A 1 602 ? 25.353 -0.975 -3.943 1.00 86.31 602 GLY A CA 1
ATOM 4731 C C . GLY A 1 602 ? 23.826 -1.068 -4.027 1.00 86.31 602 GLY A C 1
ATOM 4732 O O . GLY A 1 602 ? 23.289 -2.136 -4.309 1.00 86.31 602 GLY A O 1
ATOM 4733 N N . GLU A 1 603 ? 23.145 0.057 -3.847 1.00 86.06 603 GLU A N 1
ATOM 4734 C CA . GLU A 1 603 ? 21.693 0.217 -3.927 1.00 86.06 603 GLU A CA 1
ATOM 4735 C C . GLU A 1 603 ? 21.211 0.046 -5.377 1.00 86.06 603 GLU A C 1
ATOM 4737 O O . GLU A 1 603 ? 20.319 -0.760 -5.653 1.00 86.06 603 GLU A O 1
ATOM 4742 N N . GLU A 1 604 ? 21.874 0.699 -6.344 1.00 91.12 604 GLU A N 1
ATOM 4743 C CA . GLU A 1 604 ? 21.606 0.471 -7.773 1.00 91.12 604 GLU A CA 1
ATOM 4744 C C . GLU A 1 604 ? 21.828 -1.000 -8.152 1.00 91.12 604 GLU A C 1
ATOM 4746 O O . GLU A 1 604 ? 21.063 -1.587 -8.927 1.00 91.12 604 GLU A O 1
ATOM 4751 N N . ALA A 1 605 ? 22.874 -1.614 -7.594 1.00 91.38 605 ALA A N 1
ATOM 4752 C CA . ALA A 1 605 ? 23.178 -3.012 -7.841 1.00 91.38 605 ALA A CA 1
ATOM 4753 C C . ALA A 1 605 ? 22.093 -3.951 -7.312 1.00 91.38 605 ALA A C 1
ATOM 4755 O O . ALA A 1 605 ? 21.787 -4.934 -7.986 1.00 91.38 605 ALA A O 1
ATOM 4756 N N . ALA A 1 606 ? 21.498 -3.644 -6.159 1.00 87.62 606 ALA A N 1
ATOM 4757 C CA . ALA A 1 606 ? 20.390 -4.402 -5.593 1.00 87.62 606 ALA A CA 1
ATOM 4758 C C . ALA A 1 606 ? 19.136 -4.327 -6.480 1.00 87.62 606 ALA A C 1
ATOM 4760 O O . ALA A 1 606 ? 18.597 -5.374 -6.847 1.00 87.62 606 ALA A O 1
ATOM 4761 N N . ILE A 1 607 ? 18.738 -3.124 -6.926 1.00 86.19 607 ILE A N 1
ATOM 4762 C CA . ILE A 1 607 ? 17.641 -2.950 -7.904 1.00 86.19 607 ILE A CA 1
ATOM 4763 C C . ILE A 1 607 ? 17.932 -3.741 -9.178 1.00 86.19 607 ILE A C 1
ATOM 4765 O O . ILE A 1 607 ? 17.093 -4.501 -9.668 1.00 86.19 607 ILE A O 1
ATOM 4769 N N . SER A 1 608 ? 19.135 -3.563 -9.725 1.00 91.44 608 SER A N 1
ATOM 4770 C CA . SER A 1 608 ? 19.504 -4.148 -11.010 1.00 91.44 608 SER A CA 1
ATOM 4771 C C . SER A 1 608 ? 19.559 -5.669 -10.942 1.00 91.44 608 SER A C 1
ATOM 4773 O O . SER A 1 608 ? 19.096 -6.338 -11.866 1.00 91.44 608 SER A O 1
ATOM 4775 N N . ALA A 1 609 ? 20.084 -6.226 -9.849 1.00 91.75 609 ALA A N 1
ATOM 4776 C CA . ALA A 1 609 ? 20.111 -7.661 -9.615 1.00 91.75 609 ALA A CA 1
ATOM 4777 C C . ALA A 1 609 ? 18.702 -8.232 -9.427 1.00 91.75 609 ALA A C 1
ATOM 4779 O O . ALA A 1 609 ? 18.395 -9.236 -10.062 1.00 91.75 609 ALA A O 1
ATOM 4780 N N . GLY A 1 610 ? 17.831 -7.572 -8.655 1.00 87.75 610 GLY A N 1
ATOM 4781 C CA . GLY A 1 610 ? 16.435 -7.989 -8.493 1.00 87.75 610 GLY A CA 1
ATOM 4782 C C . GLY A 1 610 ? 15.676 -8.029 -9.823 1.00 87.75 610 GLY A C 1
ATOM 4783 O O . GLY A 1 610 ? 15.002 -9.011 -10.130 1.00 87.75 610 GLY A O 1
ATOM 4784 N N . ALA A 1 611 ? 15.856 -7.013 -10.673 1.00 87.00 611 ALA A N 1
ATOM 4785 C CA . ALA A 1 611 ? 15.267 -6.995 -12.011 1.00 87.00 611 ALA A CA 1
ATOM 4786 C C . ALA A 1 611 ? 15.849 -8.089 -12.928 1.00 87.00 611 ALA A C 1
ATOM 4788 O O . ALA A 1 611 ? 15.119 -8.723 -13.690 1.00 87.00 611 ALA A O 1
ATOM 4789 N N . CYS A 1 612 ? 17.165 -8.312 -12.868 1.00 93.06 612 CYS A N 1
ATOM 4790 C CA . CYS A 1 612 ? 17.876 -9.225 -13.762 1.00 93.06 612 CYS A CA 1
ATOM 4791 C C . CYS A 1 612 ? 17.800 -10.703 -13.346 1.00 93.06 612 CYS A C 1
ATOM 4793 O O . CYS A 1 612 ? 17.951 -11.562 -14.216 1.00 93.06 612 CYS A O 1
ATOM 4795 N N . ALA A 1 613 ? 17.591 -11.015 -12.064 1.00 91.31 613 ALA A N 1
ATOM 4796 C CA . ALA A 1 613 ? 17.677 -12.368 -11.506 1.00 91.31 613 ALA A CA 1
ATOM 4797 C C . ALA A 1 613 ? 16.912 -13.427 -12.326 1.00 91.31 613 ALA A C 1
ATOM 4799 O O . ALA A 1 613 ? 17.566 -14.353 -12.819 1.00 91.31 613 ALA A O 1
ATOM 4800 N N . PRO A 1 614 ? 15.609 -13.247 -12.643 1.00 89.31 614 PRO A N 1
ATOM 4801 C CA . PRO A 1 614 ? 14.863 -14.235 -13.427 1.00 89.31 614 PRO A CA 1
ATOM 4802 C C . PRO A 1 614 ? 15.477 -14.511 -14.809 1.00 89.31 614 PRO A C 1
ATOM 4804 O O . PRO A 1 614 ? 15.428 -15.630 -15.320 1.00 89.31 614 PRO A O 1
ATOM 4807 N N . ALA A 1 615 ? 16.089 -13.497 -15.431 1.00 95.38 615 ALA A N 1
ATOM 4808 C CA . ALA A 1 615 ? 16.753 -13.647 -16.720 1.00 95.38 615 ALA A CA 1
ATOM 4809 C C . ALA A 1 615 ? 18.028 -14.487 -16.599 1.00 95.38 615 ALA A C 1
ATOM 4811 O O . ALA A 1 615 ? 18.229 -15.409 -17.391 1.00 95.38 615 ALA A O 1
ATOM 4812 N N . TRP A 1 616 ? 18.883 -14.189 -15.619 1.00 97.19 616 TRP A N 1
ATOM 4813 C CA . TRP A 1 616 ? 20.150 -14.898 -15.422 1.00 97.19 616 TRP A CA 1
ATOM 4814 C C . TRP A 1 616 ? 19.943 -16.350 -14.987 1.00 97.19 616 TRP 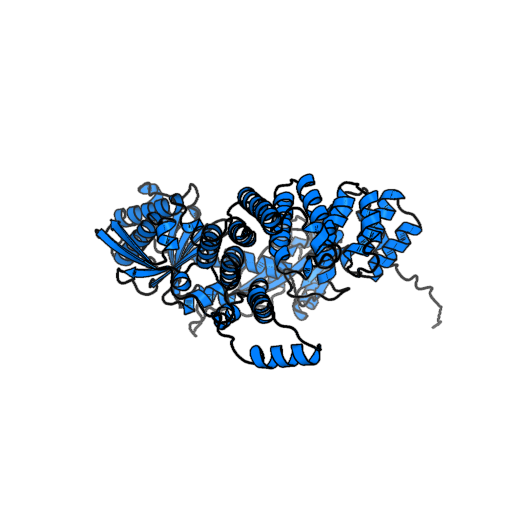A C 1
ATOM 4816 O O . TRP A 1 616 ? 20.658 -17.228 -15.466 1.00 97.19 616 TRP A O 1
ATOM 4826 N N . GLU A 1 617 ? 18.938 -16.610 -14.154 1.00 95.12 617 GLU A N 1
ATOM 4827 C CA . GLU A 1 617 ? 18.547 -17.959 -13.729 1.00 95.12 617 GLU A CA 1
ATOM 4828 C C . GLU A 1 617 ? 18.009 -18.801 -14.893 1.00 95.12 617 GLU A C 1
ATOM 4830 O O . GLU A 1 617 ? 18.295 -19.995 -14.992 1.00 95.12 617 GLU A O 1
ATOM 4835 N N . SER A 1 618 ? 17.272 -18.180 -15.819 1.00 95.00 618 SER A N 1
ATOM 4836 C CA . SER A 1 618 ? 16.681 -18.884 -16.965 1.00 95.00 618 SER A CA 1
ATOM 4837 C C . SER A 1 618 ? 17.693 -19.350 -18.020 1.00 95.00 618 SER A C 1
ATOM 4839 O O . SER A 1 618 ? 17.365 -20.205 -18.846 1.00 95.00 618 SER A O 1
ATOM 4841 N N . VAL A 1 619 ? 18.899 -18.764 -18.059 1.00 96.56 619 VAL A N 1
ATOM 4842 C CA . VAL A 1 619 ? 19.905 -19.042 -19.093 1.00 96.56 619 VAL A CA 1
ATOM 4843 C C . VAL A 1 619 ? 20.907 -20.075 -18.568 1.00 96.56 619 VAL A C 1
ATOM 4845 O O . VAL A 1 619 ? 21.718 -19.756 -17.695 1.00 96.56 619 VAL A O 1
ATOM 4848 N N . PRO A 1 620 ? 20.933 -21.304 -19.122 1.00 95.81 620 PRO A N 1
ATOM 4849 C CA . PRO A 1 620 ? 21.802 -22.363 -18.619 1.00 95.81 620 PRO A CA 1
ATOM 4850 C C . PRO A 1 620 ? 23.283 -21.963 -18.593 1.00 95.81 620 PRO A C 1
ATOM 4852 O O . PRO A 1 620 ? 23.849 -21.544 -19.603 1.00 95.81 620 PRO A O 1
ATOM 4855 N N . GLY A 1 621 ? 23.918 -22.120 -17.429 1.00 96.56 621 GLY A N 1
ATOM 4856 C CA . GLY A 1 621 ? 25.342 -21.839 -17.220 1.00 96.56 621 GLY A CA 1
ATOM 4857 C C . GLY A 1 621 ? 25.715 -20.354 -17.131 1.00 96.56 621 GLY A C 1
ATOM 4858 O O . GLY A 1 621 ? 26.903 -20.052 -17.028 1.00 96.56 621 GLY A O 1
ATOM 4859 N N . ALA A 1 622 ? 24.750 -19.426 -17.162 1.00 97.31 622 ALA A N 1
ATOM 4860 C CA . ALA A 1 622 ? 25.034 -17.992 -17.084 1.00 97.31 622 ALA A CA 1
ATOM 4861 C C . ALA A 1 622 ? 25.554 -17.563 -15.703 1.00 97.31 622 ALA A C 1
ATOM 4863 O O . ALA A 1 622 ? 26.514 -16.796 -15.633 1.00 97.31 622 ALA A O 1
ATOM 4864 N N . LEU A 1 623 ? 24.980 -18.087 -14.614 1.00 97.00 623 LEU A N 1
ATOM 4865 C CA . LEU A 1 623 ? 25.445 -17.799 -13.249 1.00 97.00 623 LEU A CA 1
ATOM 4866 C C . LEU A 1 623 ? 26.844 -18.380 -12.983 1.00 97.00 623 LEU A C 1
ATOM 4868 O O . LEU A 1 623 ? 27.713 -17.668 -12.483 1.00 97.00 623 LEU A O 1
ATOM 4872 N N . ASP A 1 624 ? 27.121 -19.614 -13.420 1.00 96.50 624 ASP A N 1
ATOM 4873 C CA . ASP A 1 624 ? 28.468 -20.208 -13.346 1.00 96.50 624 ASP A CA 1
ATOM 4874 C C . ASP A 1 624 ? 29.496 -19.391 -14.146 1.00 96.50 624 ASP A C 1
ATOM 4876 O O . ASP A 1 624 ? 30.646 -19.190 -13.734 1.00 96.50 624 ASP A O 1
ATOM 4880 N N . TRP A 1 625 ? 29.086 -18.910 -15.322 1.00 97.19 625 TRP A N 1
ATOM 4881 C CA . TRP A 1 625 ? 29.899 -18.049 -16.174 1.00 97.19 625 TRP A CA 1
ATOM 4882 C C . TRP A 1 625 ? 30.195 -16.703 -15.501 1.00 97.19 625 TRP A C 1
ATOM 4884 O O . TRP A 1 625 ? 31.359 -16.285 -15.475 1.00 97.19 625 TRP A O 1
ATOM 4894 N N . LEU A 1 626 ? 29.179 -16.075 -14.899 1.00 96.94 626 LEU A N 1
ATOM 4895 C CA . LEU A 1 626 ? 29.302 -14.847 -14.116 1.00 96.94 626 LEU A CA 1
ATOM 4896 C C . LEU A 1 626 ? 30.244 -15.040 -12.928 1.00 96.94 626 LEU A C 1
ATOM 4898 O O . LEU A 1 626 ? 31.166 -14.245 -12.743 1.00 96.94 626 LEU A O 1
ATOM 4902 N N . GLU A 1 627 ? 30.070 -16.108 -12.148 1.00 95.44 627 GLU A N 1
ATOM 4903 C CA . GLU A 1 627 ? 30.931 -16.401 -11.005 1.00 95.44 627 GLU A CA 1
ATOM 4904 C C . GLU A 1 627 ? 32.393 -16.567 -11.431 1.00 95.44 627 GLU A C 1
ATOM 4906 O O . GLU A 1 627 ? 33.301 -15.997 -10.818 1.00 95.44 627 GLU A O 1
ATOM 4911 N N . ARG A 1 628 ? 32.648 -17.338 -12.491 1.00 94.62 628 ARG A N 1
ATOM 4912 C CA . ARG A 1 628 ? 34.014 -17.588 -12.960 1.00 94.62 628 ARG A CA 1
ATOM 4913 C C . ARG A 1 628 ? 34.735 -16.303 -13.364 1.00 94.62 628 ARG A C 1
ATOM 4915 O O . ARG A 1 628 ? 35.945 -16.206 -13.152 1.00 94.62 628 ARG A O 1
ATOM 4922 N N . LEU A 1 629 ? 34.023 -15.358 -13.976 1.00 91.94 629 LEU A N 1
ATOM 4923 C CA . LEU A 1 629 ? 34.610 -14.153 -14.569 1.00 91.94 629 LEU A CA 1
ATOM 4924 C C . LEU A 1 629 ? 34.590 -12.927 -13.648 1.00 91.94 629 LEU A C 1
ATOM 4926 O O . LEU A 1 629 ? 35.411 -12.035 -13.839 1.00 91.94 629 LEU A O 1
ATOM 4930 N N . SER A 1 630 ? 33.731 -12.906 -12.628 1.00 87.38 630 SER A N 1
ATOM 4931 C CA . SER A 1 630 ? 33.685 -11.848 -11.604 1.00 87.38 630 SER A CA 1
ATOM 4932 C C . SER A 1 630 ? 34.735 -12.012 -10.496 1.00 87.38 630 SER A C 1
ATOM 4934 O O . SER A 1 630 ? 34.987 -11.076 -9.739 1.00 87.38 630 SER A O 1
ATOM 4936 N N . ARG A 1 631 ? 35.399 -13.176 -10.389 1.00 77.44 631 ARG A N 1
ATOM 4937 C CA . ARG A 1 631 ? 36.461 -13.396 -9.392 1.00 77.44 631 ARG A CA 1
ATOM 4938 C C . ARG A 1 631 ? 37.666 -12.476 -9.648 1.00 77.44 631 ARG A C 1
ATOM 4940 O O . ARG A 1 631 ? 38.196 -12.464 -10.764 1.00 77.44 631 ARG A O 1
ATOM 4947 N N . PRO A 1 632 ? 38.195 -11.781 -8.623 1.00 59.47 632 PRO A N 1
ATOM 4948 C CA . PRO A 1 632 ? 39.379 -10.948 -8.788 1.00 59.47 632 PRO A CA 1
ATOM 4949 C C . PRO A 1 632 ? 40.574 -11.800 -9.237 1.00 59.47 632 PRO A C 1
ATOM 4951 O O . PRO A 1 632 ? 40.926 -12.810 -8.618 1.00 59.47 632 PRO A O 1
ATOM 4954 N N . ARG A 1 633 ? 41.236 -11.394 -10.329 1.00 51.62 633 ARG A N 1
ATOM 4955 C CA . ARG A 1 633 ? 42.488 -12.026 -10.768 1.00 51.62 633 ARG A CA 1
ATOM 4956 C C . ARG A 1 633 ? 43.540 -11.846 -9.671 1.00 51.62 633 ARG A C 1
ATOM 4958 O O . ARG A 1 633 ? 44.011 -10.732 -9.454 1.00 51.62 633 ARG A O 1
ATOM 4965 N N . LYS A 1 634 ? 43.975 -12.938 -9.026 1.00 39.66 634 LYS A N 1
ATOM 4966 C CA . LYS A 1 634 ? 45.184 -12.935 -8.182 1.00 39.66 634 LYS A CA 1
ATOM 4967 C C . LYS A 1 634 ? 46.341 -12.369 -9.011 1.00 39.66 634 LYS A C 1
ATOM 4969 O O . LYS A 1 634 ? 46.788 -13.009 -9.965 1.00 39.66 634 LYS A O 1
ATOM 4974 N N . ARG A 1 635 ? 46.822 -11.169 -8.670 1.00 36.41 635 ARG A N 1
ATOM 4975 C CA . ARG A 1 635 ? 48.061 -10.615 -9.230 1.00 36.41 635 ARG A CA 1
ATOM 4976 C C . ARG A 1 635 ? 49.172 -11.632 -8.964 1.00 36.41 635 ARG A C 1
ATOM 4978 O O . ARG A 1 635 ? 49.521 -11.876 -7.813 1.00 36.41 635 ARG A O 1
ATOM 4985 N N . LYS A 1 636 ? 49.724 -12.241 -10.019 1.00 35.66 636 LYS A N 1
ATOM 4986 C CA . LYS A 1 636 ? 51.004 -12.949 -9.917 1.00 35.66 636 LYS A CA 1
ATOM 4987 C C . LYS A 1 636 ? 52.045 -11.905 -9.526 1.00 35.66 636 LYS A C 1
ATOM 4989 O O . LYS A 1 636 ? 52.469 -11.122 -10.370 1.00 35.66 636 LYS A O 1
ATOM 4994 N N . VAL A 1 637 ? 52.429 -11.885 -8.254 1.00 36.28 637 VAL A N 1
ATOM 4995 C CA . VAL A 1 637 ? 53.654 -11.220 -7.813 1.00 36.28 637 VAL A CA 1
ATOM 4996 C C . VAL A 1 637 ? 54.798 -12.004 -8.448 1.00 36.28 637 VAL A C 1
ATOM 4998 O O . VAL A 1 637 ? 55.185 -13.070 -7.977 1.00 36.28 637 VAL A O 1
ATOM 5001 N N . THR A 1 638 ? 55.286 -11.534 -9.592 1.00 36.91 638 THR A N 1
ATOM 5002 C CA . THR A 1 638 ? 56.586 -11.954 -10.109 1.00 36.91 638 THR A CA 1
ATOM 5003 C C . THR A 1 638 ? 57.627 -11.411 -9.145 1.00 36.91 638 THR A C 1
ATOM 5005 O O . THR A 1 638 ? 57.873 -10.207 -9.120 1.00 36.91 638 THR A O 1
ATOM 5008 N N . GLY A 1 639 ? 58.167 -12.293 -8.304 1.00 34.72 639 GLY A N 1
ATOM 5009 C CA . GLY A 1 639 ? 59.209 -11.963 -7.343 1.00 34.72 639 GLY A CA 1
ATOM 5010 C C . GLY A 1 639 ? 60.434 -11.399 -8.052 1.00 34.72 639 GLY A C 1
ATOM 5011 O O . GLY A 1 639 ? 61.170 -12.124 -8.717 1.00 34.72 639 GLY A O 1
ATOM 5012 N N . SER A 1 640 ? 60.655 -10.098 -7.903 1.00 31.77 640 SER A N 1
ATOM 5013 C CA . SER A 1 640 ? 61.962 -9.491 -8.095 1.00 31.77 640 SER A CA 1
ATOM 5014 C C . SER A 1 640 ? 62.759 -9.704 -6.813 1.00 31.77 640 SER A C 1
ATOM 5016 O O . SER A 1 640 ? 62.456 -9.118 -5.775 1.00 31.77 640 SER A O 1
ATOM 5018 N N . HIS A 1 641 ? 63.750 -10.587 -6.906 1.00 36.69 641 HIS A N 1
ATOM 5019 C CA . HIS A 1 641 ? 64.826 -10.759 -5.942 1.00 36.69 641 HIS A CA 1
ATOM 5020 C C . HIS A 1 641 ? 65.389 -9.414 -5.478 1.00 36.69 641 HIS A C 1
ATOM 5022 O O . HIS A 1 641 ? 65.846 -8.634 -6.310 1.00 36.69 641 HIS A O 1
ATOM 5028 N N . LEU A 1 642 ? 65.475 -9.212 -4.164 1.00 29.86 642 LEU A N 1
ATOM 5029 C CA . LEU A 1 642 ? 66.538 -8.410 -3.572 1.00 29.86 642 LEU A CA 1
ATOM 5030 C C . LEU A 1 642 ? 67.134 -9.179 -2.392 1.00 29.86 642 LEU A C 1
ATOM 5032 O O . LEU A 1 642 ? 66.429 -9.706 -1.535 1.00 29.86 642 LEU A O 1
ATOM 5036 N N . HIS A 1 643 ? 68.451 -9.322 -2.483 1.00 30.41 643 HIS A N 1
ATOM 5037 C CA . HIS A 1 643 ? 69.343 -10.061 -1.610 1.00 30.41 643 HIS A CA 1
ATOM 5038 C C . HIS A 1 643 ? 69.598 -9.321 -0.291 1.00 30.41 643 HIS A C 1
ATOM 5040 O O . HIS A 1 643 ? 69.867 -8.126 -0.337 1.00 30.41 643 HIS A O 1
ATOM 5046 N N . PHE A 1 644 ? 69.603 -10.125 0.782 1.00 33.72 644 PHE A N 1
ATOM 5047 C CA . PHE A 1 644 ? 70.208 -9.982 2.120 1.00 33.72 644 PHE A CA 1
ATOM 5048 C C . PHE A 1 644 ? 69.953 -8.717 2.939 1.00 33.72 644 PHE A C 1
ATOM 5050 O O . PHE A 1 644 ? 70.460 -7.636 2.574 1.00 33.72 644 PHE A O 1
#

Nearest PDB structures (foldseek):
  5l0y-assembly7_G  TM=6.748E-01  e=6.405E-01  Thermochaetoides thermophila DSM 1495
  3sf4-assembly3_C  TM=4.939E-01  e=3.377E-01  Homo sapiens
  5l9t-assembly1_Y  TM=3.168E-01  e=9.798E-02  Homo sapiens
  8f5p-assembly1_D  TM=4.075E-01  e=2.614E-01  Leishmania tarentolae
  8gh3-assembly1_F  TM=3.357E-01  e=2.300E-01  Trypanosoma cruzi cruzi

Foldseek 3Di:
DVLQLVFAEDLPKEKEKEWDWAQAADQDPVRGHQTKIWMWMGILVDDAIFIFDIDGDPDPDLVRRVRSQSCCCPPPNSHHYSEYEYQDPVSQVVNQVVCVVSNYHGYYDNDDVSVVVNVVVVVVVVVLCLLFVVLPDDDDQVNFAPGDLVLLLLLLVLLLLLLVLCLLLQFELFFKKAWPPDPADAQARIWGWYDDPPKIKIKGGNDPVLSLQCLLDPDPVSNVQSLAQIKMKIFAFLVSDRPVNNCSCVVPVGHANDPGGRIDIWHRHNRSPDHIDHDHSVNSQVSSFVSNQSSPDDPVCVLVQWDKDWDATPVGITIIIMGRCCQVPNDDLVVCVVSVQAFPLLVVLVVLLLVLVCPPDDDPDPVRSVVVCCVQPNPDDHDSVPRDDPALLSVLVNLLSVLSSGDRSNVLSSLVVSCVSPVLNLSSLLSVLVSDPDLVSSLVSLVSSLVSLDVQCDDCNLVVCVPPQPVPSSNVSNLSSLVSNLVSCVVVVVLVVSLVSLVVSCNSPVVPPVPSLLQNLLSCLLVVVLVVNVVSLVSPVVDLQLLNLLSVLLSCCLVPNDDPVSLVSLVVSCVFAVLLLCLLLSVDDADDDDPDDDGNDNNSSNSSNVSNNSNQVSRPCSNVVSVVSSDDPDPPPPDDDDDD

Sequence (644 aa):
MQKLQQWPQRADNTWQAAVVRLPVGPEGDDGLPEPLTVALCASTEGEVARPSRLVEGEVRSVDLVLEAMAALAQDRLRYRPGKVEVNDEELAERLGELLAPAGVQVEFRAQLELIEDCMKFLLESLLSEYLHGLEEERPGYLDAAGVTVDKVRAFADAVAAFVRSGVWRELGGDDLVEISRPDAPPGMRYACTLAGERSLAVALFPSEERFWALRDAEHEEEVLDAWRGLWHIGFAELEELPQADQELWQAHELPVADPEGYPLAVLLEGAADAGPRRPNAEELAFLEGLLRALANTGDDELDSGRWTVEVATALGKVEYELSLPFLLDPPGHEELYRHGIFDRRALEAAHARIGRFLDGKDFQSVEELNRALRKEFGGKKVDPGKYKPRNKLEQAQDLCYEAFDSLGRRRVALARRALHVHPDCADAYVLLAEVARTSEEAAELYAKGVEAGKRALGEDFAREYADRFWSALETRPLLRALHGLATEQLRLGRQDEGLTTLREMLRLNPNDNQGVRYWLLPRLIARGEVAEAEELLADYADDLMAVWPYCRALVSFRRHGDTPAARRLLESALSANPHVPAFLLGKRQPPGGFDSYELGSGEEAAISAGACAPAWESVPGALDWLERLSRPRKRKVTGSHLHF